Protein 4H2U (pdb70)

Sequence (708 aa):
DPLDHLADDKLFHSMGSDGVYARTALYESIVEERLAALITSHREAGTEALRFPPVMSRAQLEKSGYLKSFPNLLGCVCCGLHGTEREINAAVSRFDAGGDWTTSLSPADLVLSPAACYPVYPIAASRGPLPKGGLRFDVAADCFRREPSKHLDRLQSFRMMREYVCIGTPDDVSDFRERWMVRAQAIARDLGLTFRVDYASDPFFGRVGQMKAVSQKQQQLKFELLIPLRSEEQQPTACMSFNYHREHFGTTWGIQDANGEPAHTGCVVAFGMDRLAVAMFHTHGTDLSAWPAKVRDILGLADPLDHLADKLFHSMGSDGVYARTALYEESIVERLAALITSHREAGTEALRFPPVMSRAQLEKSGYLKSFPNLLGCCVCCGLHGTEREINAAVSRFDAGGDWTTSLSPADLVLSPAACYPVYPIAASRGPLPKGGLRFDVAADCFRREPSKHLDRLQSFRMMREYVCIGTPDDVSDFRERWMVRAQAIARDLGLTFRVDDYASDPFFGRVGQMKAVSQKQQQLKFELLIPLRSEEQPTACMSFNYHREHFGTTTWGIQDANGEPAHTGCVAFGMDRLAVAMFHTHGTDLSAWPAKVRDILGLQTPQAKLVDVGLTSMDMVNLMLGVEAEFDFTIEITPENFTDVRNRIIKLVKGILEQNALAADVTPQAKLVDVGLTSMDMVNLMLGVEAEFDFTIPQSEITPENFQSVETLERMVMTQ

Secondary structure (DSSP, 8-state):
-TTGGGHHHHEEEEEETTEEEEEHHHHHHHHHHHHHHHHTPPTTEEEEE--SEEEHHHHHHTTHHHH-GGGPPEEEE--S-HHHHHHHHHHHHTT--GGGG-EEEEEEE-SSSSTTHHHHHHTT-SPPTT-EEEEEEEEEE-----SSTT--SEEEEEEEEEEESHHHHHHHHHHHHHHHHHHHHHTT---EEEE------HHHHHHHHHHHHHHT-EEEEEE-SS-SSS-EEEEEEEEEETHHHHHHT-B-TTSSBPEEEEEEEEHHHHHHHHHHHH-S-GGGS-HHHHHHTT-/--TTGGGHHHHEEEEEETTEEEE-HHHHHHHHHHHHHHHHTPPTTPEEEE--SEEEHHHHHHTT-TTT-TTT--EEEEE-S-HHHHHHHHHHHHTTS-GGGGEEEEEEEE-SSTTTTHHHHHHTT-SPPTT-EEEEEEEEEE-----SSTT--SEEEEEEEEEEE-HHHHHHHHHHHHHHHHHHHHHTT---EEEE------HHHHHHHHHHHHHTT-EEEEEE-SS-SSS-EEEEEEEEEETHHHHHTT-B-TTSSBPEEEEEEEEHHHHHHHHHHHH-S-GGGS-HHHHHHTT--/--SS-TTTTT--HHHHHHHHHHHHTTSS------STT-/-HHHHHHHHHHHHHHHTTT------SSSBHHHHT--HHHHHHHHHHHHTTTT----GGG-STTTTSBHHHHHHHHTT-

GO terms:
  GO:0005515 protein binding (F, IPI)

Organism: Bradyrhizobium diazoefficiens (strain JCM 10833 / BCRC 13528 / IAM 13628 / NBRC 14792 / USDA 110) (NCBI:txid224911)

B-factor: mean 36.54, std 21.45, range [9.88, 123.64]

Solvent-accessible surface area: 28680 Å² total; per-residue (Å²): 70,62,0,72,129,5,31,133,120,0,13,45,83,1,50,13,56,1,1,30,0,6,19,56,44,0,19,40,0,10,104,88,2,33,40,18,4,51,84,60,88,29,93,66,23,60,16,1,55,10,1,8,1,0,5,42,67,29,2,28,114,4,26,9,4,58,20,23,3,49,15,5,0,0,0,3,2,10,79,39,84,86,73,97,10,63,48,0,18,63,79,47,98,92,74,37,77,4,7,103,39,29,42,46,3,66,0,0,4,1,0,11,0,7,28,1,0,0,18,12,0,25,96,101,33,92,6,71,94,43,11,37,58,0,0,0,20,6,30,1,4,61,40,41,77,25,148,76,9,7,102,14,1,2,30,38,17,10,3,4,0,3,0,0,27,59,104,33,0,47,80,4,29,80,97,1,22,105,61,0,60,28,4,0,153,43,3,35,12,92,53,113,43,50,99,10,39,33,90,34,39,18,118,60,0,86,1,30,16,4,0,21,88,54,30,77,23,16,30,32,0,22,2,35,4,51,29,128,143,120,30,8,22,2,6,16,0,18,28,36,81,74,85,14,0,86,37,35,62,3,80,4,55,112,48,102,64,0,25,0,0,8,2,12,1,18,8,3,57,3,0,0,0,0,1,60,61,32,29,40,84,36,91,73,6,64,83,71,4,69,113,63,2,55,71,150,23,61,0,67,123,0,32,121,118,0,11,48,84,2,49,14,55,1,1,32,0,8,18,58,44,0,21,46,0,10,72,91,3,33,37,15,4,49,83,51,87,43,109,78,21,57,13,0,49,10,1,11,1,0,6,45,68,28,2,27,113,5,20,6,1,50,19,24,0,57,19,5,0,0,0,3,1,8,79,38,83,84,125,97,8,66,44,0,18,63,89,63,107,89,76,41,78,3,7,103,36,30,42,46,3,66,0,0,4,0,0,11,0,7,26,2,0,0,18,11,0,24,96,102,31,110,6,74,185,38,13,36,51,1,0,0,19,6,31,1,5,65,39,38,77,21,150,79,9,8,103,14,1,4,32,40,18,11,2,4,0,0,0,0,27,53,112,28,0,57,72,3,34,97,80,2,26,89,67,0,49,36,2,0,133,46,1,31,10,97,43,121,42,72,23,15,43,30,101,46,39,18,84,58,0,66,0,39,13,6,1,20,57,30,38,96,26,21,39,28,0,20,2,48,6,62,47,78,99,56,30,6,25,1,4,16,0,18,37,36,62,59,88,14,0,84,35,37,52,2,73,4,43,104,47,97,64,0,28,0,0,8,1,13,0,19,7,3,57,2,0,0,0,0,1,58,58,30,30,37,84,35,92,73,8,64,86,115,1,48,111,61,1,53,43,110,109,154,98,56,87,34,31,75,86,48,67,56,30,102,60,6,15,92,35,24,101,43,96,48,96,90,75,108,42,74,76,108,10,65,67,96,123,86,108,88,73,11,55,69,27,0,33,60,30,4,29,66,31,25,75,92,102,72,95,64,87,51,66,66,146,29,84,1,37,99,24,48,5,39,29,98,36,1,13,80,0,0,88,24,0,26,78,95,59,133,41,99,0,72,88,88,68,2,40,43,116,34,0,77,5,0,77,32,0,18,90,10,12,74,113,102

CATH classification: 3.30.930.10

Nearest PDB structures (foldseek):
  3mf2-assembly1_B  TM=9.968E-01  e=4.044E-65  Bradyrhizobium diazoefficiens USDA 110
  4h2x-assembly1_A  TM=1.001E+00  e=1.469E-63  Bradyrhizobium diazoefficiens USDA 110
  3mf1-assembly1_B  TM=9.997E-01  e=1.279E-59  Bradyrhizobium diazoefficiens USDA 110
  3mey-assembly1_B  TM=9.983E-01  e=2.237E-58  Bradyrhizobium diazoefficiens USDA 110
  2cjb-assembly1_B  TM=8.341E-01  e=2.169E-17  Methanosarcina barkeri str. Fusaro

Foldseek 3Di:
DLLVVVPVQFFDDPPFFQDTDGDPLLVLLLVLVVVLVVVPDDPQAAEDEDEQKDFQVLCVLLVVCQFCVVFWAFDKDQPDDPVLQVVLVVLVVVVHHSCVNIDTDRMTGAAAFCSVVLLVLLVVAAADPLFHKYKYKYFGATPDGDNDQLDHRTFIKIKIKTKAAPVSLVVVLVVVVVVVVVVCVLLVFDWDKAQFFDQTDDDVNVVVRVVCSVVSQKIFTFGQQPHPVDTHGFKMKGWAQLSSLVSNVHHHPVRHRMTMIMIMGGSSNVSSRSCSRQNSPVVRRDPSNCVSSVD/DFLLVVVCVLFFDDPPFFQDTDGDPLLVLQLVLVVVLVVVPDDPQAAEDEDEQKDFPVLCVLLPCCQFCVQFWAFDKDQPDDPVLQVVLVVCVVVVHHSCVNIDTDRMTGAQAFCSVVLLVLLVVAAADPLFHKYWYKYFGATPDGDNDLLRHRTFIKIKIKGKAAPVSQVVVLVVVVVVVVVVCVLLVFDWDKAQFFDRTDDDVNVVVRVVSSVVSQKMFIFGQQRHPVDTHGFKMKGWAQLSSQVSNVHAHPVRHRMTMIMIMGGSSNVSSSSCSRQNSDLVRRDPSNCVSSVVD/DVVDDPCVVPQDDVNVVVVLVVVVVPDPDPDVDDPPVD/DVVLLVQLVVLLQVLCVVDHGDDADFVAFSVNRPQDDVSLVSSQVSLCVVLVHDDDPVPPDCQCRGGSNSVSVRSVVD

Radius of gyration: 28.32 Å; Cα contacts (8 Å, |Δi|>4): 1425; chains: 4; bounding box: 71×67×96 Å

InterPro domains:
  IPR002314 Aminoacyl-tRNA synthetase, class II (G/ P/ S/T) [PF00587] (123-291)
  IPR045864 Class II Aminoacyl-tRNA synthetase/Biotinyl protein ligase (BPL) and lipoyl protein ligase (LPL) [G3DSA:3.30.930.10] (18-326)
  IPR045864 Class II Aminoacyl-tRNA synthetase/Biotinyl protein ligase (BPL) and lipoyl protein ligase (LPL) [SSF55681] (22-311)

Structure (mmCIF, N/CA/C/O backbone):
data_4H2U
#
_entry.id   4H2U
#
_cell.length_a   90.709
_cell.length_b   100.904
_cell.length_c   104.266
_cell.angle_alpha   90.000
_cell.angle_beta   90.000
_cell.angle_gamma   90.000
#
_symmetry.space_group_name_H-M   'P 21 21 21'
#
loop_
_entity.id
_entity.type
_entity.pdbx_description
1 polymer 'Amino acid--[acyl-carrier-protein] ligase 1'
2 polymer 'Aminoacyl carrier protein 1'
3 non-polymer 'ZINC ION'
4 non-polymer "ADENOSINE-5'-TRIPHOSPHATE"
5 non-polymer 'MAGNESIUM ION'
6 non-polymer 'SULFATE ION'
7 non-polymer 'ACETATE ION'
8 non-polymer "4'-PHOSPHOPANTETHEINE"
9 water water
#
loop_
_atom_site.group_PDB
_atom_site.id
_atom_site.type_symbol
_atom_site.label_atom_id
_atom_site.label_alt_id
_atom_site.label_comp_id
_atom_site.label_asym_id
_atom_site.label_entity_id
_atom_site.label_seq_id
_atom_site.pdbx_PDB_ins_code
_atom_site.Cartn_x
_atom_site.Cartn_y
_atom_site.Cartn_z
_atom_site.occupancy
_atom_site.B_iso_or_equiv
_atom_site.auth_seq_id
_atom_site.auth_comp_id
_atom_site.auth_asym_id
_atom_site.auth_atom_id
_atom_site.pdbx_PDB_model_num
ATOM 1 N N . ASP A 1 38 ? 98.874 57.878 33.077 1.00 48.16 18 ASP A N 1
ATOM 2 C CA . ASP A 1 38 ? 97.962 57.689 31.954 1.00 37.15 18 ASP A CA 1
ATOM 3 C C . ASP A 1 38 ? 96.808 58.675 32.034 1.00 35.69 18 ASP A C 1
ATOM 4 O O . ASP A 1 38 ? 96.283 58.940 33.118 1.00 38.50 18 ASP A O 1
ATOM 9 N N . PRO A 1 39 ? 96.414 59.235 30.885 1.00 36.10 19 PRO A N 1
ATOM 10 C CA . PRO A 1 39 ? 95.335 60.231 30.827 1.00 30.61 19 PRO A CA 1
ATOM 11 C C . PRO A 1 39 ? 93.984 59.763 31.399 1.00 33.59 19 PRO A C 1
ATOM 12 O O . PRO A 1 39 ? 93.219 60.585 31.893 1.00 34.44 19 PRO A O 1
ATOM 16 N N . LEU A 1 40 ? 93.689 58.469 31.357 1.00 31.54 20 LEU A N 1
ATOM 17 C CA . LEU A 1 40 ? 92.404 58.004 31.866 1.00 29.84 20 LEU A CA 1
ATOM 18 C C . LEU A 1 40 ? 92.384 57.811 33.387 1.00 27.59 20 LEU A C 1
ATOM 19 O O . LEU A 1 40 ? 91.310 57.733 33.985 1.00 25.40 20 LEU A O 1
ATOM 24 N N . ASP A 1 41 ? 93.562 57.743 34.007 1.00 27.09 21 ASP A N 1
ATOM 25 C CA . ASP A 1 41 ? 93.678 57.327 35.410 1.00 32.05 21 ASP A CA 1
ATOM 26 C C . ASP A 1 41 ? 92.815 58.118 36.377 1.00 32.00 21 ASP A C 1
ATOM 27 O O . ASP A 1 41 ? 92.270 57.553 37.320 1.00 28.20 21 ASP A O 1
ATOM 32 N N . HIS A 1 42 ? 92.678 59.417 36.125 1.00 27.79 22 HIS A N 1
ATOM 33 C CA . HIS A 1 42 ? 91.912 60.298 37.000 1.00 32.49 22 HIS A CA 1
ATOM 34 C C . HIS A 1 42 ? 90.423 59.931 37.074 1.00 32.13 22 HIS A C 1
ATOM 35 O O . HIS A 1 42 ? 89.729 60.338 38.000 1.00 31.19 22 HIS A O 1
ATOM 42 N N . LEU A 1 43 ? 89.936 59.166 36.104 1.00 28.60 23 LEU A N 1
ATOM 43 C CA . LEU A 1 43 ? 88.526 58.755 36.090 1.00 30.32 23 LEU A CA 1
ATOM 44 C C . LEU A 1 43 ? 88.232 57.619 37.069 1.00 25.53 23 LEU A C 1
ATOM 45 O O . LEU A 1 43 ? 87.077 57.369 37.408 1.00 25.14 23 LEU A O 1
ATOM 50 N N . ALA A 1 44 ? 89.279 56.928 37.504 1.00 22.65 24 ALA A N 1
ATOM 51 C CA . ALA A 1 44 ? 89.121 55.716 38.302 1.00 29.61 24 ALA A CA 1
ATOM 52 C C . ALA A 1 44 ? 88.280 55.941 39.549 1.00 30.26 24 ALA A C 1
ATOM 53 O O . ALA A 1 44 ? 87.365 55.174 39.827 1.00 27.65 24 ALA A O 1
ATOM 55 N N . ASP A 1 45 ? 88.567 57.024 40.259 1.00 25.70 25 ASP A N 1
ATOM 56 C CA A ASP A 1 45 ? 87.938 57.238 41.555 0.56 31.58 25 ASP A CA 1
ATOM 57 C CA B ASP A 1 45 ? 87.948 57.356 41.545 0.44 31.60 25 ASP A CA 1
ATOM 58 C C . ASP A 1 45 ? 86.417 57.386 41.491 1.00 28.71 25 ASP A C 1
ATOM 59 O O . ASP A 1 45 ? 85.732 56.994 42.420 1.00 25.95 25 ASP A O 1
ATOM 68 N N . LYS A 1 46 ? 85.883 57.895 40.392 1.00 23.91 26 LYS A N 1
ATOM 69 C CA . LYS A 1 46 ? 84.436 58.030 40.282 1.00 23.10 26 LYS A CA 1
ATOM 70 C C . LYS A 1 46 ? 83.767 56.822 39.625 1.00 18.84 26 LYS A C 1
ATOM 71 O O . LYS A 1 46 ? 82.571 56.605 39.797 1.00 15.54 26 LYS A O 1
ATOM 77 N N . LEU A 1 47 ? 84.533 56.052 38.862 1.00 14.82 27 LEU A N 1
ATOM 78 C CA . LEU A 1 47 ? 83.935 55.012 38.024 1.00 17.77 27 LEU A CA 1
ATOM 79 C C . LEU A 1 47 ? 84.098 53.582 38.552 1.00 16.50 27 LEU A C 1
ATOM 80 O O . LEU A 1 47 ? 83.265 52.729 38.275 1.00 14.01 27 LEU A O 1
ATOM 85 N N . PHE A 1 48 ? 85.179 53.325 39.278 1.00 14.71 28 PHE A N 1
ATOM 86 C CA . PHE A 1 48 ? 85.605 51.951 39.529 1.00 16.15 28 PHE A CA 1
ATOM 87 C C . PHE A 1 48 ? 86.109 51.766 40.930 1.00 20.25 28 PHE A C 1
ATOM 88 O O . PHE A 1 48 ? 86.563 52.719 41.558 1.00 16.97 28 PHE A O 1
ATOM 96 N N . HIS A 1 49 ? 86.059 50.524 41.407 1.00 18.47 29 HIS A N 1
ATOM 97 C CA . HIS A 1 49 ? 86.774 50.152 42.627 1.00 20.93 29 HIS A CA 1
ATOM 98 C C . HIS A 1 49 ? 87.677 48.967 42.306 1.00 20.61 29 HIS A C 1
ATOM 99 O O . HIS A 1 49 ? 87.305 48.079 41.533 1.00 16.53 29 HIS A O 1
ATOM 106 N N . SER A 1 50 ? 88.859 48.959 42.906 1.00 20.31 30 SER A N 1
ATOM 107 C CA . SER A 1 50 ? 89.810 47.875 42.742 1.00 22.89 30 SER A CA 1
ATOM 108 C C . SER A 1 50 ? 89.222 46.578 43.263 1.00 20.85 30 SER A C 1
ATOM 109 O O . SER A 1 50 ? 88.590 46.554 44.323 1.00 23.50 30 SER A O 1
ATOM 112 N N . MET A 1 51 ? 89.429 45.512 42.499 1.00 19.95 31 MET A N 1
ATOM 113 C CA . MET A 1 51 ? 89.047 44.165 42.910 1.00 19.29 31 MET A CA 1
ATOM 114 C C . MET A 1 51 ? 90.279 43.286 43.069 1.00 22.81 31 MET A C 1
ATOM 115 O O . MET A 1 51 ? 90.180 42.062 43.088 1.00 23.73 31 MET A O 1
ATOM 120 N N . GLY A 1 52 ? 91.435 43.927 43.175 1.00 21.95 32 GLY A N 1
ATOM 121 C CA . GLY A 1 52 ? 92.686 43.234 43.406 1.00 25.71 32 GLY A CA 1
ATOM 122 C C . GLY A 1 52 ? 93.254 42.512 42.204 1.00 27.19 32 GLY A C 1
ATOM 123 O O . GLY A 1 52 ? 94.010 41.557 42.357 1.00 21.13 32 GLY A O 1
ATOM 124 N N . SER A 1 53 ? 92.908 42.963 41.005 1.00 20.44 33 SER A N 1
ATOM 125 C CA . SER A 1 53 ? 93.450 42.350 39.798 1.00 22.49 33 SER A CA 1
ATOM 126 C C . SER A 1 53 ? 93.363 43.325 38.639 1.00 21.17 33 SER A C 1
ATOM 127 O O . SER A 1 53 ? 92.299 43.876 38.365 1.00 23.26 33 SER A O 1
ATOM 130 N N . ASP A 1 54 ? 94.483 43.546 37.965 1.00 21.73 34 ASP A N 1
ATOM 131 C CA . ASP A 1 54 ? 94.541 44.493 36.860 1.00 22.00 34 ASP A CA 1
ATOM 132 C C . ASP A 1 54 ? 93.498 44.146 35.797 1.00 19.63 34 ASP A C 1
ATOM 133 O O . ASP A 1 54 ? 93.372 42.994 35.395 1.00 23.87 34 ASP A O 1
ATOM 138 N N . GLY A 1 55 ? 92.706 45.137 35.400 1.00 15.70 35 GLY A N 1
ATOM 139 C CA . GLY A 1 55 ? 91.724 44.952 34.345 1.00 12.34 35 GLY A CA 1
ATOM 140 C C . GLY A 1 55 ? 90.412 44.344 34.790 1.00 16.09 35 GLY A C 1
ATOM 141 O O . GLY A 1 55 ? 89.566 44.001 33.952 1.00 16.21 35 GLY A O 1
ATOM 142 N N . VAL A 1 56 ? 90.240 44.203 36.105 1.00 12.53 36 VAL A N 1
ATOM 143 C CA . VAL A 1 56 ? 89.009 43.650 36.654 1.00 13.35 36 VAL A CA 1
ATOM 144 C C . VAL A 1 56 ? 88.524 44.621 37.732 1.00 14.82 36 VAL A C 1
ATOM 145 O O . VAL A 1 56 ? 89.130 44.721 38.794 1.00 16.39 36 VAL A O 1
ATOM 149 N N . TYR A 1 57 ? 87.462 45.365 37.444 1.00 13.14 37 TYR A N 1
ATOM 150 C CA . TYR A 1 57 ? 87.017 46.432 38.361 1.00 14.57 37 TYR A CA 1
ATOM 151 C C . TYR A 1 57 ? 85.546 46.331 38.710 1.00 14.88 37 TYR A C 1
ATOM 152 O O . TYR A 1 57 ? 84.724 45.900 37.895 1.00 14.86 37 TYR A O 1
ATOM 161 N N . ALA A 1 58 ? 85.225 46.724 39.936 1.00 13.02 38 ALA A N 1
ATOM 162 C CA . ALA A 1 58 ? 83.851 46.883 40.355 1.00 14.74 38 ALA A CA 1
ATOM 163 C C . ALA A 1 58 ? 83.357 48.208 39.756 1.00 15.87 38 ALA A C 1
ATOM 164 O O . ALA A 1 58 ? 84.106 49.179 39.690 1.00 17.17 38 ALA A O 1
ATOM 166 N N . ARG A 1 59 ? 82.110 48.239 39.307 1.00 13.71 39 ARG A N 1
ATOM 167 C CA . ARG A 1 59 ? 81.551 49.421 38.678 1.00 16.41 39 ARG A CA 1
ATOM 168 C C . ARG A 1 59 ? 80.611 50.204 39.607 1.00 18.40 39 ARG A C 1
ATOM 169 O O . ARG A 1 59 ? 79.694 49.633 40.205 1.00 13.96 39 ARG A O 1
ATOM 177 N N . THR A 1 60 ? 80.846 51.512 39.722 1.00 13.82 40 THR A N 1
ATOM 178 C CA . THR A 1 60 ? 79.984 52.377 40.537 1.00 13.65 40 THR A CA 1
ATOM 179 C C . THR A 1 60 ? 78.635 52.561 39.858 1.00 15.49 40 THR A C 1
ATOM 180 O O . THR A 1 60 ? 78.460 52.251 38.669 1.00 12.53 40 THR A O 1
ATOM 184 N N . ALA A 1 61 ? 77.674 53.054 40.625 1.00 12.00 41 ALA A N 1
ATOM 185 C CA . ALA A 1 61 ? 76.345 53.333 40.096 1.00 13.43 41 ALA A CA 1
ATOM 186 C C . ALA A 1 61 ? 76.428 54.377 38.971 1.00 15.95 41 ALA A C 1
ATOM 187 O O . ALA A 1 61 ? 75.741 54.255 37.965 1.00 13.96 41 ALA A O 1
ATOM 189 N N . LEU A 1 62 ? 77.264 55.401 39.154 1.00 17.12 42 LEU A N 1
ATOM 190 C CA . LEU A 1 62 ? 77.469 56.414 38.108 1.00 16.44 42 LEU A CA 1
ATOM 191 C C . LEU A 1 62 ? 77.899 55.766 36.789 1.00 13.70 42 LEU A C 1
ATOM 192 O O . LEU A 1 62 ? 77.302 55.999 35.724 1.00 12.21 42 LEU A O 1
ATOM 197 N N . TYR A 1 63 ? 78.942 54.947 36.854 1.00 12.74 43 TYR A N 1
ATOM 198 C CA . TYR A 1 63 ? 79.446 54.297 35.641 1.00 12.62 43 TYR A CA 1
ATOM 199 C C . TYR A 1 63 ? 78.393 53.386 34.999 1.00 15.58 43 TYR A C 1
ATOM 200 O O . TYR A 1 63 ? 78.157 53.434 33.792 1.00 12.57 43 TYR A O 1
ATOM 209 N N . GLU A 1 64 ? 77.752 52.557 35.810 1.00 14.57 44 GLU A N 1
ATOM 210 C CA . GLU A 1 64 ? 76.795 51.594 35.269 1.00 15.18 44 GLU A CA 1
ATOM 211 C C . GLU A 1 64 ? 75.563 52.318 34.702 1.00 16.54 44 GLU A C 1
ATOM 212 O O . GLU A 1 64 ? 74.961 51.847 33.747 1.00 16.30 44 GLU A O 1
ATOM 218 N N . SER A 1 65 ? 75.197 53.478 35.253 1.00 16.10 45 SER A N 1
ATOM 219 C CA . SER A 1 65 ? 74.045 54.205 34.697 1.00 16.98 45 SER A CA 1
ATOM 220 C C . SER A 1 65 ? 74.299 54.632 33.241 1.00 19.64 45 SER A C 1
ATOM 221 O O . SER A 1 65 ? 73.395 54.622 32.417 1.00 20.26 45 SER A O 1
ATOM 224 N N . ILE A 1 66 ? 75.543 54.978 32.926 1.00 16.29 46 ILE A N 1
ATOM 225 C CA . ILE A 1 66 ? 75.909 55.380 31.566 1.00 14.32 46 ILE A CA 1
ATOM 226 C C . ILE A 1 66 ? 76.056 54.157 30.637 1.00 14.53 46 ILE A C 1
ATOM 227 O O . ILE A 1 66 ? 75.600 54.177 29.494 1.00 12.89 46 ILE A O 1
ATOM 232 N N . VAL A 1 67 ? 76.659 53.072 31.126 1.00 16.32 47 VAL A N 1
ATOM 233 C CA . VAL A 1 67 ? 76.666 51.834 30.338 1.00 13.09 47 VAL A CA 1
ATOM 234 C C . VAL A 1 67 ? 75.235 51.464 29.925 1.00 15.22 47 VAL A C 1
ATOM 235 O O . VAL A 1 67 ? 74.980 51.123 28.771 1.00 15.48 47 VAL A O 1
ATOM 239 N N . GLU A 1 68 ? 74.305 51.583 30.867 1.00 14.27 48 GLU A N 1
ATOM 240 C CA A GLU A 1 68 ? 72.915 51.204 30.626 0.50 18.46 48 GLU A CA 1
ATOM 241 C CA B GLU A 1 68 ? 72.903 51.222 30.638 0.50 18.47 48 GLU A CA 1
ATOM 242 C C . GLU A 1 68 ? 72.256 52.113 29.590 1.00 16.82 48 GLU A C 1
ATOM 243 O O . GLU A 1 68 ? 71.528 51.641 28.722 1.00 18.02 48 GLU A O 1
ATOM 254 N N . ARG A 1 69 ? 72.521 53.416 29.681 1.00 15.62 49 ARG A N 1
ATOM 255 C CA . ARG A 1 69 ? 71.954 54.358 28.720 1.00 17.44 49 ARG A CA 1
ATOM 256 C C . ARG A 1 69 ? 72.548 54.137 27.338 1.00 13.97 49 ARG A C 1
ATOM 257 O O . ARG A 1 69 ? 71.852 54.235 26.350 1.00 16.55 49 ARG A O 1
ATOM 265 N N . LEU A 1 70 ? 73.846 53.864 27.272 1.00 12.48 50 LEU A N 1
ATOM 266 C CA . LEU A 1 70 ? 74.474 53.510 25.998 1.00 14.81 50 LEU A CA 1
ATOM 267 C C . LEU A 1 70 ? 73.862 52.241 25.399 1.00 13.71 50 LEU A C 1
ATOM 268 O O . LEU A 1 70 ? 73.608 52.181 24.190 1.00 18.42 50 LEU A O 1
ATOM 273 N N . ALA A 1 71 ? 73.614 51.236 26.238 1.00 15.61 51 ALA A N 1
ATOM 274 C CA . ALA A 1 71 ? 73.015 49.970 25.758 1.00 14.23 51 ALA A CA 1
ATOM 275 C C . ALA A 1 71 ? 71.623 50.244 25.186 1.00 18.88 51 ALA A C 1
ATOM 276 O O . ALA A 1 71 ? 71.262 49.724 24.132 1.00 15.71 51 ALA A O 1
ATOM 278 N N . ALA A 1 72 ? 70.852 51.082 25.881 1.00 16.92 52 ALA A N 1
ATOM 279 C CA . ALA A 1 72 ? 69.507 51.419 25.428 1.00 18.56 52 ALA A CA 1
ATOM 280 C C . ALA A 1 72 ? 69.563 52.210 24.124 1.00 19.66 52 ALA A C 1
ATOM 281 O O . ALA A 1 72 ? 68.741 52.003 23.243 1.00 18.87 52 ALA A O 1
ATOM 283 N N . LEU A 1 73 ? 70.538 53.111 24.004 1.00 18.27 53 LEU A N 1
ATOM 284 C CA . LEU A 1 73 ? 70.713 53.883 22.768 1.00 19.61 53 LEU A CA 1
ATOM 285 C C . LEU A 1 73 ? 71.014 52.944 21.603 1.00 21.11 53 LEU A C 1
ATOM 286 O O . LEU A 1 73 ? 70.424 53.040 20.526 1.00 17.47 53 LEU A O 1
ATOM 291 N N . ILE A 1 74 ? 71.934 52.018 21.829 1.00 16.54 54 ILE A N 1
ATOM 292 C CA . ILE A 1 74 ? 72.265 51.036 20.802 1.00 20.20 54 ILE A CA 1
ATOM 293 C C . ILE A 1 74 ? 71.040 50.207 20.389 1.00 18.62 54 ILE A C 1
ATOM 294 O O . ILE A 1 74 ? 70.812 49.972 19.203 1.00 21.26 54 ILE A O 1
ATOM 299 N N . THR A 1 75 ? 70.238 49.803 21.367 1.00 17.85 55 THR A N 1
ATOM 300 C CA . THR A 1 75 ? 69.030 49.018 21.099 1.00 20.51 55 THR A CA 1
ATOM 301 C C . THR A 1 75 ? 68.076 49.794 20.191 1.00 20.33 55 THR A C 1
ATOM 302 O O . THR A 1 75 ? 67.505 49.251 19.240 1.00 18.40 55 THR A O 1
ATOM 306 N N . SER A 1 76 ? 67.945 51.089 20.464 1.00 22.50 56 SER A N 1
ATOM 307 C CA . SER A 1 76 ? 67.028 51.930 19.711 1.00 23.56 56 SER A CA 1
ATOM 308 C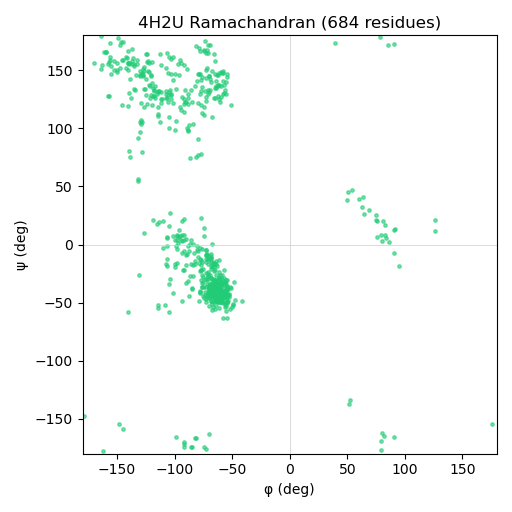 C . SER A 1 76 ? 67.434 52.060 18.238 1.00 25.24 56 SER A C 1
ATOM 309 O O . SER A 1 76 ? 66.620 52.456 17.418 1.00 23.68 56 SER A O 1
ATOM 312 N N . HIS A 1 77 ? 68.679 51.719 17.901 1.00 21.33 57 HIS A N 1
ATOM 313 C CA . HIS A 1 77 ? 69.104 51.712 16.495 1.00 21.52 57 HIS A CA 1
ATOM 314 C C . HIS A 1 77 ? 69.067 50.324 15.849 1.00 23.38 57 HIS A C 1
ATOM 315 O O . HIS A 1 77 ? 69.540 50.154 14.736 1.00 28.22 57 HIS A O 1
ATOM 322 N N . ARG A 1 78 ? 68.533 49.330 16.550 1.00 20.81 58 ARG A N 1
ATOM 323 C CA . ARG A 1 78 ? 68.481 47.962 16.016 1.00 23.57 58 ARG A CA 1
ATOM 324 C C . ARG A 1 78 ? 67.596 47.880 14.776 1.00 27.57 58 ARG A C 1
ATOM 325 O O . ARG A 1 78 ? 66.500 48.418 14.769 1.00 25.74 58 ARG A O 1
ATOM 333 N N . GLU A 1 79 ? 68.066 47.192 13.740 1.00 23.88 59 GLU A N 1
ATOM 334 C CA . GLU A 1 79 ? 67.283 47.029 12.511 1.00 29.37 59 GLU A CA 1
ATOM 335 C C . GLU A 1 79 ? 66.097 46.103 12.750 1.00 31.11 59 GLU A C 1
ATOM 336 O O . GLU A 1 79 ? 66.186 45.154 13.532 1.00 26.69 59 GLU A O 1
ATOM 342 N N . ALA A 1 80 ? 64.977 46.378 12.092 1.00 26.24 60 ALA A N 1
ATOM 343 C CA . ALA A 1 80 ? 63.821 45.490 12.198 1.00 27.28 60 ALA A CA 1
ATOM 344 C C . ALA A 1 80 ? 64.189 44.067 11.752 1.00 26.67 60 ALA A C 1
ATOM 345 O O . ALA A 1 80 ? 65.064 43.884 10.912 1.00 31.60 60 ALA A O 1
ATOM 347 N N . GLY A 1 81 ? 63.541 43.065 12.338 1.00 26.19 61 GLY A N 1
ATOM 348 C CA . GLY A 1 81 ? 63.784 41.682 11.967 1.00 24.33 61 GLY A CA 1
ATOM 349 C C . GLY A 1 81 ? 65.022 41.085 12.619 1.00 31.79 61 GLY A C 1
ATOM 350 O O . GLY A 1 81 ? 65.563 40.085 12.147 1.00 33.20 61 GLY A O 1
ATOM 351 N N . THR A 1 82 ? 65.473 41.692 13.710 1.00 27.92 62 THR A N 1
ATOM 352 C CA . THR A 1 82 ? 66.715 41.265 14.345 1.00 27.95 62 THR A CA 1
ATOM 353 C C . THR A 1 82 ? 66.379 40.511 15.616 1.00 24.10 62 THR A C 1
ATOM 354 O O . THR A 1 82 ? 65.699 41.042 16.479 1.00 28.99 62 THR A O 1
ATOM 358 N N . GLU A 1 83 ? 66.835 39.267 15.718 1.00 22.44 63 GLU A N 1
ATOM 359 C CA . GLU A 1 83 ? 66.545 38.447 16.889 1.00 23.40 63 GLU A CA 1
ATOM 360 C C . GLU A 1 83 ? 67.546 38.711 18.034 1.00 19.97 63 GLU A C 1
ATOM 361 O O . GLU A 1 83 ? 68.753 38.553 17.859 1.00 20.52 63 GLU A O 1
ATOM 367 N N . ALA A 1 84 ? 67.047 39.095 19.206 1.00 17.74 64 ALA A N 1
ATOM 368 C CA . ALA A 1 84 ? 67.931 39.416 20.330 1.00 22.00 64 ALA A CA 1
ATOM 369 C C . ALA A 1 84 ? 68.200 38.211 21.232 1.00 21.66 64 ALA A C 1
ATOM 370 O O . ALA A 1 84 ? 67.272 37.642 21.800 1.00 21.11 64 ALA A O 1
ATOM 372 N N . LEU A 1 85 ? 69.468 37.845 21.382 1.00 20.65 65 LEU A N 1
ATOM 373 C CA . LEU A 1 85 ? 69.859 36.792 22.335 1.00 20.14 65 LEU A CA 1
ATOM 374 C C . LEU A 1 85 ? 70.840 37.344 23.366 1.00 21.99 65 LEU A C 1
ATOM 375 O O . LEU A 1 85 ? 71.674 38.203 23.043 1.00 19.23 65 LEU A O 1
ATOM 380 N N . ARG A 1 86 ? 70.756 36.859 24.601 1.00 15.09 66 ARG A N 1
ATOM 381 C CA . ARG A 1 86 ? 71.747 37.251 25.594 1.00 18.49 66 ARG A CA 1
ATOM 382 C C . ARG A 1 86 ? 72.499 36.029 26.042 1.00 17.37 66 ARG A C 1
ATOM 383 O O . ARG A 1 86 ? 71.890 35.020 26.427 1.00 17.30 66 ARG A O 1
ATOM 391 N N . PHE A 1 87 ? 73.821 36.115 25.981 1.00 15.58 67 PHE A N 1
ATOM 392 C CA . PHE A 1 87 ? 74.667 34.987 26.351 1.00 16.87 67 PHE A CA 1
ATOM 393 C C . PHE A 1 87 ? 75.277 35.190 27.740 1.00 16.13 67 PHE A C 1
ATOM 394 O O . PHE A 1 87 ? 75.577 36.316 28.138 1.00 20.48 67 PHE A O 1
ATOM 402 N N . PRO A 1 88 ? 75.472 34.095 28.478 1.00 15.07 68 PRO A N 1
ATOM 403 C CA . PRO A 1 88 ? 76.200 34.122 29.752 1.00 19.30 68 PRO A CA 1
ATOM 404 C C . PRO A 1 88 ? 77.695 34.356 29.496 1.00 15.92 68 PRO A C 1
ATOM 405 O O . PRO A 1 88 ? 78.112 34.333 28.333 1.00 17.40 68 PRO A O 1
ATOM 409 N N . PRO A 1 89 ? 78.488 34.579 30.557 1.00 14.50 69 PRO A N 1
ATOM 410 C CA . PRO A 1 89 ? 79.926 34.828 30.376 1.00 12.78 69 PRO A CA 1
ATOM 411 C C . PRO A 1 89 ? 80.726 33.593 29.986 1.00 17.19 69 PRO A C 1
ATOM 412 O O . PRO A 1 89 ? 81.929 33.734 29.799 1.00 15.57 69 PRO A O 1
ATOM 416 N N . VAL A 1 90 ? 80.106 32.416 29.930 1.00 13.25 70 VAL A N 1
ATOM 417 C CA . VAL A 1 90 ? 80.828 31.212 29.532 1.00 14.75 70 VAL A CA 1
ATOM 418 C C . VAL A 1 90 ? 80.162 30.571 28.332 1.00 17.20 70 VAL A C 1
ATOM 419 O O . VAL A 1 90 ? 78.977 30.801 28.076 1.00 16.61 70 VAL A O 1
ATOM 423 N N . MET A 1 91 ? 80.937 29.793 27.576 1.00 14.68 71 MET A N 1
ATOM 424 C CA . MET A 1 91 ? 80.377 29.043 26.459 1.00 17.77 71 MET A CA 1
ATOM 425 C C . MET A 1 91 ? 81.067 27.689 26.290 1.00 17.04 71 MET A C 1
ATOM 426 O O . MET A 1 91 ? 82.065 27.418 26.953 1.00 15.60 71 MET A O 1
ATOM 431 N N . SER A 1 92 ? 80.548 26.877 25.376 1.00 14.63 72 SER A N 1
ATOM 432 C CA . SER A 1 92 ? 81.085 25.537 25.166 1.00 17.05 72 SER A CA 1
ATOM 433 C C . SER A 1 92 ? 82.511 25.606 24.638 1.00 15.85 72 SER A C 1
ATOM 434 O O . SER A 1 92 ? 82.784 26.287 23.648 1.00 15.71 72 SER A O 1
ATOM 437 N N . ARG A 1 93 ? 83.430 24.936 25.313 1.00 15.34 73 ARG A N 1
ATOM 438 C CA . ARG A 1 93 ? 84.802 24.866 24.815 1.00 14.75 73 ARG A CA 1
ATOM 439 C C . ARG A 1 93 ? 84.899 24.204 23.432 1.00 18.38 73 ARG A C 1
ATOM 440 O O . ARG A 1 93 ? 85.662 24.643 22.572 1.00 18.26 73 ARG A O 1
ATOM 448 N N . ALA A 1 94 ? 84.114 23.153 23.221 1.00 16.75 74 ALA A N 1
ATOM 449 C CA . ALA A 1 94 ? 84.120 22.460 21.928 1.00 21.60 74 ALA A CA 1
ATOM 450 C C . ALA A 1 94 ? 83.627 23.372 20.810 1.00 18.64 74 ALA A C 1
ATOM 451 O O . ALA A 1 94 ? 84.177 23.374 19.712 1.00 20.20 74 ALA A O 1
ATOM 453 N N . GLN A 1 95 ? 82.604 24.168 21.092 1.00 18.93 75 GLN A N 1
ATOM 454 C CA . GLN A 1 95 ? 82.131 25.130 20.092 1.00 20.86 75 GLN A CA 1
ATOM 455 C C . GLN A 1 95 ? 83.183 26.176 19.760 1.00 21.35 75 GLN A C 1
ATOM 456 O O . GLN A 1 95 ? 83.348 26.558 18.606 1.00 21.54 75 GLN A O 1
ATOM 462 N N . LEU A 1 96 ? 83.914 26.634 20.764 1.00 18.37 76 LEU A N 1
ATOM 463 C CA . LEU A 1 96 ? 84.913 27.659 20.497 1.00 18.77 76 LEU A CA 1
ATOM 464 C C . LEU A 1 96 ? 86.113 27.080 19.768 1.00 21.98 76 LEU A C 1
ATOM 465 O O . LEU A 1 96 ? 86.669 27.719 18.873 1.00 23.91 76 LEU A O 1
ATOM 470 N N . GLU A 1 97 ? 86.532 25.886 20.184 1.00 19.17 77 GLU A N 1
ATOM 471 C CA . GLU A 1 97 ? 87.560 25.134 19.473 1.00 22.02 77 GLU A CA 1
ATOM 472 C C . GLU A 1 97 ? 87.176 24.962 17.996 1.00 20.69 77 GLU A C 1
ATOM 473 O O . GLU A 1 97 ? 87.959 25.255 17.103 1.00 20.84 77 GLU A O 1
ATOM 479 N N . LYS A 1 98 ? 85.959 24.497 17.754 1.00 19.68 78 LYS A N 1
ATOM 480 C CA . LYS A 1 98 ? 85.475 24.312 16.387 1.00 23.62 78 LYS A CA 1
ATOM 481 C C . LYS A 1 98 ? 85.485 25.618 15.582 1.00 28.59 78 LYS A C 1
ATOM 482 O O . LYS A 1 98 ? 85.730 25.600 14.377 1.00 25.17 78 LYS A O 1
ATOM 488 N N . SER A 1 99 ? 85.237 26.753 16.242 1.00 22.19 79 SER A N 1
ATOM 489 C CA . SER A 1 99 ? 85.219 28.039 15.538 1.00 24.61 79 SER A CA 1
ATOM 490 C C . SER A 1 99 ? 86.604 28.524 15.138 1.00 25.81 79 SER A C 1
ATOM 491 O O . SER A 1 99 ? 86.731 29.511 14.431 1.00 30.00 79 SER A O 1
ATOM 494 N N . GLY A 1 100 ? 87.642 27.848 15.617 1.00 26.07 80 GLY A N 1
ATOM 495 C CA . GLY A 1 100 ? 88.993 28.146 15.181 1.00 27.51 80 GLY A CA 1
ATOM 496 C C . GLY A 1 100 ? 89.711 29.173 16.030 1.00 24.95 80 GLY A C 1
ATOM 497 O O . GLY A 1 100 ? 90.760 29.677 15.646 1.00 27.09 80 GLY A O 1
ATOM 498 N N . TYR A 1 101 ? 89.167 29.469 17.202 1.00 24.96 81 TYR A N 1
ATOM 499 C CA . TYR A 1 101 ? 89.770 30.480 18.071 1.00 25.94 81 TYR A CA 1
ATOM 500 C C . TYR A 1 101 ? 91.227 30.185 18.438 1.00 29.96 81 TYR A C 1
ATOM 501 O O . TYR A 1 101 ? 92.005 31.117 18.634 1.00 20.84 81 TYR A O 1
ATOM 510 N N . LEU A 1 102 ? 91.594 28.899 18.528 1.00 27.76 82 LEU A N 1
ATOM 511 C CA . LEU A 1 102 ? 92.953 28.515 18.929 1.00 26.68 82 LEU A CA 1
ATOM 512 C C . LEU A 1 102 ? 94.011 28.802 17.873 1.00 27.36 82 LEU A C 1
ATOM 513 O O . LEU A 1 102 ? 95.189 28.917 18.187 1.00 28.62 82 LEU A O 1
ATOM 518 N N . LYS A 1 103 ? 93.605 28.887 16.616 1.00 26.98 83 LYS A N 1
ATOM 519 C CA . LYS A 1 103 ? 94.559 29.205 15.564 1.00 35.09 83 LYS A CA 1
ATOM 520 C C . LYS A 1 103 ? 94.835 30.709 15.516 1.00 41.25 83 LYS A C 1
ATOM 521 O O . LYS A 1 103 ? 95.760 31.161 14.834 1.00 47.99 83 LYS A O 1
ATOM 523 N N . SER A 1 104 ? 94.041 31.487 16.246 1.00 30.16 84 SER A N 1
ATOM 524 C CA . SER A 1 104 ? 94.161 32.940 16.167 1.00 31.02 84 SER A CA 1
ATOM 525 C C . SER A 1 104 ? 94.637 33.590 17.464 1.00 27.80 84 SER A C 1
ATOM 526 O O . SER A 1 104 ? 95.625 34.311 17.461 1.00 29.21 84 SER A O 1
ATOM 529 N N . PHE A 1 105 ? 93.944 33.328 18.572 1.00 24.52 85 PHE A N 1
ATOM 530 C CA . PHE A 1 105 ? 94.282 33.980 19.828 1.00 20.58 85 PHE A CA 1
ATOM 531 C C . PHE A 1 105 ? 94.388 33.027 21.034 1.00 24.62 85 PHE A C 1
ATOM 532 O O . PHE A 1 105 ? 93.751 33.258 22.054 1.00 22.99 85 PHE A O 1
ATOM 540 N N . PRO A 1 106 ? 95.213 31.972 20.933 1.00 21.79 86 PRO A N 1
ATOM 541 C CA . PRO A 1 106 ? 95.292 31.014 22.045 1.00 19.05 86 PRO A CA 1
ATOM 542 C C . PRO A 1 106 ? 95.769 31.657 23.342 1.00 17.27 86 PRO A C 1
ATOM 543 O O . PRO A 1 106 ? 95.392 31.212 24.418 1.00 21.38 86 PRO A O 1
ATOM 547 N N . ASN A 1 107 ? 96.587 32.698 23.225 1.00 16.92 87 ASN A N 1
ATOM 548 C CA . ASN A 1 107 ? 97.151 33.396 24.372 1.00 21.42 87 ASN A CA 1
ATOM 549 C C . ASN A 1 107 ? 96.147 34.260 25.137 1.00 18.31 87 ASN A C 1
ATOM 550 O O . ASN A 1 107 ? 96.436 34.713 26.247 1.00 21.98 87 ASN A O 1
ATOM 555 N N . LEU A 1 108 ? 94.979 34.491 24.543 1.00 17.85 88 LEU A N 1
ATOM 556 C CA . LEU A 1 108 ? 93.966 35.368 25.146 1.00 18.71 88 LEU A CA 1
ATOM 557 C C . LEU A 1 108 ? 92.868 34.576 25.861 1.00 22.24 88 LEU A C 1
ATOM 558 O O . LEU A 1 108 ? 92.111 35.123 26.674 1.00 20.96 88 LEU A O 1
ATOM 563 N N . LEU A 1 109 ? 92.780 33.286 25.549 1.00 16.73 89 LEU A N 1
ATOM 564 C CA . LEU A 1 109 ? 91.655 32.473 25.994 1.00 15.97 89 LEU A CA 1
ATOM 565 C C . LEU A 1 109 ? 91.690 32.210 27.489 1.00 18.66 89 LEU A C 1
ATOM 566 O O . LEU A 1 109 ? 92.729 31.846 28.046 1.00 22.03 89 LEU A O 1
ATOM 571 N N . GLY A 1 110 ? 90.552 32.402 28.146 1.00 17.31 90 GLY A N 1
ATOM 572 C CA . GLY A 1 110 ? 90.393 31.931 29.515 1.00 14.48 90 GLY A CA 1
ATOM 573 C C . GLY A 1 110 ? 89.580 30.637 29.525 1.00 21.24 90 GLY A C 1
ATOM 574 O O . GLY A 1 110 ? 88.445 30.608 29.049 1.00 20.43 90 GLY A O 1
ATOM 575 N N . CYS A 1 111 ? 90.149 29.563 30.068 1.00 16.63 91 CYS A N 1
ATOM 576 C CA . CYS A 1 111 ? 89.425 28.298 30.182 1.00 17.93 91 CYS A CA 1
ATOM 577 C C . CYS A 1 111 ? 88.878 28.132 31.596 1.00 19.76 91 CYS A C 1
ATOM 578 O O . CYS A 1 111 ? 89.470 28.611 32.557 1.00 22.09 91 CYS A O 1
ATOM 581 N N . VAL A 1 112 ? 87.729 27.488 31.728 1.00 15.91 92 VAL A N 1
ATOM 582 C CA . VAL A 1 112 ? 87.174 27.242 33.045 1.00 14.79 92 VAL A CA 1
ATOM 583 C C . VAL A 1 112 ? 87.744 25.923 33.519 1.00 19.59 92 VAL A C 1
ATOM 584 O O . VAL A 1 112 ? 87.657 24.932 32.799 1.00 17.69 92 VAL A O 1
ATOM 588 N N . CYS A 1 113 ? 88.353 25.915 34.701 1.00 15.89 93 CYS A N 1
ATOM 589 C CA A CYS A 1 113 ? 88.848 24.672 35.292 0.70 20.01 93 CYS A CA 1
ATOM 590 C CA B CYS A 1 113 ? 88.856 24.678 35.290 0.30 20.05 93 CYS A CA 1
ATOM 591 C C . CYS A 1 113 ? 88.280 24.477 36.691 1.00 25.28 93 CYS A C 1
ATOM 592 O O . CYS A 1 113 ? 87.801 25.431 37.323 1.00 20.21 93 CYS A O 1
ATOM 597 N N . GLY A 1 114 ? 88.323 23.239 37.174 1.00 23.47 94 GLY A N 1
ATOM 598 C CA . GLY A 1 114 ? 87.761 22.935 38.471 1.00 26.25 94 GLY A CA 1
ATOM 599 C C . GLY A 1 114 ? 88.375 21.703 39.108 1.00 28.01 94 GLY A C 1
ATOM 600 O O . GLY A 1 114 ? 89.187 20.999 38.491 1.00 23.77 94 GLY A O 1
ATOM 601 N N . LEU A 1 115 ? 87.995 21.463 40.355 1.00 25.10 95 LEU A N 1
ATOM 602 C CA . LEU A 1 115 ? 88.394 20.254 41.078 1.00 27.05 95 LEU A CA 1
ATOM 603 C C . LEU A 1 115 ? 87.349 19.224 40.759 1.00 25.55 95 LEU A C 1
ATOM 604 O O . LEU A 1 115 ? 86.259 19.238 41.337 1.00 37.76 95 LEU A O 1
ATOM 609 N N . HIS A 1 116 ? 87.652 18.366 39.794 1.00 29.89 96 HIS A N 1
ATOM 610 C CA . HIS A 1 116 ? 86.681 17.399 39.286 1.00 32.46 96 HIS A CA 1
ATOM 611 C C . HIS A 1 116 ? 86.866 16.004 39.894 1.00 46.34 96 HIS A C 1
ATOM 612 O O . HIS A 1 116 ? 86.111 15.086 39.584 1.00 45.09 96 HIS A O 1
ATOM 619 N N . GLY A 1 117 ? 87.862 15.845 40.757 1.00 38.48 97 GLY A N 1
ATOM 620 C CA . GLY A 1 117 ? 88.189 14.532 41.289 1.00 46.50 97 GLY A CA 1
ATOM 621 C C . GLY A 1 117 ? 87.197 13.920 42.269 1.00 54.15 97 GLY A C 1
ATOM 622 O O . GLY A 1 117 ? 86.039 14.331 42.364 1.00 53.30 97 GLY A O 1
ATOM 623 N N . THR A 1 118 ? 87.666 12.913 42.999 1.00 52.69 98 THR A N 1
ATOM 624 C CA . THR A 1 118 ? 86.881 12.256 44.036 1.00 47.77 98 THR A CA 1
ATOM 625 C C . THR A 1 118 ? 86.952 13.089 45.303 1.00 47.49 98 THR A C 1
ATOM 626 O O . THR A 1 118 ? 87.746 14.031 45.377 1.00 45.70 98 THR A O 1
ATOM 630 N N . GLU A 1 119 ? 86.145 12.740 46.305 1.00 41.58 99 GLU A N 1
ATOM 631 C CA . GLU A 1 119 ? 86.180 13.448 47.586 1.00 47.63 99 GLU A CA 1
ATOM 632 C C . GLU A 1 119 ? 87.565 13.382 48.235 1.00 49.05 99 GLU A C 1
ATOM 633 O O . GLU A 1 119 ? 87.999 14.330 48.899 1.00 45.33 99 GLU A O 1
ATOM 639 N N . ARG A 1 120 ? 88.260 12.265 48.033 1.00 48.37 100 ARG A N 1
ATOM 640 C CA . ARG A 1 120 ? 89.597 12.091 48.585 1.00 44.54 100 ARG A CA 1
ATOM 641 C C . ARG A 1 120 ? 90.573 13.051 47.927 1.00 39.74 100 ARG A C 1
ATOM 642 O O . ARG A 1 120 ? 91.321 13.739 48.612 1.00 40.27 100 ARG A O 1
ATOM 644 N N . GLU A 1 121 ? 90.567 13.082 46.595 1.00 42.19 101 GLU A N 1
ATOM 645 C CA . GLU A 1 121 ? 91.423 13.994 45.836 1.00 41.74 101 GLU A CA 1
ATOM 646 C C . GLU A 1 121 ? 91.168 15.451 46.244 1.00 39.13 101 GLU A C 1
ATOM 647 O O . GLU A 1 121 ? 92.103 16.203 46.546 1.00 36.98 101 GLU A O 1
ATOM 653 N N . ILE A 1 122 ? 89.895 15.831 46.271 1.00 40.04 102 ILE A N 1
ATOM 654 C CA . ILE A 1 122 ? 89.510 17.201 46.611 1.00 38.33 102 ILE A CA 1
ATOM 655 C C . ILE A 1 122 ? 89.967 17.560 48.021 1.00 34.08 102 ILE A C 1
ATOM 656 O O . ILE A 1 122 ? 90.508 18.641 48.250 1.00 38.39 102 ILE A O 1
ATOM 661 N N . ASN A 1 123 ? 89.782 16.631 48.958 1.00 44.84 103 ASN A N 1
ATOM 662 C CA . ASN A 1 123 ? 90.235 16.821 50.338 1.00 38.78 103 ASN A CA 1
ATOM 663 C C . ASN A 1 123 ? 91.728 17.091 50.453 1.00 34.26 103 ASN A C 1
ATOM 664 O O . ASN A 1 123 ? 92.148 17.960 51.225 1.00 39.23 103 ASN A O 1
ATOM 669 N N . ALA A 1 124 ? 92.533 16.355 49.689 1.00 34.20 104 ALA A N 1
ATOM 670 C CA . ALA A 1 124 ? 93.975 16.596 49.691 1.00 40.03 104 ALA A CA 1
ATOM 671 C C . ALA A 1 124 ? 94.297 17.994 49.156 1.00 34.64 104 ALA A C 1
ATOM 672 O O . ALA A 1 124 ? 95.148 18.707 49.708 1.00 32.07 104 ALA A O 1
ATOM 674 N N . ALA A 1 125 ? 93.619 18.380 48.077 1.00 37.67 105 ALA A N 1
ATOM 675 C CA . ALA A 1 125 ? 93.815 19.712 47.503 1.00 31.22 105 ALA A CA 1
ATOM 676 C C . ALA A 1 125 ? 93.504 20.766 48.557 1.00 28.09 105 ALA A C 1
ATOM 677 O O . ALA A 1 125 ? 94.309 21.665 48.808 1.00 29.51 105 ALA A O 1
ATOM 679 N N . VAL A 1 126 ? 92.347 20.630 49.201 1.00 32.31 106 VAL A N 1
ATOM 680 C CA . VAL A 1 126 ? 91.958 21.545 50.278 1.00 35.16 106 VAL A CA 1
ATOM 681 C C . VAL A 1 126 ? 92.969 21.515 51.423 1.00 36.70 106 VAL A C 1
ATOM 682 O O . VAL A 1 126 ? 93.296 22.560 52.003 1.00 34.36 106 VAL A O 1
ATOM 686 N N . SER A 1 127 ? 93.479 20.320 51.730 1.00 33.28 107 SER A N 1
ATOM 687 C CA . SER A 1 127 ? 94.505 20.167 52.768 1.00 37.32 107 SER A CA 1
ATOM 688 C C . SER A 1 127 ? 95.781 20.910 52.401 1.00 30.59 107 SER A C 1
ATOM 689 O O . SER A 1 127 ? 96.362 21.598 53.243 1.00 28.47 107 SER A O 1
ATOM 692 N N . ARG A 1 128 ? 96.220 20.771 51.147 1.00 28.17 108 ARG A N 1
ATOM 693 C CA . ARG A 1 128 ? 97.368 21.551 50.676 1.00 31.65 108 ARG A CA 1
ATOM 694 C C . ARG A 1 128 ? 97.128 23.045 50.864 1.00 29.74 108 ARG A C 1
ATOM 695 O O . ARG A 1 128 ? 98.015 23.778 51.313 1.00 27.87 108 ARG A O 1
ATOM 703 N N . PHE A 1 129 ? 95.933 23.502 50.503 1.00 32.27 109 PHE A N 1
ATOM 704 C CA . PHE A 1 129 ? 95.631 24.931 50.639 1.00 33.89 109 PHE A CA 1
ATOM 705 C C . PHE A 1 129 ? 95.718 25.339 52.100 1.00 29.22 109 PHE A C 1
ATOM 706 O O . PHE A 1 129 ? 96.391 26.311 52.425 1.00 29.92 109 PHE A O 1
ATOM 714 N N . ASP A 1 130 ? 95.077 24.561 52.975 1.00 35.38 110 ASP A N 1
ATOM 715 C CA . ASP A 1 130 ? 95.120 24.796 54.431 1.00 37.60 110 ASP A CA 1
ATOM 716 C C . ASP A 1 130 ? 96.527 25.023 54.968 1.00 38.57 110 ASP A C 1
ATOM 717 O O . ASP A 1 130 ? 96.713 25.756 55.927 1.00 35.10 110 ASP A O 1
ATOM 722 N N . ALA A 1 131 ? 97.511 24.378 54.348 1.00 36.45 111 ALA A N 1
ATOM 723 C CA . ALA A 1 131 ? 98.898 24.475 54.785 1.00 30.05 111 ALA A CA 1
ATOM 724 C C . ALA A 1 131 ? 99.651 25.559 54.051 1.00 37.64 111 ALA A C 1
ATOM 725 O O . ALA A 1 131 ? 100.870 25.663 54.179 1.00 35.14 111 ALA A O 1
ATOM 727 N N . GLY A 1 132 ? 98.939 26.362 53.261 1.00 40.30 112 GLY A N 1
ATOM 728 C CA . GLY A 1 132 ? 99.580 27.427 52.512 1.00 32.85 112 GLY A CA 1
ATOM 729 C C . GLY A 1 132 ? 100.195 26.930 51.219 1.00 35.53 112 GLY A C 1
ATOM 730 O O . GLY A 1 132 ? 101.028 27.609 50.615 1.00 40.87 112 GLY A O 1
ATOM 731 N N . GLY A 1 133 ? 99.785 25.736 50.798 1.00 34.10 113 GLY A N 1
ATOM 732 C CA . GLY A 1 133 ? 100.276 25.146 49.567 1.00 37.04 113 GLY A CA 1
ATOM 733 C C . GLY A 1 133 ? 99.430 25.457 48.350 1.00 42.55 113 GLY A C 1
ATOM 734 O O . GLY A 1 133 ? 98.474 26.224 48.416 1.00 37.08 113 GLY A O 1
ATOM 735 N N . ASP A 1 134 ? 99.782 24.835 47.233 1.00 45.31 114 ASP A N 1
ATOM 736 C CA . ASP A 1 134 ? 99.130 25.131 45.970 1.00 42.05 114 ASP A CA 1
ATOM 737 C C . ASP A 1 134 ? 98.083 24.099 45.621 1.00 37.68 114 ASP A C 1
ATOM 738 O O . ASP A 1 134 ? 98.389 23.037 45.084 1.00 48.85 114 ASP A O 1
ATOM 743 N N . TRP A 1 135 ? 96.834 24.421 45.910 1.00 32.84 115 TRP A N 1
ATOM 744 C CA . TRP A 1 135 ? 95.755 23.506 45.614 1.00 34.78 115 TRP A CA 1
ATOM 745 C C . TRP A 1 135 ? 95.445 23.421 44.108 1.00 28.22 115 TRP A C 1
ATOM 746 O O . TRP A 1 135 ? 94.761 22.493 43.670 1.00 29.16 115 TRP A O 1
ATOM 757 N N . THR A 1 136 ? 95.940 24.377 43.324 1.00 30.89 116 THR A N 1
ATOM 758 C CA . THR A 1 136 ? 95.539 24.470 41.911 1.00 31.50 116 THR A CA 1
ATOM 759 C C . THR A 1 136 ? 96.102 23.364 41.013 1.00 38.74 116 THR A C 1
ATOM 760 O O . THR A 1 136 ? 95.637 23.193 39.884 1.00 32.25 116 THR A O 1
ATOM 764 N N . THR A 1 137 ? 97.078 22.603 41.510 1.00 40.16 117 THR A N 1
ATOM 765 C CA . THR A 1 137 ? 97.606 21.453 40.756 1.00 31.68 117 THR A CA 1
ATOM 766 C C . THR A 1 137 ? 96.550 20.377 40.581 1.00 33.10 117 THR A C 1
ATOM 767 O O . THR A 1 137 ? 96.661 19.545 39.688 1.00 39.91 117 THR A O 1
ATOM 771 N N . SER A 1 138 ? 95.531 20.376 41.438 1.00 33.63 118 SER A N 1
ATOM 772 C CA . SER A 1 138 ? 94.439 19.411 41.304 1.00 32.60 118 SER A CA 1
ATOM 773 C C . SER A 1 138 ? 93.335 19.858 40.340 1.00 33.85 118 SER A C 1
ATOM 774 O O . SER A 1 138 ? 92.319 19.160 40.195 1.00 30.15 118 SER A O 1
ATOM 777 N N . LEU A 1 139 ? 93.526 21.008 39.688 1.00 33.43 119 LEU A N 1
ATOM 778 C CA . LEU A 1 139 ? 92.556 21.503 38.700 1.00 28.67 119 LEU A CA 1
ATOM 779 C C . LEU A 1 139 ? 92.598 20.706 37.401 1.00 28.26 119 LEU A C 1
ATOM 780 O O . LEU A 1 139 ? 93.653 20.272 36.952 1.00 26.17 119 LEU A O 1
ATOM 785 N N . SER A 1 140 ? 91.434 20.512 36.799 1.00 28.01 120 SER A N 1
ATOM 786 C CA . SER A 1 140 ? 91.375 20.032 35.431 1.00 27.75 120 SER A CA 1
ATOM 787 C C . SER A 1 140 ? 90.337 20.840 34.647 1.00 25.09 120 SER A C 1
ATOM 788 O O . SER A 1 140 ? 89.387 21.369 35.236 1.00 21.48 120 SER A O 1
ATOM 791 N N . PRO A 1 141 ? 90.498 20.908 33.316 1.00 25.28 121 PRO A N 1
ATOM 792 C CA . PRO A 1 141 ? 89.625 21.731 32.469 1.00 25.64 121 PRO A CA 1
ATOM 793 C C . PRO A 1 141 ? 88.206 21.218 32.388 1.00 31.76 121 PRO A C 1
ATOM 794 O O . PRO A 1 141 ? 87.972 20.014 32.314 1.00 27.29 121 PRO A O 1
ATOM 798 N N . ALA A 1 142 ? 87.254 22.142 32.423 1.00 23.17 122 ALA A N 1
ATOM 799 C CA . ALA A 1 142 ? 85.866 21.791 32.220 1.00 22.37 122 ALA A CA 1
ATOM 800 C C . ALA A 1 142 ? 85.609 21.785 30.726 1.00 19.60 122 ALA A C 1
ATOM 801 O O . ALA A 1 142 ? 86.519 21.990 29.926 1.00 27.58 122 ALA A O 1
ATOM 803 N N . ASP A 1 143 ? 84.354 21.592 30.354 1.00 18.41 123 ASP A N 1
ATOM 804 C CA . ASP A 1 143 ? 83.944 21.676 28.969 1.00 19.66 123 ASP A CA 1
ATOM 805 C C . ASP A 1 143 ? 83.485 23.102 28.598 1.00 20.37 123 ASP A C 1
ATOM 806 O O . ASP A 1 143 ? 82.722 23.279 27.647 1.00 19.58 123 ASP A O 1
ATOM 811 N N . LEU A 1 144 ? 83.929 24.104 29.358 1.00 18.33 124 LEU A N 1
ATOM 812 C CA . LEU A 1 144 ? 83.511 25.498 29.164 1.00 18.76 124 LEU A CA 1
ATOM 813 C C . LEU A 1 144 ? 84.717 26.423 29.106 1.00 18.74 124 LEU A C 1
ATOM 814 O O . LEU A 1 144 ? 85.740 26.150 29.743 1.00 16.53 124 LEU A O 1
ATOM 819 N N . VAL A 1 145 ? 84.589 27.517 28.352 1.00 13.91 125 VAL A N 1
ATOM 820 C CA . VAL A 1 145 ? 85.553 28.611 28.395 1.00 11.13 125 VAL A CA 1
ATOM 821 C C . VAL A 1 145 ? 84.805 29.917 28.702 1.00 16.05 125 VAL A C 1
ATOM 822 O O . VAL A 1 145 ? 83.581 29.982 28.572 1.00 14.60 125 VAL A O 1
ATOM 826 N N . LEU A 1 146 ? 85.544 30.948 29.102 1.00 12.35 126 LEU A N 1
ATOM 827 C CA . LEU A 1 146 ? 84.976 32.285 29.226 1.00 13.28 126 LEU A CA 1
ATOM 828 C C . LEU A 1 146 ? 84.900 32.827 27.814 1.00 14.31 126 LEU A C 1
ATOM 829 O O . LEU A 1 146 ? 85.870 32.765 27.075 1.00 17.09 126 LEU A O 1
ATOM 834 N N . SER A 1 147 ? 83.744 33.336 27.420 1.00 13.53 127 SER A N 1
ATOM 835 C CA . SER A 1 147 ? 83.576 33.831 26.057 1.00 16.26 127 SER A CA 1
ATOM 836 C C . SER A 1 147 ? 84.507 34.991 25.731 1.00 14.41 127 SER A C 1
ATOM 837 O O . SER A 1 147 ? 84.531 35.977 26.449 1.00 16.12 127 SER A O 1
ATOM 840 N N . PRO A 1 148 ? 85.289 34.862 24.649 1.00 14.95 128 PRO A N 1
ATOM 841 C CA . PRO A 1 148 ? 86.198 35.914 24.173 1.00 15.22 128 PRO A CA 1
ATOM 842 C C . PRO A 1 148 ? 85.520 36.953 23.278 1.00 19.83 128 PRO A C 1
ATOM 843 O O . PRO A 1 148 ? 86.087 38.023 23.081 1.00 19.50 128 PRO A O 1
ATOM 847 N N . ALA A 1 149 ? 84.343 36.637 22.742 1.00 18.78 129 ALA A N 1
ATOM 848 C CA . ALA A 1 149 ? 83.552 37.606 21.976 1.00 20.40 129 ALA A CA 1
ATOM 849 C C . ALA A 1 149 ? 82.103 37.181 22.043 1.00 24.46 129 ALA A C 1
ATOM 850 O O . ALA A 1 149 ? 81.813 35.997 22.209 1.00 23.54 129 ALA A O 1
ATOM 852 N N . ALA A 1 150 ? 81.195 38.142 21.912 1.00 18.78 130 ALA A N 1
ATOM 853 C CA . ALA A 1 150 ? 79.777 37.862 22.071 1.00 18.55 130 ALA A CA 1
ATOM 854 C C . ALA A 1 150 ? 79.160 37.011 20.948 1.00 16.36 130 ALA A C 1
ATOM 855 O O . ALA A 1 150 ? 78.161 36.346 21.168 1.00 20.55 130 ALA A O 1
ATOM 857 N N . CYS A 1 151 ? 79.726 37.043 19.748 1.00 17.40 131 CYS A N 1
ATOM 858 C CA . CYS A 1 151 ? 79.041 36.410 18.628 1.00 22.46 131 CYS A CA 1
ATOM 859 C C . CYS A 1 151 ? 79.263 34.886 18.467 1.00 23.32 131 CYS A C 1
ATOM 860 O O . CYS A 1 151 ? 78.395 34.211 17.912 1.00 21.58 131 CYS A O 1
ATOM 863 N N . TYR A 1 152 ? 80.397 34.361 18.940 1.00 18.12 132 TYR A N 1
ATOM 864 C CA . TYR A 1 152 ? 80.710 32.926 18.751 1.00 22.34 132 TYR A CA 1
ATOM 865 C C . TYR A 1 152 ? 79.537 31.946 18.942 1.00 17.47 132 TYR A C 1
ATOM 866 O O . TYR A 1 152 ? 79.293 31.135 18.081 1.00 25.05 132 TYR A O 1
ATOM 875 N N . PRO A 1 153 ? 78.772 32.062 20.041 1.00 18.32 133 PRO A N 1
ATOM 876 C CA . PRO A 1 153 ? 77.722 31.056 20.221 1.00 19.81 133 PRO A CA 1
ATOM 877 C C . PRO A 1 153 ? 76.545 31.178 19.246 1.00 21.10 133 PRO A C 1
ATOM 878 O O . PRO A 1 153 ? 75.744 30.257 19.161 1.00 22.25 133 PRO A O 1
ATOM 882 N N . VAL A 1 154 ? 76.431 32.278 18.518 1.00 18.74 134 VAL A N 1
ATOM 883 C CA . VAL A 1 154 ? 75.258 32.452 17.671 1.00 19.91 134 VAL A CA 1
ATOM 884 C C . VAL A 1 154 ? 75.334 31.608 16.391 1.00 20.09 134 VAL A C 1
ATOM 885 O O . VAL A 1 154 ? 74.309 31.255 15.822 1.00 25.82 134 VAL A O 1
ATOM 889 N N . TYR A 1 155 ? 76.542 31.293 15.939 1.00 21.36 135 TYR A N 1
ATOM 890 C CA . TYR A 1 155 ? 76.703 30.575 14.682 1.00 26.61 135 TYR A CA 1
ATOM 891 C C . TYR A 1 155 ? 76.125 29.157 14.720 1.00 28.96 135 TYR A C 1
ATOM 892 O O . TYR A 1 155 ? 75.365 28.797 13.826 1.00 30.42 135 TYR A O 1
ATOM 901 N N . PRO A 1 156 ? 76.444 28.364 15.763 1.00 27.11 136 PRO A N 1
ATOM 902 C CA . PRO A 1 156 ? 75.762 27.066 15.815 1.00 28.22 136 PRO A CA 1
ATOM 903 C C . PRO A 1 156 ? 74.261 27.185 16.046 1.00 31.82 136 PRO A C 1
ATOM 904 O O . PRO A 1 156 ? 73.502 26.341 15.556 1.00 27.41 136 PRO A O 1
ATOM 908 N N . ILE A 1 157 ? 73.826 28.209 16.776 1.00 27.63 137 ILE A N 1
ATOM 909 C CA . ILE A 1 157 ? 72.392 28.381 16.997 1.00 30.14 137 ILE A CA 1
ATOM 910 C C . ILE A 1 157 ? 71.705 28.593 15.650 1.00 31.37 137 ILE A C 1
ATOM 911 O O . ILE A 1 157 ? 70.716 27.932 15.338 1.00 32.54 137 ILE A O 1
ATOM 916 N N . ALA A 1 158 ? 72.266 29.478 14.834 1.00 29.90 138 ALA A N 1
ATOM 917 C CA . ALA A 1 158 ? 71.688 29.775 13.525 1.00 33.98 138 ALA A CA 1
ATOM 918 C C . ALA A 1 158 ? 71.670 28.525 12.635 1.00 35.91 138 ALA A C 1
ATOM 919 O O . ALA A 1 158 ? 70.671 28.242 11.968 1.00 34.50 138 ALA A O 1
ATOM 921 N N . ALA A 1 159 ? 72.774 27.782 12.648 1.00 29.47 139 ALA A N 1
ATOM 922 C CA . ALA A 1 159 ? 72.934 26.609 11.786 1.00 34.62 139 ALA A CA 1
ATOM 923 C C . ALA A 1 159 ? 71.881 25.531 12.038 1.00 34.58 139 ALA A C 1
ATOM 924 O O . ALA A 1 159 ? 71.468 24.834 11.122 1.00 40.07 139 ALA A O 1
ATOM 926 N N . SER A 1 160 ? 71.441 25.408 13.282 1.00 32.69 140 SER A N 1
ATOM 927 C CA . SER A 1 160 ? 70.496 24.369 13.653 1.00 37.94 140 SER A CA 1
ATOM 928 C C . SER A 1 160 ? 69.122 24.602 13.041 1.00 41.69 140 SER A C 1
ATOM 929 O O . SER A 1 160 ? 68.272 23.724 13.098 1.00 41.78 140 SER A O 1
ATOM 932 N N . ARG A 1 161 ? 68.901 25.776 12.458 1.00 38.32 141 ARG A N 1
ATOM 933 C CA . ARG A 1 161 ? 67.583 26.108 11.919 1.00 41.33 141 ARG A CA 1
ATOM 934 C C . ARG A 1 161 ? 67.446 25.812 10.432 1.00 44.55 141 ARG A C 1
ATOM 935 O O . ARG A 1 161 ? 66.437 26.163 9.815 1.00 49.41 141 A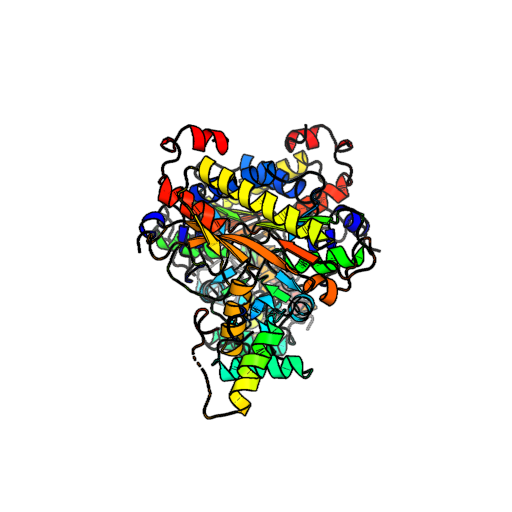RG A O 1
ATOM 943 N N . GLY A 1 162 ? 68.459 25.172 9.859 1.00 45.87 142 GLY A N 1
ATOM 944 C CA . GLY A 1 162 ? 68.443 24.855 8.442 1.00 44.58 142 GLY A CA 1
ATOM 945 C C . GLY A 1 162 ? 68.837 26.050 7.601 1.00 47.30 142 GLY A C 1
ATOM 946 O O . GLY A 1 162 ? 69.439 27.004 8.109 1.00 41.68 142 GLY A O 1
ATOM 947 N N . PRO A 1 163 ? 68.505 26.005 6.304 1.00 50.04 143 PRO A N 1
ATOM 948 C CA . PRO A 1 163 ? 68.909 27.036 5.339 1.00 42.85 143 PRO A CA 1
ATOM 949 C C . PRO A 1 163 ? 68.326 28.413 5.643 1.00 41.28 143 PRO A C 1
ATOM 950 O O . PRO A 1 163 ? 67.207 28.523 6.139 1.00 40.11 143 PRO A O 1
ATOM 954 N N . LEU A 1 164 ? 69.100 29.452 5.338 1.00 40.64 144 LEU A N 1
ATOM 955 C CA . LEU A 1 164 ? 68.707 30.829 5.618 1.00 38.60 144 LEU A CA 1
ATOM 956 C C . LEU A 1 164 ? 67.578 31.266 4.714 1.00 39.85 144 LEU A C 1
ATOM 957 O O . LEU A 1 164 ? 67.539 30.885 3.552 1.00 36.61 144 LEU A O 1
ATOM 962 N N . PRO A 1 165 ? 66.674 32.102 5.236 1.00 42.38 145 PRO A N 1
ATOM 963 C CA . PRO A 1 165 ? 65.667 32.712 4.368 1.00 38.64 145 PRO A CA 1
ATOM 964 C C . PRO A 1 165 ? 66.337 33.708 3.433 1.00 45.52 145 PRO A C 1
ATOM 965 O O . PRO A 1 165 ? 67.531 33.990 3.592 1.00 42.61 145 PRO A O 1
ATOM 969 N N . LYS A 1 166 ? 65.585 34.221 2.463 1.00 39.18 146 LYS A N 1
ATOM 970 C CA . LYS A 1 166 ? 66.097 35.241 1.566 1.00 39.23 146 LYS A CA 1
ATOM 971 C C . LYS A 1 166 ? 66.376 36.474 2.401 1.00 33.08 146 LYS A C 1
ATOM 972 O O . LYS A 1 166 ? 65.548 36.858 3.224 1.00 39.74 146 LYS A O 1
ATOM 974 N N . GLY A 1 167 ? 67.531 37.098 2.193 1.00 34.57 147 GLY A N 1
ATOM 975 C CA . GLY A 1 167 ? 67.878 38.287 2.958 1.00 36.83 147 GLY A CA 1
ATOM 976 C C . GLY A 1 167 ? 68.652 37.977 4.238 1.00 40.84 147 GLY A C 1
ATOM 977 O O . GLY A 1 167 ? 69.121 38.887 4.927 1.00 35.54 147 GLY A O 1
ATOM 978 N N . GLY A 1 168 ? 68.780 36.693 4.562 1.00 33.95 148 GLY A N 1
ATOM 979 C CA . GLY A 1 168 ? 69.610 36.264 5.678 1.00 33.64 148 GLY A CA 1
ATOM 980 C C . GLY A 1 168 ? 68.997 36.413 7.063 1.00 32.77 148 GLY A C 1
ATOM 981 O O . GLY A 1 168 ? 67.799 36.662 7.206 1.00 29.06 148 GLY A O 1
ATOM 982 N N . LEU A 1 169 ? 69.825 36.232 8.090 1.00 29.51 149 LEU A N 1
ATOM 983 C CA . LEU A 1 169 ? 69.384 36.358 9.480 1.00 26.94 149 LEU A CA 1
ATOM 984 C C . LEU A 1 169 ? 70.198 37.455 10.163 1.00 23.50 149 LEU A C 1
ATOM 985 O O . LEU A 1 169 ? 71.384 37.618 9.882 1.00 23.28 149 LEU A O 1
ATOM 990 N N . ARG A 1 170 ? 69.569 38.181 11.076 1.00 24.26 150 ARG A N 1
ATOM 991 C CA . ARG A 1 170 ? 70.270 39.192 11.863 1.00 29.12 150 ARG A CA 1
ATOM 992 C C . ARG A 1 170 ? 70.052 38.952 13.343 1.00 22.76 150 ARG A C 1
ATOM 993 O O . ARG A 1 170 ? 68.932 38.704 13.787 1.00 20.93 150 ARG A O 1
ATOM 1001 N N . PHE A 1 171 ? 71.135 39.019 14.106 1.00 19.10 151 PHE A N 1
ATOM 1002 C CA . PHE A 1 171 ? 71.037 38.797 15.544 1.00 22.65 151 PHE A CA 1
ATOM 1003 C C . PHE A 1 171 ? 71.565 39.993 16.322 1.00 18.60 151 PHE A C 1
ATOM 1004 O O . PHE A 1 171 ? 72.468 40.683 15.872 1.00 17.32 151 PHE A O 1
ATOM 1012 N N . ASP A 1 172 ? 70.998 40.207 17.498 1.00 20.84 152 ASP A N 1
ATOM 1013 C CA . ASP A 1 172 ? 71.471 41.207 18.440 1.00 19.15 152 ASP A CA 1
ATOM 1014 C C . ASP A 1 172 ? 71.966 40.381 19.626 1.00 18.30 152 ASP A C 1
ATOM 1015 O O . ASP A 1 172 ? 71.177 39.757 20.316 1.00 20.28 152 ASP A O 1
ATOM 1020 N N . VAL A 1 173 ? 73.271 40.343 19.849 1.00 17.69 153 VAL A N 1
ATOM 1021 C CA . VAL A 1 173 ? 73.792 39.540 20.953 1.00 18.24 153 VAL A CA 1
ATOM 1022 C C . VAL A 1 173 ? 74.617 40.392 21.922 1.00 18.19 153 VAL A C 1
ATOM 1023 O O . VAL A 1 173 ? 75.111 41.458 21.557 1.00 20.70 153 VAL A O 1
ATOM 1027 N N . ALA A 1 174 ? 74.758 39.920 23.154 1.00 16.79 154 ALA A N 1
ATOM 1028 C CA . ALA A 1 174 ? 75.600 40.583 24.144 1.00 19.53 154 ALA A CA 1
ATOM 1029 C C . ALA A 1 174 ? 76.148 39.532 25.095 1.00 22.33 154 ALA A C 1
ATOM 1030 O O . ALA A 1 174 ? 75.487 38.524 25.368 1.00 20.79 154 ALA A O 1
ATOM 1032 N N . ALA A 1 175 ? 77.353 39.768 25.604 1.00 16.03 155 ALA A N 1
ATOM 1033 C CA . ALA A 1 175 ? 77.914 38.904 26.631 1.00 19.98 155 ALA A CA 1
ATOM 1034 C C . ALA A 1 175 ? 78.987 39.680 27.384 1.00 16.30 155 ALA A C 1
ATOM 1035 O O . ALA A 1 175 ? 79.554 40.625 26.851 1.00 17.93 155 ALA A O 1
ATOM 1037 N N . ASP A 1 176 ? 79.243 39.287 28.624 1.00 15.70 156 ASP A N 1
ATOM 1038 C CA . ASP A 1 176 ? 80.457 39.699 29.297 1.00 17.87 156 ASP A CA 1
ATOM 1039 C C . ASP A 1 176 ? 81.541 38.794 28.761 1.00 20.15 156 ASP A C 1
ATOM 1040 O O . ASP A 1 176 ? 81.462 37.563 28.883 1.00 22.00 156 ASP A O 1
ATOM 1045 N N . CYS A 1 177 ? 82.557 39.402 28.173 1.00 13.89 157 CYS A N 1
ATOM 1046 C CA . CYS A 1 177 ? 83.624 38.660 27.546 1.00 15.51 157 CYS A CA 1
ATOM 1047 C C . CYS A 1 177 ? 84.879 38.718 28.374 1.00 18.13 157 CYS A C 1
ATOM 1048 O O . CYS A 1 177 ? 85.006 39.568 29.250 1.00 16.16 157 CYS A O 1
ATOM 1051 N N . PHE A 1 178 ? 85.814 37.826 28.065 1.00 13.51 158 PHE A N 1
ATOM 1052 C CA . PHE A 1 178 ? 87.069 37.737 28.795 1.00 15.75 158 PHE A CA 1
ATOM 1053 C C . PHE A 1 178 ? 88.229 37.595 27.834 1.00 17.41 158 PHE A C 1
ATOM 1054 O O . PHE A 1 178 ? 88.188 36.789 26.909 1.00 18.31 158 PHE A O 1
ATOM 1062 N N . ARG A 1 179 ? 89.274 38.363 28.064 1.00 15.53 159 ARG A N 1
ATOM 1063 C CA . ARG A 1 179 ? 90.501 38.182 27.308 1.00 17.23 159 ARG A CA 1
ATOM 1064 C C . ARG A 1 179 ? 91.649 38.337 28.265 1.00 19.62 159 ARG A C 1
ATOM 1065 O O . ARG A 1 179 ? 91.716 39.304 29.028 1.00 13.28 159 ARG A O 1
ATOM 1073 N N . ARG A 1 180 ? 92.557 37.380 28.215 1.00 14.44 160 ARG A N 1
ATOM 1074 C CA . ARG A 1 180 ? 93.607 37.316 29.204 1.00 21.22 160 ARG A CA 1
ATOM 1075 C C . ARG A 1 180 ? 94.730 38.287 28.851 1.00 24.54 160 ARG A C 1
ATOM 1076 O O . ARG A 1 180 ? 95.775 37.885 28.376 1.00 26.57 160 ARG A O 1
ATOM 1084 N N . GLU A 1 181 ? 94.499 39.575 29.077 1.00 23.05 161 GLU A N 1
ATOM 1085 C CA . GLU A 1 181 ? 95.502 40.602 28.785 1.00 24.40 161 GLU A CA 1
ATOM 1086 C C . GLU A 1 181 ? 95.502 41.649 29.900 1.00 21.22 161 GLU A C 1
ATOM 1087 O O . GLU A 1 181 ? 94.900 42.716 29.762 1.00 21.18 161 GLU A O 1
ATOM 1093 N N . PRO A 1 182 ? 96.173 41.337 31.019 1.00 19.76 162 PRO A N 1
ATOM 1094 C CA . PRO A 1 182 ? 96.185 42.227 32.183 1.00 18.35 162 PRO A CA 1
ATOM 1095 C C . PRO A 1 182 ? 96.859 43.541 31.836 1.00 21.88 162 PRO A C 1
ATOM 1096 O O . PRO A 1 182 ? 97.879 43.538 31.183 1.00 22.30 162 PRO A O 1
ATOM 1100 N N . SER A 1 183 ? 96.276 44.646 32.274 1.00 21.08 163 SER A N 1
ATOM 1101 C CA . SER A 1 183 ? 96.827 45.963 32.027 1.00 21.29 163 SER A CA 1
ATOM 1102 C C . SER A 1 183 ? 96.284 46.884 33.103 1.00 18.49 163 SER A C 1
ATOM 1103 O O . SER A 1 183 ? 95.227 46.606 33.678 1.00 21.84 163 SER A O 1
ATOM 1106 N N . LYS A 1 184 ? 96.978 47.981 33.377 1.00 19.89 164 LYS A N 1
ATOM 1107 C CA . LYS A 1 184 ? 96.467 48.968 34.333 1.00 24.62 164 LYS A CA 1
ATOM 1108 C C . LYS A 1 184 ? 95.605 50.052 33.679 1.00 26.07 164 LYS A C 1
ATOM 1109 O O . LYS A 1 184 ? 94.960 50.848 34.371 1.00 26.63 164 LYS A O 1
ATOM 1115 N N . HIS A 1 185 ? 95.586 50.085 32.352 1.00 20.56 165 HIS A N 1
ATOM 1116 C CA . HIS A 1 185 ? 94.871 51.142 31.643 1.00 22.20 165 HIS A CA 1
ATOM 1117 C C . HIS A 1 185 ? 93.369 50.901 31.659 1.00 20.56 165 HIS A C 1
ATOM 1118 O O . HIS A 1 185 ? 92.919 49.792 31.409 1.00 18.51 165 HIS A O 1
ATOM 1125 N N . LEU A 1 186 ? 92.593 51.944 31.920 1.00 19.68 166 LEU A N 1
ATOM 1126 C CA . LEU A 1 186 ? 91.154 51.774 32.064 1.00 25.92 166 LEU A CA 1
ATOM 1127 C C . LEU A 1 186 ? 90.430 51.351 30.778 1.00 23.96 166 LEU A C 1
ATOM 1128 O O . LEU A 1 186 ? 89.295 50.876 30.835 1.00 24.02 166 LEU A O 1
ATOM 1133 N N . ASP A 1 187 ? 91.085 51.505 29.631 1.00 17.24 167 ASP A N 1
ATOM 1134 C CA . ASP A 1 187 ? 90.493 51.076 28.370 1.00 21.80 167 ASP A CA 1
ATOM 1135 C C . ASP A 1 187 ? 91.001 49.691 27.923 1.00 19.53 167 ASP A C 1
ATOM 1136 O O . ASP A 1 187 ? 90.721 49.238 26.820 1.00 20.79 167 ASP A O 1
ATOM 1141 N N . ARG A 1 188 ? 91.742 49.006 28.780 1.00 18.75 168 ARG A N 1
ATOM 1142 C CA . ARG A 1 188 ? 92.198 47.660 28.419 1.00 18.07 168 ARG A CA 1
ATOM 1143 C C . ARG A 1 188 ? 91.897 46.721 29.582 1.00 18.62 168 ARG A C 1
ATOM 1144 O O . ARG A 1 188 ? 92.673 46.590 30.539 1.00 15.13 168 ARG A O 1
ATOM 1152 N N . LEU A 1 189 ? 90.722 46.113 29.508 1.00 13.20 169 LEU A N 1
ATOM 1153 C CA . LEU A 1 189 ? 90.202 45.294 30.594 1.00 13.82 169 LEU A CA 1
ATOM 1154 C C . LEU A 1 189 ? 90.367 43.812 30.263 1.00 14.44 169 LEU A C 1
ATOM 1155 O O . LEU A 1 189 ? 90.538 43.452 29.102 1.00 17.22 169 LEU A O 1
ATOM 1160 N N . GLN A 1 190 ? 90.335 42.959 31.281 1.00 14.55 170 GLN A N 1
ATOM 1161 C CA . GLN A 1 190 ? 90.300 41.512 31.050 1.00 13.68 170 GLN A CA 1
ATOM 1162 C C . GLN A 1 190 ? 88.865 41.021 30.956 1.00 14.71 170 GLN A C 1
ATOM 1163 O O . GLN A 1 190 ? 88.584 40.095 30.229 1.00 14.86 170 GLN A O 1
ATOM 1169 N N . SER A 1 191 ? 87.958 41.649 31.706 1.00 13.67 171 SER A N 1
ATOM 1170 C CA . SER A 1 191 ? 86.543 41.280 31.669 1.00 13.74 171 SER A CA 1
ATOM 1171 C C . SER A 1 191 ? 85.761 42.510 31.218 1.00 15.30 171 SER A C 1
ATOM 1172 O O . SER A 1 191 ? 85.830 43.557 31.866 1.00 12.84 171 SER A O 1
ATOM 1175 N N . PHE A 1 192 ? 85.045 42.421 30.099 1.00 13.38 172 PHE A N 1
ATOM 1176 C CA . PHE A 1 192 ? 84.372 43.626 29.595 1.00 14.30 172 PHE A CA 1
ATOM 1177 C C . PHE A 1 192 ? 83.116 43.226 28.847 1.00 18.08 172 PHE A C 1
ATOM 1178 O O . PHE A 1 192 ? 83.008 42.093 28.357 1.00 18.87 172 PHE A O 1
ATOM 1186 N N . ARG A 1 193 ? 82.162 44.151 28.767 1.00 17.85 173 ARG A N 1
ATOM 1187 C CA . ARG A 1 193 ? 80.900 43.907 28.075 1.00 16.79 173 ARG A CA 1
ATOM 1188 C C . ARG A 1 193 ? 81.011 44.188 26.608 1.00 17.71 173 ARG A C 1
ATOM 1189 O O . ARG A 1 193 ? 81.518 45.233 26.190 1.00 16.06 173 ARG A O 1
ATOM 1197 N N . MET A 1 194 ? 80.508 43.242 25.828 1.00 17.15 174 MET A N 1
ATOM 1198 C CA A MET A 1 194 ? 80.466 43.418 24.385 0.76 17.13 174 MET A CA 1
ATOM 1199 C CA B MET A 1 194 ? 80.452 43.341 24.378 0.24 17.21 174 MET A CA 1
ATOM 1200 C C . MET A 1 194 ? 79.020 43.283 23.906 1.00 17.97 174 MET A C 1
ATOM 1201 O O . MET A 1 194 ? 78.264 42.447 24.385 1.00 18.01 174 MET A O 1
ATOM 1210 N N . ARG A 1 195 ? 78.652 44.133 22.960 1.00 16.03 175 ARG A N 1
ATOM 1211 C CA . ARG A 1 195 ? 77.337 44.083 22.339 1.00 15.58 175 ARG A CA 1
ATOM 1212 C C . ARG A 1 195 ? 77.593 43.995 20.834 1.00 19.91 175 ARG A C 1
ATOM 1213 O O . ARG A 1 195 ? 78.414 44.748 20.298 1.00 16.89 175 ARG A O 1
ATOM 1221 N N . GLU A 1 196 ? 76.897 43.093 20.148 1.00 15.10 176 GLU A N 1
ATOM 1222 C CA . GLU A 1 196 ? 77.111 42.925 18.712 1.00 18.42 176 GLU A CA 1
ATOM 1223 C C . GLU A 1 196 ? 75.835 42.739 17.918 1.00 21.29 176 GLU A C 1
ATOM 1224 O O . GLU A 1 196 ? 74.895 42.065 18.366 1.00 20.42 176 GLU A O 1
ATOM 1230 N N . TYR A 1 197 ? 75.818 43.336 16.730 1.00 18.35 177 TYR A N 1
ATOM 1231 C CA . TYR A 1 197 ? 74.841 42.989 15.712 1.00 18.18 177 TYR A CA 1
ATOM 1232 C C . TYR A 1 197 ? 75.547 42.121 14.680 1.00 18.91 177 TYR A C 1
ATOM 1233 O O . TYR A 1 197 ? 76.585 42.493 14.136 1.00 20.29 177 TYR A O 1
ATOM 1242 N N . VAL A 1 198 ? 74.986 40.949 14.437 1.00 19.08 178 VAL A N 1
ATOM 1243 C CA . VAL A 1 198 ? 75.597 39.954 13.566 1.00 17.78 178 VAL A CA 1
ATOM 1244 C C . VAL A 1 198 ? 74.690 39.704 12.358 1.00 21.81 178 VAL A C 1
ATOM 1245 O O . VAL A 1 198 ? 73.476 39.594 12.494 1.00 22.83 178 VAL A O 1
ATOM 1249 N N . CYS A 1 199 ? 75.282 39.628 11.177 1.00 21.13 179 CYS A N 1
ATOM 1250 C CA . CYS A 1 199 ? 74.512 39.336 9.974 1.00 20.75 179 CYS A CA 1
ATOM 1251 C C . CYS A 1 199 ? 74.997 38.041 9.344 1.00 21.20 179 CYS A C 1
ATOM 1252 O O . CYS A 1 199 ? 76.199 37.816 9.217 1.00 23.49 179 CYS A O 1
ATOM 1255 N N . ILE A 1 200 ? 74.057 37.188 8.960 1.00 23.57 180 ILE A N 1
ATOM 1256 C CA . ILE A 1 200 ? 74.394 35.929 8.306 1.00 23.86 180 ILE A CA 1
ATOM 1257 C C . ILE A 1 200 ? 73.564 35.819 7.021 1.00 25.29 180 ILE A C 1
ATOM 1258 O O . ILE A 1 200 ? 72.339 35.874 7.071 1.00 25.35 180 ILE A O 1
ATOM 1263 N N . GLY A 1 201 ? 74.228 35.685 5.877 1.00 29.51 181 GLY A N 1
ATOM 1264 C CA . GLY A 1 201 ? 73.527 35.647 4.599 1.00 27.85 181 GLY A CA 1
ATOM 1265 C C . GLY A 1 201 ? 74.477 35.595 3.424 1.00 31.34 181 GLY A C 1
ATOM 1266 O O . GLY A 1 201 ? 75.603 35.121 3.559 1.00 27.51 181 GLY A O 1
ATOM 1267 N N . THR A 1 202 ? 74.029 36.080 2.267 1.00 31.53 182 THR A N 1
ATOM 1268 C CA . THR A 1 202 ? 74.876 36.099 1.073 1.00 33.27 182 THR A CA 1
ATOM 1269 C C . THR A 1 202 ? 75.947 37.154 1.268 1.00 31.87 182 THR A C 1
ATOM 1270 O O . THR A 1 202 ? 75.851 37.959 2.192 1.00 29.71 182 THR A O 1
ATOM 1274 N N . PRO A 1 203 ? 76.983 37.153 0.410 1.00 34.19 183 PRO A N 1
ATOM 1275 C CA . PRO A 1 203 ? 77.971 38.233 0.510 1.00 26.99 183 PRO A CA 1
ATOM 1276 C C . PRO A 1 203 ? 77.359 39.633 0.442 1.00 33.39 183 PRO A C 1
ATOM 1277 O O . PRO A 1 203 ? 77.808 40.512 1.186 1.00 28.27 183 PRO A O 1
ATOM 1281 N N . ASP A 1 204 ? 76.351 39.832 -0.406 1.00 32.39 184 ASP A N 1
ATOM 1282 C CA . ASP A 1 204 ? 75.729 41.150 -0.555 1.00 32.24 184 ASP A CA 1
ATOM 1283 C C . ASP A 1 204 ? 74.971 41.560 0.701 1.00 29.43 184 ASP A C 1
ATOM 1284 O O . ASP A 1 204 ? 75.062 42.705 1.126 1.00 30.61 184 ASP A O 1
ATOM 1289 N N . ASP A 1 205 ? 74.207 40.632 1.273 1.00 28.91 185 ASP A N 1
ATOM 1290 C CA . ASP A 1 205 ? 73.534 40.868 2.560 1.00 34.05 185 ASP A CA 1
ATOM 1291 C C . ASP A 1 205 ? 74.503 41.417 3.615 1.00 27.46 185 ASP A C 1
ATOM 1292 O O . ASP A 1 205 ? 74.242 42.431 4.256 1.00 27.31 185 ASP A O 1
ATOM 1297 N N . VAL A 1 206 ? 75.614 40.719 3.795 1.00 25.78 186 VAL A N 1
ATOM 1298 C CA . VAL A 1 206 ? 76.551 41.032 4.865 1.00 29.90 186 VAL A CA 1
ATOM 1299 C C . VAL A 1 206 ? 77.268 42.346 4.582 1.00 28.63 186 VAL A C 1
ATOM 1300 O O . VAL A 1 206 ? 77.450 43.188 5.473 1.00 29.75 186 VAL A O 1
ATOM 1304 N N . SER A 1 207 ? 77.660 42.521 3.330 1.00 26.08 187 SER A N 1
ATOM 1305 C CA . SER A 1 207 ? 78.340 43.733 2.907 1.00 28.62 187 SER A CA 1
ATOM 1306 C C . SER A 1 207 ? 77.427 44.951 3.026 1.00 28.17 187 SER A C 1
ATOM 1307 O O . SER A 1 207 ? 77.854 45.994 3.500 1.00 31.62 187 SER A O 1
ATOM 1310 N N . ASP A 1 208 ? 76.172 44.831 2.603 1.00 25.60 188 ASP A N 1
ATOM 1311 C CA . ASP A 1 208 ? 75.241 45.957 2.740 1.00 25.80 188 ASP A CA 1
ATOM 1312 C C . ASP A 1 208 ? 75.049 46.280 4.223 1.00 31.53 188 ASP A C 1
ATOM 1313 O O . ASP A 1 208 ? 74.997 47.435 4.625 1.00 22.33 188 ASP A O 1
ATOM 1318 N N . PHE A 1 209 ? 74.964 45.225 5.026 1.00 25.85 189 PHE A N 1
ATOM 1319 C CA . PHE A 1 209 ? 74.743 45.334 6.456 1.00 24.58 189 PHE A CA 1
ATOM 1320 C C . PHE A 1 209 ? 75.872 46.106 7.111 1.00 23.24 189 PHE A C 1
ATOM 1321 O O . PHE A 1 209 ? 75.631 47.044 7.864 1.00 23.24 189 PHE A O 1
ATOM 1329 N N . ARG A 1 210 ? 77.105 45.727 6.791 1.00 23.00 190 ARG A N 1
ATOM 1330 C CA . ARG A 1 210 ? 78.265 46.391 7.349 1.00 29.71 190 ARG A CA 1
ATOM 1331 C C . ARG A 1 210 ? 78.365 47.874 6.941 1.00 31.12 190 ARG A C 1
ATOM 1332 O O . ARG A 1 210 ? 78.748 48.709 7.758 1.00 32.40 190 ARG A O 1
ATOM 1340 N N . GLU A 1 211 ? 78.004 48.204 5.700 1.00 33.04 191 GLU A N 1
ATOM 1341 C CA . GLU A 1 211 ? 78.061 49.599 5.250 1.00 32.49 191 GLU A CA 1
ATOM 1342 C C . GLU A 1 211 ? 77.039 50.454 5.992 1.00 26.37 191 GLU A C 1
ATOM 1343 O O . GLU A 1 211 ? 77.352 51.561 6.419 1.00 27.17 191 GLU A O 1
ATOM 1349 N N . ARG A 1 212 ? 75.817 49.942 6.131 1.00 22.89 192 ARG A N 1
ATOM 1350 C CA . ARG A 1 212 ? 74.802 50.626 6.910 1.00 25.50 192 ARG A CA 1
ATOM 1351 C C . ARG A 1 212 ? 75.339 50.932 8.304 1.00 27.31 192 ARG A C 1
ATOM 1352 O O . ARG A 1 212 ? 75.239 52.061 8.792 1.00 24.22 192 ARG A O 1
ATOM 1360 N N . TRP A 1 213 ? 75.927 49.922 8.941 1.00 24.98 193 TRP A N 1
ATOM 1361 C CA . TRP A 1 213 ? 76.344 50.065 10.331 1.00 24.77 193 TRP A CA 1
ATOM 1362 C C . TRP A 1 213 ? 77.580 50.942 10.495 1.00 20.24 193 TRP A C 1
ATOM 1363 O O . TRP A 1 213 ? 77.715 51.613 11.496 1.00 22.83 193 TRP A O 1
ATOM 1374 N N . MET A 1 214 ? 78.461 50.970 9.502 1.00 22.42 194 MET A N 1
ATOM 1375 C CA . MET A 1 214 ? 79.620 51.863 9.580 1.00 24.44 194 MET A CA 1
ATOM 1376 C C . MET A 1 214 ? 79.215 53.333 9.540 1.00 27.45 194 MET A C 1
ATOM 1377 O O . MET A 1 214 ? 79.820 54.166 10.214 1.00 27.65 194 MET A O 1
ATOM 1382 N N . VAL A 1 215 ? 78.189 53.645 8.753 1.00 24.58 195 VAL A N 1
ATOM 1383 C CA . VAL A 1 215 ? 77.662 55.001 8.698 1.00 24.32 195 VAL A CA 1
ATOM 1384 C C . VAL A 1 215 ? 76.892 55.303 9.974 1.00 22.71 195 VAL A C 1
ATOM 1385 O O . VAL A 1 215 ? 77.092 56.326 10.609 1.00 23.78 195 VAL A O 1
ATOM 1389 N N . ARG A 1 216 ? 76.003 54.391 10.336 1.00 24.79 196 ARG A N 1
ATOM 1390 C CA . ARG A 1 216 ? 75.149 54.539 11.505 1.00 26.41 196 ARG A CA 1
ATOM 1391 C C . ARG A 1 216 ? 75.950 54.688 12.813 1.00 26.41 196 ARG A C 1
ATOM 1392 O O . ARG A 1 216 ? 75.630 55.520 13.657 1.00 31.54 196 ARG A O 1
ATOM 1400 N N . ALA A 1 217 ? 77.003 53.896 12.969 1.00 24.07 197 ALA A N 1
ATOM 1401 C CA . ALA A 1 217 ? 77.851 53.971 14.160 1.00 28.44 197 ALA A CA 1
ATOM 1402 C C . ALA A 1 217 ? 78.520 55.336 14.300 1.00 24.73 197 ALA A C 1
ATOM 1403 O O . ALA A 1 217 ? 78.695 55.833 15.404 1.00 22.06 197 ALA A O 1
ATOM 1405 N N . GLN A 1 218 ? 78.914 55.918 13.172 1.00 24.51 198 GLN A N 1
ATOM 1406 C CA . GLN A 1 218 ? 79.574 57.216 13.160 1.00 25.25 198 GLN A CA 1
ATOM 1407 C C . GLN A 1 218 ? 78.594 58.311 13.555 1.00 23.04 198 GLN A C 1
ATOM 1408 O O . GLN A 1 218 ? 78.963 59.247 14.257 1.00 25.91 198 GLN A O 1
ATOM 1414 N N . ALA A 1 219 ? 77.342 58.167 13.126 1.00 24.60 199 ALA A N 1
ATOM 1415 C CA . ALA A 1 219 ? 76.286 59.104 13.500 1.00 26.42 199 ALA A CA 1
ATOM 1416 C C . ALA A 1 219 ? 76.016 59.033 14.998 1.00 28.31 199 ALA A C 1
ATOM 1417 O O . ALA A 1 219 ? 75.808 60.058 15.654 1.00 28.52 199 ALA A O 1
ATOM 1419 N N . ILE A 1 220 ? 76.021 57.822 15.544 1.00 24.19 200 ILE A N 1
ATOM 1420 C CA . ILE A 1 220 ? 75.854 57.658 16.983 1.00 24.56 200 ILE A CA 1
ATOM 1421 C C . ILE A 1 220 ? 76.999 58.323 17.728 1.00 16.15 200 ILE A C 1
ATOM 1422 O O . ILE A 1 220 ? 76.776 59.058 18.675 1.00 21.83 200 ILE A O 1
ATOM 1427 N N . ALA A 1 221 ? 78.224 58.072 17.282 1.00 18.90 201 ALA A N 1
ATOM 1428 C CA . ALA A 1 221 ? 79.387 58.615 17.950 1.00 18.91 201 ALA A CA 1
ATOM 1429 C C . ALA A 1 221 ? 79.335 60.146 17.915 1.00 23.18 201 ALA A C 1
ATOM 1430 O O . ALA A 1 221 ? 79.661 60.812 18.895 1.00 18.97 201 ALA A O 1
ATOM 1432 N N . ARG A 1 222 ? 78.894 60.692 16.786 1.00 21.87 202 ARG A N 1
ATOM 1433 C CA . ARG A 1 222 ? 78.754 62.137 16.640 1.00 22.33 202 ARG A CA 1
ATOM 1434 C C . ARG A 1 222 ? 77.669 62.670 17.581 1.00 24.84 202 ARG A C 1
ATOM 1435 O O . ARG A 1 222 ? 77.875 63.676 18.252 1.00 26.18 202 ARG A O 1
ATOM 1443 N N . ASP A 1 223 ? 76.525 61.983 17.653 1.00 24.71 203 ASP A N 1
ATOM 1444 C CA . ASP A 1 223 ? 75.450 62.389 18.563 1.00 25.14 203 ASP A CA 1
ATOM 1445 C C . ASP A 1 223 ? 75.907 62.340 20.029 1.00 24.40 203 ASP A C 1
ATOM 1446 O O . ASP A 1 223 ? 75.392 63.064 20.870 1.00 25.06 203 ASP A O 1
ATOM 1451 N N . LEU A 1 224 ? 76.862 61.466 20.337 1.00 21.50 204 LEU A N 1
ATOM 1452 C CA . LEU A 1 224 ? 77.358 61.329 21.706 1.00 20.80 204 LEU A CA 1
ATOM 1453 C C . LEU A 1 224 ? 78.449 62.370 22.011 1.00 19.69 204 LEU A C 1
ATOM 1454 O O . LEU A 1 224 ? 79.017 62.395 23.105 1.00 16.36 204 LEU A O 1
ATOM 1459 N N . GLY A 1 225 ? 78.751 63.214 21.031 1.00 20.13 205 GLY A N 1
ATOM 1460 C CA . GLY A 1 225 ? 79.744 64.273 21.228 1.00 18.39 205 GLY A CA 1
ATOM 1461 C C . GLY A 1 225 ? 81.161 63.732 21.214 1.00 20.61 205 GLY A C 1
ATOM 1462 O O . GLY A 1 225 ? 82.070 64.356 21.733 1.00 23.12 205 GLY A O 1
ATOM 1463 N N . LEU A 1 226 ? 81.354 62.549 20.636 1.00 17.71 206 LEU A N 1
ATOM 1464 C CA . LEU A 1 226 ? 82.668 61.920 20.641 1.00 18.40 206 LEU A CA 1
ATOM 1465 C C . LEU A 1 226 ? 83.506 62.326 19.437 1.00 23.90 206 LEU A C 1
ATOM 1466 O O . LEU A 1 226 ? 82.975 62.612 18.377 1.00 24.34 206 LEU A O 1
ATOM 1471 N N . THR A 1 227 ? 84.820 62.325 19.618 1.00 19.41 207 THR A N 1
ATOM 1472 C CA . THR A 1 227 ? 85.770 62.550 18.537 1.00 23.65 207 THR A CA 1
ATOM 1473 C C . THR A 1 227 ? 86.286 61.195 18.066 1.00 25.92 207 THR A C 1
ATOM 1474 O O . THR A 1 227 ? 86.639 60.349 18.883 1.00 25.75 207 THR A O 1
ATOM 1478 N N . PHE A 1 228 ? 86.333 60.972 16.757 1.00 21.24 208 PHE A N 1
ATOM 1479 C CA . PHE A 1 228 ? 86.726 59.655 16.265 1.00 30.17 208 PHE A CA 1
ATOM 1480 C C . PHE A 1 228 ? 87.161 59.697 14.810 1.00 29.61 208 PHE A C 1
ATOM 1481 O O . PHE A 1 228 ? 86.893 60.662 14.099 1.00 22.80 208 PHE A O 1
ATOM 1489 N N . ARG A 1 229 ? 87.805 58.626 14.365 1.00 25.23 209 ARG A N 1
ATOM 1490 C CA . ARG A 1 229 ? 87.881 58.345 12.939 1.00 26.41 209 ARG A CA 1
ATOM 1491 C C . ARG A 1 229 ? 87.694 56.845 12.723 1.00 32.84 209 ARG A C 1
ATOM 1492 O O . ARG A 1 229 ? 87.902 56.036 13.646 1.00 29.03 209 ARG A O 1
ATOM 1500 N N . VAL A 1 230 ? 87.256 56.478 11.526 1.00 27.89 210 VAL A N 1
ATOM 1501 C CA . VAL A 1 230 ? 87.102 55.081 11.164 1.00 29.09 210 VAL A CA 1
ATOM 1502 C C . VAL A 1 230 ? 88.267 54.695 10.276 1.00 35.44 210 VAL A C 1
ATOM 1503 O O . VAL A 1 230 ? 88.571 55.396 9.324 1.00 37.05 210 VAL A O 1
ATOM 1507 N N . ASP A 1 231 ? 88.949 53.604 10.607 1.00 28.40 211 ASP A N 1
ATOM 1508 C CA . ASP A 1 231 ? 90.087 53.171 9.807 1.00 32.44 211 ASP A CA 1
ATOM 1509 C C . ASP A 1 231 ? 90.167 51.656 9.690 1.00 35.17 211 ASP A C 1
ATOM 1510 O O . ASP A 1 231 ? 89.566 50.942 10.496 1.00 25.47 211 ASP A O 1
ATOM 1515 N N . TYR A 1 232 ? 90.913 51.188 8.687 1.00 26.06 212 TYR A N 1
ATOM 1516 C CA . TYR A 1 232 ? 91.190 49.770 8.494 1.00 30.46 212 TYR A CA 1
ATOM 1517 C C . TYR A 1 232 ? 91.944 49.269 9.705 1.00 32.17 212 TYR A C 1
ATOM 1518 O O . TYR A 1 232 ? 92.726 49.998 10.307 1.00 37.90 212 TYR A O 1
ATOM 1527 N N . ALA A 1 233 ? 91.724 48.014 10.063 1.00 27.53 213 ALA A N 1
ATOM 1528 C CA . ALA A 1 233 ? 92.409 47.472 11.214 1.00 27.54 213 ALA A CA 1
ATOM 1529 C C . ALA A 1 233 ? 92.637 45.991 11.029 1.00 31.05 213 ALA A C 1
ATOM 1530 O O . ALA A 1 233 ? 92.202 45.404 10.038 1.00 29.80 213 ALA A O 1
ATOM 1532 N N . SER A 1 234 ? 93.306 45.385 12.003 1.00 32.38 214 SER A N 1
ATOM 1533 C CA . SER A 1 234 ? 93.461 43.940 12.022 1.00 37.43 214 SER A CA 1
ATOM 1534 C C . SER A 1 234 ? 93.333 43.386 13.448 1.00 34.88 214 SER A C 1
ATOM 1535 O O . SER A 1 234 ? 93.633 44.074 14.422 1.00 32.12 214 SER A O 1
ATOM 1538 N N . ASP A 1 235 ? 92.861 42.152 13.563 1.00 33.61 215 ASP A N 1
ATOM 1539 C CA . ASP A 1 235 ? 92.834 41.463 14.847 1.00 33.18 215 ASP A CA 1
ATOM 1540 C C . ASP A 1 235 ? 94.259 41.076 15.253 1.00 39.79 215 ASP A C 1
ATOM 1541 O O . ASP A 1 235 ? 95.120 40.894 14.390 1.00 39.77 215 ASP A O 1
ATOM 1546 N N . PRO A 1 236 ? 94.523 40.975 16.570 1.00 37.83 216 PRO A N 1
ATOM 1547 C CA . PRO A 1 236 ? 95.900 40.708 17.006 1.00 35.40 216 PRO A CA 1
ATOM 1548 C C . PRO A 1 236 ? 96.203 39.209 17.046 1.00 42.08 216 PRO A C 1
ATOM 1549 O O . PRO A 1 236 ? 96.272 38.618 18.124 1.00 44.35 216 PRO A O 1
ATOM 1553 N N . PHE A 1 237 ? 96.381 38.617 15.869 1.00 37.27 217 PHE A N 1
ATOM 1554 C CA . PHE A 1 237 ? 96.637 37.195 15.742 1.00 40.69 217 PHE A CA 1
ATOM 1555 C C . PHE A 1 237 ? 97.944 36.834 16.428 1.00 44.32 217 PHE A C 1
ATOM 1556 O O . PHE A 1 237 ? 98.886 37.629 16.445 1.00 44.02 217 PHE A O 1
ATOM 1564 N N . PHE A 1 238 ? 97.983 35.639 17.011 1.00 35.03 218 PHE A N 1
ATOM 1565 C CA . PHE A 1 238 ? 99.140 35.187 17.773 1.00 36.93 218 PHE A CA 1
ATOM 1566 C C . PHE A 1 238 ? 100.254 34.657 16.867 1.00 31.01 218 PHE A C 1
ATOM 1567 O O . PHE A 1 238 ? 99.989 33.979 15.877 1.00 36.23 218 PHE A O 1
ATOM 1575 N N . GLY A 1 239 ? 101.497 34.963 17.218 1.00 40.56 219 GLY A N 1
ATOM 1576 C CA . GLY A 1 239 ? 102.648 34.348 16.569 1.00 48.74 219 GLY A CA 1
ATOM 1577 C C . GLY A 1 239 ? 103.049 34.911 15.216 1.00 62.73 219 GLY A C 1
ATOM 1578 O O . GLY A 1 239 ? 102.459 35.887 14.729 1.00 56.52 219 GLY A O 1
ATOM 1579 N N . ARG A 1 240 ? 104.060 34.281 14.614 1.00 60.08 220 ARG A N 1
ATOM 1580 C CA . ARG A 1 240 ? 104.589 34.682 13.311 1.00 59.79 220 ARG A CA 1
ATOM 1581 C C . ARG A 1 240 ? 103.523 34.659 12.228 1.00 64.14 220 ARG A C 1
ATOM 1582 O O . ARG A 1 240 ? 103.206 35.698 11.648 1.00 68.00 220 ARG A O 1
ATOM 1590 N N . VAL A 1 241 ? 102.982 33.472 11.953 1.00 57.11 221 VAL A N 1
ATOM 1591 C CA . VAL A 1 241 ? 101.945 33.314 10.936 1.00 60.60 221 VAL A CA 1
ATOM 1592 C C . VAL A 1 241 ? 100.819 34.321 11.157 1.00 65.59 221 VAL A C 1
ATOM 1593 O O . VAL A 1 241 ? 100.274 34.876 10.202 1.00 69.27 221 VAL A O 1
ATOM 1597 N N . GLY A 1 242 ? 100.501 34.568 12.426 1.00 64.53 222 GLY A N 1
ATOM 1598 C CA . GLY A 1 242 ? 99.495 35.544 12.801 1.00 58.80 222 GLY A CA 1
ATOM 1599 C C . GLY A 1 242 ? 99.754 36.948 12.277 1.00 60.01 222 GLY A C 1
ATOM 1600 O O . GLY A 1 242 ? 98.831 37.631 11.839 1.00 61.13 222 GLY A O 1
ATOM 1601 N N . GLN A 1 243 ? 101.011 37.377 12.316 1.00 64.81 223 GLN A N 1
ATOM 1602 C CA . GLN A 1 243 ? 101.393 38.697 11.824 1.00 61.71 223 GLN A CA 1
ATOM 1603 C C . GLN A 1 243 ? 101.090 38.867 10.337 1.00 62.30 223 GLN A C 1
ATOM 1604 O O . GLN A 1 243 ? 100.837 39.976 9.866 1.00 61.75 223 GLN A O 1
ATOM 1610 N N . MET A 1 244 ? 101.119 37.756 9.610 1.00 61.22 224 MET A N 1
ATOM 1611 C CA . MET A 1 244 ? 100.844 37.751 8.179 1.00 65.27 224 MET A CA 1
ATOM 1612 C C . MET A 1 244 ? 99.345 37.611 7.927 1.00 59.45 224 MET A C 1
ATOM 1613 O O . MET A 1 244 ? 98.833 38.063 6.905 1.00 53.37 224 MET A O 1
ATOM 1618 N N . LYS A 1 245 ? 98.644 36.979 8.863 1.00 56.62 225 LYS A N 1
ATOM 1619 C CA . LYS A 1 245 ? 97.191 36.962 8.819 1.00 52.63 225 LYS A CA 1
ATOM 1620 C C . LYS A 1 245 ? 96.669 38.393 8.931 1.00 42.76 225 LYS A C 1
ATOM 1621 O O . LYS A 1 245 ? 95.730 38.775 8.236 1.00 46.94 225 LYS A O 1
ATOM 1627 N N . ALA A 1 246 ? 97.299 39.183 9.793 1.00 42.15 226 ALA A N 1
ATOM 1628 C CA . ALA A 1 246 ? 96.859 40.556 10.042 1.00 46.40 226 ALA A CA 1
ATOM 1629 C C . ALA A 1 246 ? 97.059 41.453 8.812 1.00 50.42 226 ALA A C 1
ATOM 1630 O O . ALA A 1 246 ? 96.131 42.147 8.377 1.00 38.53 226 ALA A O 1
ATOM 1632 N N . VAL A 1 247 ? 98.269 41.428 8.257 1.00 53.30 227 VAL A N 1
ATOM 1633 C CA . VAL A 1 247 ? 98.557 42.118 7.004 1.00 51.67 227 VAL A CA 1
ATOM 1634 C C . VAL A 1 247 ? 97.503 41.781 5.950 1.00 49.25 227 VAL A C 1
ATOM 1635 O O . VAL A 1 247 ? 96.897 42.673 5.351 1.00 41.82 227 VAL A O 1
ATOM 1639 N N . SER A 1 248 ? 97.258 40.491 5.748 1.00 47.07 228 SER A N 1
ATOM 1640 C CA . SER A 1 248 ? 96.277 40.066 4.757 1.00 50.01 228 SER A CA 1
ATOM 1641 C C . SER A 1 248 ? 94.856 40.513 5.121 1.00 50.97 228 SER A C 1
ATOM 1642 O O . SER A 1 248 ? 94.018 40.742 4.241 1.00 48.28 228 SER A O 1
ATOM 1645 N N . GLN A 1 249 ? 94.585 40.622 6.420 1.00 48.74 229 GLN A N 1
ATOM 1646 C CA . GLN A 1 249 ? 93.279 41.071 6.880 1.00 41.45 229 GLN A CA 1
ATOM 1647 C C . GLN A 1 249 ? 93.117 42.548 6.548 1.00 33.76 229 GLN A C 1
ATOM 1648 O O . GLN A 1 249 ? 92.084 42.975 6.033 1.00 36.33 229 GLN A O 1
ATOM 1654 N N . LYS A 1 250 ? 94.149 43.322 6.843 1.00 30.67 230 LYS A N 1
ATOM 1655 C CA . LYS A 1 250 ? 94.116 44.750 6.574 1.00 43.82 230 LYS A CA 1
ATOM 1656 C C . LYS A 1 250 ? 94.027 44.971 5.065 1.00 47.62 230 LYS A C 1
ATOM 1657 O O . LYS A 1 250 ? 93.214 45.769 4.597 1.00 51.84 230 LYS A O 1
ATOM 1663 N N . GLN A 1 251 ? 94.831 44.223 4.313 1.00 45.92 231 GLN A N 1
ATOM 1664 C CA . GLN A 1 251 ? 94.798 44.260 2.849 1.00 48.97 231 GLN A CA 1
ATOM 1665 C C . GLN A 1 251 ? 93.415 43.982 2.253 1.00 48.49 231 GLN A C 1
ATOM 1666 O O . GLN A 1 251 ? 93.000 44.657 1.313 1.00 52.64 231 GLN A O 1
ATOM 1672 N N . GLN A 1 252 ? 92.716 42.979 2.776 1.00 42.13 232 GLN A N 1
ATOM 1673 C CA . GLN A 1 252 ? 91.372 42.664 2.302 1.00 38.79 232 GLN A CA 1
ATOM 1674 C C . GLN A 1 252 ? 90.324 43.594 2.913 1.00 40.90 232 GLN A C 1
ATOM 1675 O O . GLN A 1 252 ? 89.148 43.514 2.561 1.00 35.12 232 GLN A O 1
ATOM 1681 N N . GLN A 1 253 ? 90.747 44.458 3.834 1.00 42.33 233 GLN A N 1
ATOM 1682 C CA . GLN A 1 253 ? 89.820 45.365 4.515 1.00 44.72 233 GLN A CA 1
ATOM 1683 C C . GLN A 1 253 ? 88.645 44.619 5.156 1.00 34.65 233 GLN A C 1
ATOM 1684 O O . GLN A 1 253 ? 87.488 45.009 5.008 1.00 37.62 233 GLN A O 1
ATOM 1690 N N . LEU A 1 254 ? 88.949 43.538 5.866 1.00 32.87 234 LEU A N 1
ATOM 1691 C CA . LEU A 1 254 ? 87.914 42.731 6.501 1.00 33.25 234 LEU A CA 1
ATOM 1692 C C . LEU A 1 254 ? 87.485 43.306 7.849 1.00 28.84 234 LEU A C 1
ATOM 1693 O O . LEU A 1 254 ? 86.524 42.826 8.464 1.00 31.84 234 LEU A O 1
ATOM 1698 N N . LYS A 1 255 ? 88.199 44.332 8.305 1.00 24.72 235 LYS A N 1
ATOM 1699 C CA . LYS A 1 255 ? 87.968 44.877 9.634 1.00 27.28 235 LYS A CA 1
ATOM 1700 C C . LYS A 1 255 ? 88.189 46.381 9.697 1.00 22.63 235 LYS A C 1
ATOM 1701 O O . LYS A 1 255 ? 89.285 46.872 9.422 1.00 26.54 235 LYS A O 1
ATOM 1707 N N . PHE A 1 256 ? 87.143 47.109 10.065 1.00 22.67 236 PHE A N 1
ATOM 1708 C CA . PHE A 1 256 ? 87.285 48.521 10.374 1.00 23.60 236 PHE A CA 1
ATOM 1709 C C . PHE A 1 256 ? 87.053 48.713 11.853 1.00 24.41 236 PHE A C 1
ATOM 1710 O O . PHE A 1 256 ? 86.375 47.913 12.503 1.00 23.43 236 PHE A O 1
ATOM 1718 N N . GLU A 1 257 ? 87.633 49.777 12.377 1.00 18.44 237 GLU A N 1
ATOM 1719 C CA . GLU A 1 257 ? 87.470 50.144 13.771 1.00 19.56 237 GLU A CA 1
ATOM 1720 C C . GLU A 1 257 ? 87.083 51.606 13.861 1.00 24.67 237 GLU A C 1
ATOM 1721 O O . GLU A 1 257 ? 87.545 52.437 13.060 1.00 24.11 237 GLU A O 1
ATOM 1727 N N . LEU A 1 258 ? 86.242 51.931 14.833 1.00 20.30 238 LEU A N 1
ATOM 1728 C CA . LEU A 1 258 ? 86.021 53.339 15.160 1.00 21.33 238 LEU A CA 1
ATOM 1729 C C . LEU A 1 258 ? 86.953 53.683 16.298 1.00 19.15 238 LEU A C 1
ATOM 1730 O O . LEU A 1 258 ? 86.833 53.134 17.395 1.00 19.94 238 LEU A O 1
ATOM 1735 N N . LEU A 1 259 ? 87.884 54.586 16.032 1.00 19.57 239 LEU A N 1
ATOM 1736 C CA . LEU A 1 259 ? 88.967 54.886 16.947 1.00 20.47 239 LEU A CA 1
ATOM 1737 C C . LEU A 1 259 ? 88.735 56.220 17.636 1.00 21.42 239 LEU A C 1
ATOM 1738 O O . LEU A 1 259 ? 88.494 57.219 16.986 1.00 22.85 239 LEU A O 1
ATOM 1743 N N . ILE A 1 260 ? 88.815 56.229 18.957 1.00 20.43 240 ILE A N 1
ATOM 1744 C CA . ILE A 1 260 ? 88.601 57.446 19.734 1.00 21.05 240 ILE A CA 1
ATOM 1745 C C . ILE A 1 260 ? 89.874 57.759 20.513 1.00 22.03 240 ILE A C 1
ATOM 1746 O O . ILE A 1 260 ? 90.406 56.896 21.202 1.00 24.98 240 ILE A O 1
ATOM 1751 N N . PRO A 1 261 ? 90.387 58.988 20.388 1.00 25.56 241 PRO A N 1
ATOM 1752 C CA . PRO A 1 261 ? 91.582 59.332 21.170 1.00 31.47 241 PRO A CA 1
ATOM 1753 C C . PRO A 1 261 ? 91.272 59.385 22.667 1.00 36.52 241 PRO A C 1
ATOM 1754 O O . PRO A 1 261 ? 90.579 60.292 23.117 1.00 36.67 241 PRO A O 1
ATOM 1758 N N . LEU A 1 262 ? 91.780 58.426 23.430 1.00 34.42 242 LEU A N 1
ATOM 1759 C CA . LEU A 1 262 ? 91.562 58.422 24.873 1.00 37.20 242 LEU A CA 1
ATOM 1760 C C . LEU A 1 262 ? 92.826 58.779 25.654 1.00 46.46 242 LEU A C 1
ATOM 1761 O O . LEU A 1 262 ? 92.799 59.678 26.498 1.00 50.10 242 LEU A O 1
ATOM 1766 N N . ARG A 1 263 ? 93.930 58.088 25.380 1.00 45.33 243 ARG A N 1
ATOM 1767 C CA . ARG A 1 263 ? 95.192 58.432 26.032 1.00 48.58 243 ARG A CA 1
ATOM 1768 C C . ARG A 1 263 ? 96.105 59.276 25.166 1.00 47.91 243 ARG A C 1
ATOM 1769 O O . ARG A 1 263 ? 97.022 59.917 25.676 1.00 63.46 243 ARG A O 1
ATOM 1777 N N . SER A 1 264 ? 95.860 59.261 23.861 1.00 52.16 244 SER A N 1
ATOM 1778 C CA . SER A 1 264 ? 96.581 60.116 22.917 1.00 56.85 244 SER A CA 1
ATOM 1779 C C . SER A 1 264 ? 95.911 60.061 21.552 1.00 59.12 244 SER A C 1
ATOM 1780 O O . SER A 1 264 ? 95.218 59.085 21.233 1.00 50.19 244 SER A O 1
ATOM 1783 N N . GLU A 1 265 ? 96.115 61.111 20.758 1.00 57.97 245 GLU A N 1
ATOM 1784 C CA . GLU A 1 265 ? 95.632 61.151 19.380 1.00 54.96 245 GLU A CA 1
ATOM 1785 C C . GLU A 1 265 ? 96.462 60.216 18.491 1.00 58.41 245 GLU A C 1
ATOM 1786 O O . GLU A 1 265 ? 95.993 59.735 17.452 1.00 55.38 245 GLU A O 1
ATOM 1792 N N . GLU A 1 266 ? 97.695 59.946 18.912 1.00 56.71 246 GLU A N 1
ATOM 1793 C CA . GLU A 1 266 ? 98.589 59.090 18.138 1.00 54.23 246 GLU A CA 1
ATOM 1794 C C . GLU A 1 266 ? 98.281 57.609 18.351 1.00 53.53 246 GLU A C 1
ATOM 1795 O O . GLU A 1 266 ? 98.554 56.777 17.486 1.00 53.81 246 GLU A O 1
ATOM 1801 N N A GLN A 1 267 ? 97.709 57.290 19.508 0.45 50.32 247 GLN A N 1
ATOM 1802 N N B GLN A 1 267 ? 97.722 57.275 19.510 0.55 50.31 247 GLN A N 1
ATOM 1803 C CA A GLN A 1 267 ? 97.298 55.924 19.802 0.45 48.78 247 GLN A CA 1
ATOM 1804 C CA B GLN A 1 267 ? 97.304 55.901 19.764 0.55 48.79 247 GLN A CA 1
ATOM 1805 C C A GLN A 1 267 ? 95.864 55.906 20.323 0.45 44.21 247 GLN A C 1
ATOM 1806 C C B GLN A 1 267 ? 95.875 55.875 20.306 0.55 44.21 247 GLN A C 1
ATOM 1807 O O A GLN A 1 267 ? 95.636 55.796 21.527 0.45 39.61 247 GLN A O 1
ATOM 1808 O O B GLN A 1 267 ? 95.664 55.733 21.509 0.55 39.57 247 GLN A O 1
ATOM 1819 N N . PRO A 1 268 ? 94.888 56.027 19.411 1.00 38.60 248 PRO A N 1
ATOM 1820 C CA . PRO A 1 268 ? 93.488 56.052 19.825 1.00 32.96 248 PRO A CA 1
ATOM 1821 C C . PRO A 1 268 ? 93.004 54.650 20.200 1.00 33.83 248 PRO A C 1
ATOM 1822 O O . PRO A 1 268 ? 93.668 53.637 19.945 1.00 27.98 248 PRO A O 1
ATOM 1826 N N . THR A 1 269 ? 91.835 54.606 20.816 1.00 29.41 249 THR A N 1
ATOM 1827 C CA . THR A 1 269 ? 91.292 53.361 21.321 1.00 26.99 249 THR A CA 1
ATOM 1828 C C . THR A 1 269 ? 90.136 52.922 20.431 1.00 19.30 249 THR A C 1
ATOM 1829 O O . THR A 1 269 ? 89.235 53.705 20.157 1.00 20.62 249 THR A O 1
ATOM 1833 N N . ALA A 1 270 ? 90.160 51.672 19.985 1.00 22.21 250 ALA A N 1
ATOM 1834 C CA . ALA A 1 270 ? 89.067 51.139 19.190 1.00 16.72 250 ALA A CA 1
ATOM 1835 C C . ALA A 1 270 ? 87.869 50.872 20.086 1.00 19.86 250 ALA A C 1
ATOM 1836 O O . ALA A 1 270 ? 87.928 50.033 20.994 1.00 21.45 250 ALA A O 1
ATOM 1838 N N . CYS A 1 271 ? 86.767 51.557 19.822 1.00 18.47 251 CYS A N 1
ATOM 1839 C CA . CYS A 1 271 ? 85.583 51.422 20.671 1.00 19.04 251 CYS A CA 1
ATOM 1840 C C . CYS A 1 271 ? 84.483 50.647 19.965 1.00 18.60 251 CYS A C 1
ATOM 1841 O O . CYS A 1 271 ? 83.533 50.192 20.595 1.00 16.98 251 CYS A O 1
ATOM 1844 N N . MET A 1 272 ? 84.600 50.534 18.646 1.00 18.56 252 MET A N 1
ATOM 1845 C CA . MET A 1 272 ? 83.697 49.696 17.854 1.00 20.22 252 MET A CA 1
ATOM 1846 C C . MET A 1 272 ? 84.484 49.026 16.758 1.00 20.12 252 MET A C 1
ATOM 1847 O O . MET A 1 272 ? 85.492 49.557 16.302 1.00 21.02 252 MET A O 1
ATOM 1852 N N . SER A 1 273 ? 84.030 47.859 16.330 1.00 19.81 253 SER A N 1
ATOM 1853 C CA . SER A 1 273 ? 84.624 47.244 15.158 1.00 22.36 253 SER A CA 1
ATOM 1854 C C . SER A 1 273 ? 83.551 46.752 14.187 1.00 21.09 253 SER A C 1
ATOM 1855 O O . SER A 1 273 ? 82.417 46.465 14.568 1.00 21.80 253 SER A O 1
ATOM 1858 N N . PHE A 1 274 ? 83.942 46.657 12.927 1.00 22.28 254 PHE A N 1
ATOM 1859 C CA . PHE A 1 274 ? 83.060 46.265 11.841 1.00 23.08 254 PHE A CA 1
ATOM 1860 C C . PHE A 1 274 ? 83.784 45.163 11.086 1.00 24.52 254 PHE A C 1
ATOM 1861 O O . PHE A 1 274 ? 84.754 45.411 10.372 1.00 25.27 254 PHE A O 1
ATOM 1869 N N . ASN A 1 275 ? 83.317 43.938 11.287 1.00 23.53 255 ASN A N 1
ATOM 1870 C CA . ASN A 1 275 ? 84.051 42.749 10.890 1.00 26.54 255 ASN A CA 1
ATOM 1871 C C . ASN A 1 275 ? 83.347 41.972 9.785 1.00 23.42 255 ASN A C 1
ATOM 1872 O O . ASN A 1 275 ? 82.155 41.703 9.869 1.00 26.73 255 ASN A O 1
ATOM 1877 N N . TYR A 1 276 ? 84.096 41.604 8.758 1.00 26.47 256 TYR A N 1
ATOM 1878 C CA . TYR A 1 276 ? 83.574 40.765 7.690 1.00 27.51 256 TYR A CA 1
ATOM 1879 C C . TYR A 1 276 ? 84.323 39.441 7.759 1.00 25.84 256 TYR A C 1
ATOM 1880 O O . TYR A 1 276 ? 85.548 39.421 7.628 1.00 27.20 256 TYR A O 1
ATOM 1889 N N . HIS A 1 277 ? 83.608 38.342 7.992 1.00 26.41 257 HIS A N 1
ATOM 1890 C CA . HIS A 1 277 ? 84.267 37.041 8.172 1.00 28.24 257 HIS A CA 1
ATOM 1891 C C . HIS A 1 277 ? 84.296 36.178 6.896 1.00 37.73 257 HIS A C 1
ATOM 1892 O O . HIS A 1 277 ? 84.788 35.038 6.920 1.00 31.57 257 HIS A O 1
ATOM 1899 N N . ARG A 1 278 ? 83.755 36.708 5.801 1.00 32.25 258 ARG A N 1
ATOM 1900 C CA . ARG A 1 278 ? 83.506 35.911 4.596 1.00 32.55 258 ARG A CA 1
ATOM 1901 C C . ARG A 1 278 ? 82.723 34.663 4.969 1.00 35.28 258 ARG A C 1
ATOM 1902 O O . ARG A 1 278 ? 81.801 34.723 5.787 1.00 29.66 258 ARG A O 1
ATOM 1910 N N . GLU A 1 279 ? 83.110 33.524 4.400 1.00 34.71 259 GLU A N 1
ATOM 1911 C CA . GLU A 1 279 ? 82.362 32.284 4.613 1.00 37.29 259 GLU A CA 1
ATOM 1912 C C . GLU A 1 279 ? 82.949 31.412 5.719 1.00 31.44 259 GLU A C 1
ATOM 1913 O O . GLU A 1 279 ? 82.562 30.250 5.852 1.00 34.46 259 GLU A O 1
ATOM 1919 N N . HIS A 1 280 ? 83.865 31.972 6.511 1.00 30.63 260 HIS A N 1
ATOM 1920 C CA . HIS A 1 280 ? 84.533 31.212 7.567 1.00 30.97 260 HIS A CA 1
ATOM 1921 C C . HIS A 1 280 ? 83.571 30.482 8.493 1.00 30.77 260 HIS A C 1
ATOM 1922 O O . HIS A 1 280 ? 83.686 29.282 8.682 1.00 32.32 260 HIS A O 1
ATOM 1929 N N . PHE A 1 281 ? 82.631 31.200 9.093 1.00 30.76 261 PHE A N 1
ATOM 1930 C CA . PHE A 1 281 ? 81.705 30.553 10.009 1.00 29.39 261 PHE A CA 1
ATOM 1931 C C . PHE A 1 281 ? 80.624 29.781 9.277 1.00 27.95 261 PHE A C 1
ATOM 1932 O O . PHE A 1 281 ? 80.088 28.802 9.799 1.00 28.90 261 PHE A O 1
ATOM 1940 N N . GLY A 1 282 ? 80.260 30.244 8.087 1.00 29.36 262 GLY A N 1
ATOM 1941 C CA . GLY A 1 282 ? 79.237 29.559 7.315 1.00 30.44 262 GLY A CA 1
ATOM 1942 C C . GLY A 1 282 ? 79.718 28.160 6.978 1.00 30.26 262 GLY A C 1
ATOM 1943 O O . GLY A 1 282 ? 78.987 27.186 7.120 1.00 32.26 262 GLY A O 1
ATOM 1944 N N . THR A 1 283 ? 80.977 28.077 6.561 1.00 28.07 263 THR A N 1
ATOM 1945 C CA . THR A 1 283 ? 81.594 26.811 6.203 1.00 32.78 263 THR A CA 1
ATOM 1946 C C . THR A 1 283 ? 81.812 25.957 7.445 1.00 37.72 263 THR A C 1
ATOM 1947 O O . THR A 1 283 ? 81.519 24.763 7.446 1.00 34.02 263 THR A O 1
ATOM 1951 N N . THR A 1 284 ? 82.329 26.582 8.501 1.00 35.47 264 THR A N 1
ATOM 1952 C CA . THR A 1 284 ? 82.627 25.882 9.739 1.00 29.79 264 THR A CA 1
ATOM 1953 C C . THR A 1 284 ? 81.386 25.223 10.293 1.00 31.01 264 THR A C 1
ATOM 1954 O O . THR A 1 284 ? 81.452 24.102 10.785 1.00 30.74 264 THR A O 1
ATOM 1958 N N . TRP A 1 285 ? 80.252 25.916 10.209 1.00 26.61 265 TRP A N 1
ATOM 1959 C CA . TRP A 1 285 ? 79.026 25.420 10.818 1.00 25.14 265 TRP A CA 1
ATOM 1960 C C . TRP A 1 285 ? 78.004 24.898 9.805 1.00 29.42 265 TRP A C 1
ATOM 1961 O O . TRP A 1 285 ? 76.877 24.562 10.171 1.00 26.56 265 TRP A O 1
ATOM 1972 N N . GLY A 1 286 ? 78.395 24.832 8.538 1.00 33.57 266 GLY A N 1
ATOM 1973 C CA . GLY A 1 286 ? 77.500 24.323 7.508 1.00 32.29 266 GLY A CA 1
ATOM 1974 C C . GLY A 1 286 ? 76.223 25.130 7.372 1.00 31.54 266 GLY A C 1
ATOM 1975 O O . GLY A 1 286 ? 75.142 24.581 7.184 1.00 32.53 266 GLY A O 1
ATOM 1976 N N . ILE A 1 287 ? 76.340 26.448 7.487 1.00 29.08 267 ILE A N 1
ATOM 1977 C CA . ILE A 1 287 ? 75.190 27.315 7.294 1.00 26.91 267 ILE A CA 1
ATOM 1978 C C . ILE A 1 287 ? 75.144 27.622 5.813 1.00 26.36 267 ILE A C 1
ATOM 1979 O O . ILE A 1 287 ? 76.156 27.997 5.229 1.00 30.44 267 ILE A O 1
ATOM 1984 N N . GLN A 1 288 ? 73.993 27.440 5.187 1.00 29.53 268 GLN A N 1
ATOM 1985 C CA . GLN A 1 288 ? 73.911 27.783 3.769 1.00 36.68 268 GLN A CA 1
ATOM 1986 C C . GLN A 1 288 ? 72.861 28.851 3.504 1.00 31.27 268 GLN A C 1
ATOM 1987 O O . GLN A 1 288 ? 71.786 28.840 4.098 1.00 31.58 268 GLN A O 1
ATOM 1993 N N . ASP A 1 289 ? 73.191 29.793 2.626 1.00 36.17 269 ASP A N 1
ATOM 1994 C CA . ASP A 1 289 ? 72.280 30.891 2.337 1.00 36.08 269 ASP A CA 1
ATOM 1995 C C . ASP A 1 289 ? 71.112 30.419 1.465 1.00 43.95 269 ASP A C 1
ATOM 1996 O O . ASP A 1 289 ? 70.977 29.225 1.196 1.00 37.78 269 ASP A O 1
ATOM 2001 N N . ALA A 1 290 ? 70.276 31.361 1.034 1.00 40.62 270 ALA A N 1
ATOM 2002 C CA . ALA A 1 290 ? 69.069 31.042 0.269 1.00 45.63 270 ALA A CA 1
ATOM 2003 C C . ALA A 1 290 ? 69.374 30.448 -1.105 1.00 45.70 270 ALA A C 1
ATOM 2004 O O . ALA A 1 290 ? 68.498 29.861 -1.732 1.00 51.22 270 ALA A O 1
ATOM 2006 N N . ASN A 1 291 ? 70.614 30.601 -1.560 1.00 42.21 271 ASN A N 1
ATOM 2007 C CA . ASN A 1 291 ? 71.031 30.111 -2.870 1.00 45.52 271 ASN A CA 1
ATOM 2008 C C . ASN A 1 291 ? 71.882 28.841 -2.825 1.00 50.73 271 ASN A C 1
ATOM 2009 O O . ASN A 1 291 ? 72.541 28.508 -3.801 1.00 48.09 271 ASN A O 1
ATOM 2014 N N . GLY A 1 292 ? 71.876 28.148 -1.688 1.00 50.10 272 GLY A N 1
ATOM 2015 C CA . GLY A 1 292 ? 72.631 26.920 -1.534 1.00 44.06 272 GLY A CA 1
ATOM 2016 C C . GLY A 1 292 ? 74.131 27.084 -1.352 1.00 51.85 272 GLY A C 1
ATOM 2017 O O . GLY A 1 292 ? 74.863 26.095 -1.330 1.00 54.79 272 GLY A O 1
ATOM 2018 N N . GLU A 1 293 ? 74.591 28.324 -1.217 1.00 40.81 273 GLU A N 1
ATOM 2019 C CA . GLU A 1 293 ? 76.008 28.601 -0.999 1.00 42.41 273 GLU A CA 1
ATOM 2020 C C . GLU A 1 293 ? 76.329 28.677 0.498 1.00 40.46 273 GLU A C 1
ATOM 2021 O O . GLU A 1 293 ? 75.454 28.973 1.309 1.00 38.09 273 GLU A O 1
ATOM 2027 N N . PRO A 1 294 ? 77.588 28.401 0.868 1.00 40.30 274 PRO A N 1
ATOM 2028 C CA . PRO A 1 294 ? 78.029 28.588 2.257 1.00 41.64 274 PRO A CA 1
ATOM 2029 C C . PRO A 1 294 ? 77.878 30.056 2.657 1.00 37.95 274 PRO A C 1
ATOM 2030 O O . PRO A 1 294 ? 78.435 30.932 1.998 1.00 34.38 274 PRO A O 1
ATOM 2034 N N . ALA A 1 295 ? 77.114 30.311 3.713 1.00 36.10 275 ALA A N 1
ATOM 2035 C CA . ALA A 1 295 ? 76.790 31.670 4.115 1.00 32.70 275 ALA A CA 1
ATOM 2036 C C . ALA A 1 295 ? 78.016 32.499 4.454 1.00 27.44 275 ALA A C 1
ATOM 2037 O O . ALA A 1 295 ? 79.033 31.983 4.932 1.00 24.92 275 ALA A O 1
ATOM 2039 N N . HIS A 1 296 ? 77.914 33.795 4.191 1.00 26.25 276 HIS A N 1
ATOM 2040 C CA . HIS A 1 296 ? 78.897 34.740 4.694 1.00 27.96 276 HIS A CA 1
ATOM 2041 C C . HIS A 1 296 ? 78.367 35.299 6.004 1.00 25.76 276 HIS A C 1
ATOM 2042 O O . HIS A 1 296 ? 77.161 35.247 6.256 1.00 24.55 276 HIS A O 1
ATOM 2049 N N . THR A 1 297 ? 79.261 35.779 6.866 1.00 26.04 277 THR A N 1
ATOM 2050 C CA . THR A 1 297 ? 78.828 36.398 8.121 1.00 27.56 277 THR A CA 1
ATOM 2051 C C . THR A 1 297 ? 79.626 37.658 8.382 1.00 22.28 277 THR A C 1
ATOM 2052 O O . THR A 1 297 ? 80.723 37.842 7.858 1.00 25.60 277 THR A O 1
ATOM 2056 N N . GLY A 1 298 ? 79.056 38.538 9.190 1.00 26.01 278 GLY A N 1
ATOM 2057 C CA . GLY A 1 298 ? 79.725 39.776 9.540 1.00 21.45 278 GLY A CA 1
ATOM 2058 C C . GLY A 1 298 ? 79.175 40.262 10.854 1.00 24.34 278 GLY A C 1
ATOM 2059 O O . GLY A 1 298 ? 78.076 39.859 11.247 1.00 25.69 278 GLY A O 1
ATOM 2060 N N . CYS A 1 299 ? 79.922 41.110 11.551 1.00 21.32 279 CYS A N 1
ATOM 2061 C CA . CYS A 1 299 ? 79.376 41.678 12.774 1.00 24.04 279 CYS A CA 1
ATOM 2062 C C . CYS A 1 299 ? 79.854 43.089 13.060 1.00 21.47 279 CYS A C 1
ATOM 2063 O O . CYS A 1 299 ? 80.938 43.508 12.650 1.00 21.33 279 CYS A O 1
ATOM 2066 N N . VAL A 1 300 ? 78.999 43.818 13.759 1.00 21.93 280 VAL A N 1
ATOM 2067 C CA A VAL A 1 300 ? 79.372 45.121 14.273 0.52 21.59 280 VAL A CA 1
ATOM 2068 C CA B VAL A 1 300 ? 79.318 45.132 14.268 0.48 21.59 280 VAL A CA 1
ATOM 2069 C C . VAL A 1 300 ? 79.402 44.987 15.783 1.00 19.90 280 VAL A C 1
ATOM 2070 O O . VAL A 1 300 ? 78.436 44.570 16.414 1.00 18.07 280 VAL A O 1
ATOM 2077 N N . ALA A 1 301 ? 80.554 45.305 16.347 1.00 17.81 281 ALA A N 1
ATOM 2078 C CA . ALA A 1 301 ? 80.813 45.084 17.763 1.00 19.63 281 ALA A CA 1
ATOM 2079 C C . ALA A 1 301 ? 80.983 46.414 18.464 1.00 20.99 281 ALA A C 1
ATOM 2080 O O . ALA A 1 301 ? 81.747 47.263 17.993 1.00 18.68 281 ALA A O 1
ATOM 2082 N N . PHE A 1 302 ? 80.280 46.576 19.584 1.00 17.10 282 PHE A N 1
ATOM 2083 C CA . PHE A 1 302 ? 80.406 47.755 20.431 1.00 16.76 282 PHE A CA 1
ATOM 2084 C C . PHE A 1 302 ? 81.056 47.321 21.739 1.00 18.52 282 PHE A C 1
ATOM 2085 O O . PHE A 1 302 ? 80.531 46.446 22.427 1.00 15.13 282 PHE A O 1
ATOM 2093 N N . GLY A 1 303 ? 82.195 47.924 22.075 1.00 16.66 283 GLY A N 1
ATOM 2094 C CA . GLY A 1 303 ? 82.831 47.699 23.362 1.00 16.65 283 GLY A CA 1
ATOM 2095 C C . GLY A 1 303 ? 82.186 48.630 24.370 1.00 13.37 283 GLY A C 1
ATOM 2096 O O . GLY A 1 303 ? 82.448 49.838 24.370 1.00 14.30 283 GLY A O 1
ATOM 2097 N N . MET A 1 304 ? 81.319 48.083 25.219 1.00 16.35 284 MET A N 1
ATOM 2098 C CA . MET A 1 304 ? 80.467 48.916 26.067 1.00 14.74 284 MET A CA 1
ATOM 2099 C C . MET A 1 304 ? 81.258 49.668 27.135 1.00 18.63 284 MET A C 1
ATOM 2100 O O . MET A 1 304 ? 80.946 50.813 27.439 1.00 14.00 284 MET A O 1
ATOM 2105 N N . ASP A 1 305 ? 82.279 49.023 27.698 1.00 11.83 285 ASP A N 1
ATOM 2106 C CA . ASP A 1 305 ? 83.113 49.674 28.688 1.00 11.88 285 ASP A CA 1
ATOM 2107 C C . ASP A 1 305 ? 84.022 50.734 28.067 1.00 16.51 285 ASP A C 1
ATOM 2108 O O . ASP A 1 305 ? 84.294 51.759 28.681 1.00 18.94 285 ASP A O 1
ATOM 2113 N N . ARG A 1 306 ? 84.473 50.493 26.845 1.00 14.80 286 ARG A N 1
ATOM 2114 C CA . ARG A 1 306 ? 85.293 51.483 26.166 1.00 17.33 286 ARG A CA 1
ATOM 2115 C C . ARG A 1 306 ? 84.484 52.705 25.767 1.00 14.58 286 ARG A C 1
ATOM 2116 O O . ARG A 1 306 ? 84.962 53.816 25.895 1.00 14.10 286 ARG A O 1
ATOM 2124 N N . LEU A 1 307 ? 83.249 52.499 25.322 1.00 13.66 287 LEU A N 1
ATOM 2125 C CA . LEU A 1 307 ? 82.378 53.636 25.014 1.00 15.20 287 LEU A CA 1
ATOM 2126 C C . LEU A 1 307 ? 82.044 54.440 26.257 1.00 17.87 287 LEU A C 1
ATOM 2127 O O . LEU A 1 307 ? 82.075 55.669 26.222 1.00 14.88 287 LEU A O 1
ATOM 2132 N N . ALA A 1 308 ? 81.720 53.754 27.356 1.00 13.20 288 ALA A N 1
ATOM 2133 C CA . ALA A 1 308 ? 81.410 54.456 28.593 1.00 14.84 288 ALA A CA 1
ATOM 2134 C C . ALA A 1 308 ? 82.612 55.245 29.100 1.00 13.79 288 ALA A C 1
ATOM 2135 O O . ALA A 1 308 ? 82.475 56.411 29.496 1.00 13.42 288 ALA A O 1
ATOM 2137 N N . VAL A 1 309 ? 83.779 54.611 29.103 1.00 12.78 289 VAL A N 1
ATOM 2138 C CA . VAL A 1 309 ? 85.012 55.308 29.477 1.00 14.71 289 VAL A CA 1
ATOM 2139 C C . VAL A 1 309 ? 85.269 56.520 28.552 1.00 17.18 289 VAL A C 1
ATOM 2140 O O . VAL A 1 309 ? 85.655 57.585 29.029 1.00 15.37 289 VAL A O 1
ATOM 2144 N N . ALA A 1 310 ? 85.027 56.361 27.251 1.00 15.05 290 ALA A N 1
ATOM 2145 C CA . ALA A 1 310 ? 85.155 57.470 26.295 1.00 17.53 290 ALA A CA 1
ATOM 2146 C C . ALA A 1 310 ? 84.211 58.619 26.633 1.00 18.61 290 ALA A C 1
ATOM 2147 O O . ALA A 1 310 ? 84.591 59.784 26.523 1.00 16.49 290 ALA A O 1
ATOM 2149 N N . MET A 1 311 ? 82.981 58.292 27.033 1.00 14.96 291 MET A N 1
ATOM 2150 C CA . MET A 1 311 ? 82.001 59.315 27.411 1.00 14.00 291 MET A CA 1
ATOM 2151 C C . MET A 1 311 ? 82.440 60.111 28.637 1.00 16.91 291 MET A C 1
ATOM 2152 O O . MET A 1 311 ? 82.325 61.348 28.683 1.00 16.46 291 MET A O 1
ATOM 2157 N N . PHE A 1 312 ? 82.927 59.403 29.650 1.00 15.88 292 PHE A N 1
ATOM 2158 C CA . PHE A 1 312 ? 83.396 60.068 30.865 1.00 15.08 292 PHE A CA 1
ATOM 2159 C C . PHE A 1 312 ? 84.684 60.883 30.615 1.00 17.58 292 PHE A C 1
ATOM 2160 O O . PHE A 1 312 ? 84.866 61.972 31.169 1.00 16.32 292 PHE A O 1
ATOM 2168 N N . HIS A 1 313 ? 85.569 60.353 29.777 1.00 14.20 293 HIS A N 1
ATOM 2169 C CA . HIS A 1 313 ? 86.792 61.066 29.417 1.00 18.69 293 HIS A CA 1
ATOM 2170 C C . HIS A 1 313 ? 86.455 62.366 28.674 1.00 14.79 293 HIS A C 1
ATOM 2171 O O . HIS A 1 313 ? 87.019 63.411 28.945 1.00 16.74 293 HIS A O 1
ATOM 2178 N N . THR A 1 314 ? 85.495 62.284 27.762 1.00 17.22 294 THR A N 1
ATOM 2179 C CA . THR A 1 314 ? 85.077 63.428 26.971 1.00 17.32 294 THR A CA 1
ATOM 2180 C C . THR A 1 314 ? 84.239 64.431 27.754 1.00 18.06 294 THR A C 1
ATOM 2181 O O . THR A 1 314 ? 84.470 65.638 27.671 1.00 19.16 294 THR A O 1
ATOM 2185 N N . HIS A 1 315 ? 83.266 63.937 28.512 1.00 14.52 295 HIS A N 1
ATOM 2186 C CA . HIS A 1 315 ? 82.283 64.813 29.126 1.00 14.99 295 HIS A CA 1
ATOM 2187 C C . HIS A 1 315 ? 82.420 65.031 30.613 1.00 17.52 295 HIS A C 1
ATOM 2188 O O . HIS A 1 315 ? 81.773 65.941 31.172 1.00 13.98 295 HIS A O 1
ATOM 2195 N N . GLY A 1 316 ? 83.251 64.214 31.260 1.00 12.32 296 GLY A N 1
ATOM 2196 C CA . GLY A 1 316 ? 83.514 64.395 32.679 1.00 14.60 296 GLY A CA 1
ATOM 2197 C C . GLY A 1 316 ? 82.508 63.580 33.483 1.00 16.90 296 GLY A C 1
ATOM 2198 O O . GLY A 1 316 ? 81.555 63.035 32.926 1.00 14.05 296 GLY A O 1
ATOM 2199 N N . THR A 1 317 ? 82.720 63.521 34.788 1.00 13.77 297 THR A N 1
ATOM 2200 C CA . THR A 1 317 ? 81.944 62.667 35.686 1.00 20.18 297 THR A CA 1
ATOM 2201 C C . THR A 1 317 ? 80.712 63.337 36.310 1.00 27.73 297 THR A C 1
ATOM 2202 O O . THR A 1 317 ? 80.027 62.736 37.133 1.00 26.06 297 THR A O 1
ATOM 2206 N N . ASP A 1 318 ? 80.438 64.580 35.912 1.00 25.53 298 ASP A N 1
ATOM 2207 C CA . ASP A 1 318 ? 79.291 65.340 36.399 1.00 22.71 298 ASP A CA 1
ATOM 2208 C C . ASP A 1 318 ? 78.232 65.383 35.305 1.00 24.53 298 ASP A C 1
ATOM 2209 O O . ASP A 1 318 ? 78.317 66.198 34.372 1.00 21.68 298 ASP A O 1
ATOM 2214 N N . LEU A 1 319 ? 77.217 64.528 35.435 1.00 19.50 299 LEU A N 1
ATOM 2215 C CA . LEU A 1 319 ? 76.255 64.326 34.346 1.00 21.91 299 LEU A CA 1
ATOM 2216 C C . LEU A 1 319 ? 75.420 65.564 34.052 1.00 20.36 299 LEU A C 1
ATOM 2217 O O . LEU A 1 319 ? 74.987 65.768 32.917 1.00 19.01 299 LEU A O 1
ATOM 2222 N N . SER A 1 320 ? 75.176 66.386 35.068 1.00 19.98 300 SER A N 1
ATOM 2223 C CA . SER A 1 320 ? 74.334 67.562 34.865 1.00 22.02 300 SER A CA 1
ATOM 2224 C C . SER A 1 320 ? 74.997 68.580 33.907 1.00 23.46 300 SER A C 1
ATOM 2225 O O . SER A 1 320 ? 74.313 69.374 33.260 1.00 23.81 300 SER A O 1
ATOM 2228 N N . ALA A 1 321 ? 76.323 68.510 33.800 1.00 21.84 301 ALA A N 1
ATOM 2229 C CA . ALA A 1 321 ? 77.103 69.384 32.926 1.00 21.40 301 ALA A CA 1
ATOM 2230 C C . ALA A 1 321 ? 77.293 68.859 31.515 1.00 24.91 301 ALA A C 1
ATOM 2231 O O . ALA A 1 321 ? 77.807 69.588 30.674 1.00 21.31 301 ALA A O 1
ATOM 2233 N N . TRP A 1 322 ? 76.896 67.610 31.245 1.00 18.12 302 TRP A N 1
ATOM 2234 C CA . TRP A 1 322 ? 77.041 67.068 29.893 1.00 18.17 302 TRP A CA 1
ATOM 2235 C C . TRP A 1 322 ? 76.263 67.934 28.910 1.00 17.67 302 TRP A C 1
ATOM 2236 O O . TRP A 1 322 ? 75.225 68.477 29.270 1.00 19.73 302 TRP A O 1
ATOM 2247 N N . PRO A 1 323 ? 76.749 68.052 27.663 1.00 17.68 303 PRO A N 1
ATOM 2248 C CA . PRO A 1 323 ? 76.034 68.888 26.690 1.00 22.55 303 PRO A CA 1
ATOM 2249 C C . PRO A 1 323 ? 74.576 68.466 26.553 1.00 27.68 303 PRO A C 1
ATOM 2250 O O . PRO A 1 323 ? 74.251 67.276 26.663 1.00 22.83 303 PRO A O 1
ATOM 2254 N N . ALA A 1 324 ? 73.705 69.440 26.311 1.00 23.60 304 ALA A N 1
ATOM 2255 C CA . ALA A 1 324 ? 72.266 69.196 26.292 1.00 27.34 304 ALA A CA 1
ATOM 2256 C C . ALA A 1 324 ? 71.838 68.205 25.220 1.00 21.24 304 ALA A C 1
ATOM 2257 O O . ALA A 1 324 ? 70.926 67.416 25.444 1.00 25.04 304 ALA A O 1
ATOM 2259 N N . LYS A 1 325 ? 72.484 68.243 24.057 1.00 23.96 305 LYS A N 1
ATOM 2260 C CA . LYS A 1 325 ? 72.148 67.313 22.985 1.00 25.04 305 LYS A CA 1
ATOM 2261 C C . LYS A 1 325 ? 72.539 65.868 23.335 1.00 25.47 305 LYS A C 1
ATOM 2262 O O . LYS A 1 325 ? 71.869 64.925 22.923 1.00 26.59 305 LYS A O 1
ATOM 2264 N N . VAL A 1 326 ? 73.624 65.709 24.091 1.00 24.29 306 VAL A N 1
ATOM 2265 C CA . VAL A 1 326 ? 74.085 64.386 24.511 1.00 20.94 306 VAL A CA 1
ATOM 2266 C C . VAL A 1 326 ? 73.159 63.834 25.599 1.00 23.39 306 VAL A C 1
ATOM 2267 O O . VAL A 1 326 ? 72.780 62.656 25.574 1.00 22.37 306 VAL A O 1
ATOM 2271 N N . ARG A 1 327 ? 72.788 64.693 26.545 1.00 19.06 307 ARG A N 1
ATOM 2272 C CA . ARG A 1 327 ? 71.835 64.331 27.591 1.00 20.32 307 ARG A CA 1
ATOM 2273 C C . ARG A 1 327 ? 70.509 63.927 26.979 1.00 28.29 307 ARG A C 1
ATOM 2274 O O . ARG A 1 327 ? 69.883 62.965 27.421 1.00 26.69 307 ARG A O 1
ATOM 2282 N N . ASP A 1 328 ? 70.081 64.657 25.950 1.00 25.57 308 ASP A N 1
ATOM 2283 C CA . ASP A 1 328 ? 68.820 64.346 25.304 1.00 26.92 308 ASP A CA 1
ATOM 2284 C C . ASP A 1 328 ? 68.900 63.015 24.559 1.00 27.84 308 ASP A C 1
ATOM 2285 O O . ASP A 1 328 ? 68.023 62.174 24.701 1.00 27.36 308 ASP A O 1
ATOM 2290 N N . ILE A 1 329 ? 69.951 62.845 23.764 1.00 27.82 309 ILE A N 1
ATOM 2291 C CA . ILE A 1 329 ? 70.200 61.591 23.037 1.00 31.89 309 ILE A CA 1
ATOM 2292 C C . ILE A 1 329 ? 70.200 60.358 23.960 1.00 30.03 309 ILE A C 1
ATOM 2293 O O . ILE A 1 329 ? 69.684 59.311 23.595 1.00 30.00 309 ILE A O 1
ATOM 2298 N N . LEU A 1 330 ? 70.756 60.498 25.162 1.00 26.56 310 LEU A N 1
ATOM 2299 C CA . LEU A 1 330 ? 70.811 59.399 26.129 1.00 27.65 310 LEU A CA 1
ATOM 2300 C C . LEU A 1 330 ? 69.567 59.307 26.999 1.00 31.98 310 LEU A C 1
ATOM 2301 O O . LEU A 1 330 ? 69.485 58.450 27.875 1.00 30.32 310 LEU A O 1
ATOM 2306 N N . GLY A 1 331 ? 68.607 60.196 26.778 1.00 30.77 311 GLY A N 1
ATOM 2307 C CA . GLY A 1 331 ? 67.427 60.231 27.623 1.00 28.42 311 GLY A CA 1
ATOM 2308 C C . GLY A 1 331 ? 67.700 60.592 29.069 1.00 32.42 311 GLY A C 1
ATOM 2309 O O . GLY A 1 331 ? 66.940 60.221 29.961 1.00 31.94 311 GLY A O 1
ATOM 2310 N N . LEU A 1 332 ? 68.774 61.330 29.322 1.00 27.43 312 LEU A N 1
ATOM 2311 C CA . LEU A 1 332 ? 69.027 61.797 30.686 1.00 31.76 312 LEU A CA 1
ATOM 2312 C C . LEU A 1 332 ? 68.060 62.915 31.085 1.00 41.37 312 LEU A C 1
ATOM 2313 O O . LEU A 1 332 ? 67.635 63.713 30.240 1.00 41.20 312 LEU A O 1
ATOM 2318 N N . ALA B 1 37 ? 60.845 13.685 32.554 1.00 67.83 17 ALA B N 1
ATOM 2319 C CA . ALA B 1 37 ? 59.835 14.668 32.168 1.00 72.83 17 ALA B CA 1
ATOM 2320 C C . ALA B 1 37 ? 59.633 15.751 33.236 1.00 64.21 17 ALA B C 1
ATOM 2321 O O . ALA B 1 37 ? 58.546 15.874 33.814 1.00 61.90 17 ALA B O 1
ATOM 2323 N N . ASP B 1 38 ? 60.679 16.537 33.483 1.00 58.79 18 ASP B N 1
ATOM 2324 C CA . ASP B 1 38 ? 60.625 17.614 34.470 1.00 47.19 18 ASP B CA 1
ATOM 2325 C C . ASP B 1 38 ? 59.543 18.635 34.110 1.00 38.29 18 ASP B C 1
ATOM 2326 O O . ASP B 1 38 ? 59.399 19.010 32.952 1.00 40.47 18 ASP B O 1
ATOM 2331 N N . PRO B 1 39 ? 58.767 19.082 35.107 1.00 42.44 19 PRO B N 1
ATOM 2332 C CA . PRO B 1 39 ? 57.655 20.013 34.858 1.00 41.43 19 PRO B CA 1
ATOM 2333 C C . PRO B 1 39 ? 58.101 21.374 34.315 1.00 38.25 19 PRO B C 1
ATOM 2334 O O . PRO B 1 39 ? 57.269 22.132 33.828 1.00 43.88 19 PRO B O 1
ATOM 2338 N N . LEU B 1 40 ? 59.391 21.680 34.399 1.00 39.67 20 LEU B N 1
ATOM 2339 C CA . LEU B 1 40 ? 59.897 22.961 33.905 1.00 38.39 20 LEU B CA 1
ATOM 2340 C C . LEU B 1 40 ? 60.324 22.905 32.446 1.00 35.72 20 LEU B C 1
ATOM 2341 O O . LEU B 1 40 ? 60.458 23.947 31.805 1.00 33.71 20 LEU B O 1
ATOM 2346 N N . ASP B 1 41 ? 60.528 21.694 31.922 1.00 35.22 21 ASP B N 1
ATOM 2347 C CA . ASP B 1 41 ? 61.173 21.509 30.620 1.00 31.02 21 ASP B CA 1
ATOM 2348 C C . ASP B 1 41 ? 60.459 22.182 29.473 1.00 37.42 21 ASP B C 1
ATOM 2349 O O . ASP B 1 41 ? 61.098 22.642 28.527 1.00 38.94 21 ASP B O 1
ATOM 2354 N N . HIS B 1 42 ? 59.135 22.237 29.546 1.00 33.30 22 HIS B N 1
ATOM 2355 C CA . HIS B 1 42 ? 58.351 22.838 28.477 1.00 36.67 22 HIS B CA 1
ATOM 2356 C C . HIS B 1 42 ? 58.639 24.341 28.326 1.00 38.82 22 HIS B C 1
ATOM 2357 O O . HIS B 1 42 ? 58.313 24.941 27.304 1.00 38.40 22 HIS B O 1
ATOM 2364 N N . LEU B 1 43 ? 59.254 24.947 29.341 1.00 36.68 23 LEU B N 1
ATOM 2365 C CA . LEU B 1 43 ? 59.539 26.384 29.297 1.00 33.20 23 LEU B CA 1
ATOM 2366 C C . LEU B 1 43 ? 60.708 26.711 28.374 1.00 30.91 23 LEU B C 1
ATOM 2367 O O . LEU B 1 43 ? 60.841 27.844 27.913 1.00 32.08 23 LEU B O 1
ATOM 2372 N N . ALA B 1 44 ? 61.554 25.720 28.108 1.00 29.31 24 ALA B N 1
ATOM 2373 C CA . ALA B 1 44 ? 62.769 25.938 27.322 1.00 36.05 24 ALA B CA 1
ATOM 2374 C C . ALA B 1 44 ? 62.519 26.581 25.960 1.00 36.25 24 ALA B C 1
ATOM 2375 O O . ALA B 1 44 ? 63.238 27.499 25.567 1.00 35.14 24 ALA B O 1
ATOM 2377 N N . ASP B 1 45 ? 61.495 26.105 25.257 1.00 32.45 25 ASP B N 1
ATOM 2378 C CA . ASP B 1 45 ? 61.211 26.539 23.889 1.00 37.47 25 ASP B CA 1
ATOM 2379 C C . ASP B 1 45 ? 61.058 28.048 23.762 1.00 32.21 25 ASP B C 1
ATOM 2380 O O . ASP B 1 45 ? 61.491 28.640 22.782 1.00 34.58 25 ASP B O 1
ATOM 2385 N N . LYS B 1 46 ? 60.422 28.658 24.752 1.00 25.61 26 LYS B N 1
ATOM 2386 C CA . LYS B 1 46 ? 60.174 30.085 24.721 1.00 32.49 26 LYS B CA 1
ATOM 2387 C C . LYS B 1 46 ? 61.286 30.888 25.398 1.00 26.21 26 LYS B C 1
ATOM 2388 O O . LYS B 1 46 ? 61.440 32.074 25.130 1.00 23.92 26 LYS B O 1
ATOM 2394 N N . LEU B 1 47 ? 62.044 30.250 26.283 1.00 24.70 27 LEU B N 1
ATOM 2395 C CA . LEU B 1 47 ? 62.935 30.996 27.177 1.00 26.43 27 LEU B CA 1
ATOM 2396 C C . LEU B 1 47 ? 64.411 30.931 26.820 1.00 27.10 27 LEU B C 1
ATOM 2397 O O . LEU B 1 47 ? 65.137 31.907 27.025 1.00 21.76 27 LEU B O 1
ATOM 2402 N N . PHE B 1 48 ? 64.845 29.792 26.287 1.00 19.67 28 PHE B N 1
ATOM 2403 C CA . PHE B 1 48 ? 66.261 29.480 26.162 1.00 25.52 28 PHE B CA 1
ATOM 2404 C C . PHE B 1 48 ? 66.613 28.888 24.799 1.00 30.97 28 PHE B C 1
ATOM 2405 O O . PHE B 1 48 ? 65.740 28.401 24.088 1.00 31.00 28 PHE B O 1
ATOM 2413 N N . HIS B 1 49 ? 67.896 28.943 24.443 1.00 22.04 29 HIS B N 1
ATOM 2414 C CA . HIS B 1 49 ? 68.444 28.136 23.353 1.00 26.69 29 HIS B CA 1
ATOM 2415 C C . HIS B 1 49 ? 69.652 27.399 23.886 1.00 32.38 29 HIS B C 1
ATOM 2416 O O . HIS B 1 49 ? 70.388 27.931 24.712 1.00 23.94 29 HIS B O 1
ATOM 2423 N N . SER B 1 50 ? 69.857 26.179 23.403 1.00 25.47 30 SER B N 1
ATOM 2424 C CA . SER B 1 50 ? 70.992 25.385 23.815 1.00 27.13 30 SER B CA 1
ATOM 2425 C C . SER B 1 50 ? 72.313 26.013 23.393 1.00 21.17 30 SER B C 1
ATOM 2426 O O . SER B 1 50 ? 72.445 26.546 22.295 1.00 24.15 30 SER B O 1
ATOM 2429 N N . MET B 1 51 ? 73.298 25.923 24.276 1.00 22.32 31 MET B N 1
ATOM 2430 C CA . MET B 1 51 ? 74.628 26.414 23.976 1.00 26.49 31 MET B CA 1
ATOM 2431 C C . MET B 1 51 ? 75.626 25.260 24.033 1.00 20.39 31 MET B C 1
ATOM 2432 O O . MET B 1 51 ? 76.828 25.458 24.178 1.00 23.61 31 MET B O 1
ATOM 2437 N N . GLY B 1 52 ? 75.104 24.049 23.898 1.00 23.51 32 GLY B N 1
ATOM 2438 C CA . GLY B 1 52 ? 75.931 22.861 23.896 1.00 22.40 32 GLY B CA 1
ATOM 2439 C C . GLY B 1 52 ? 76.445 22.458 25.260 1.00 23.16 32 GLY B C 1
ATOM 2440 O O . GLY B 1 52 ? 77.428 21.736 25.353 1.00 27.96 32 GLY B O 1
ATOM 2441 N N . SER B 1 53 ? 75.787 22.903 26.327 1.00 22.89 33 SER B N 1
ATOM 2442 C CA . SER B 1 53 ? 76.245 22.557 27.672 1.00 21.81 33 SER B CA 1
ATOM 2443 C C . SER B 1 53 ? 75.112 22.666 28.700 1.00 27.19 33 SER B C 1
ATOM 2444 O O . SER B 1 53 ? 74.435 23.699 28.775 1.00 26.86 33 SER B O 1
ATOM 2447 N N . ASP B 1 54 ? 74.897 21.608 29.481 1.00 21.21 34 ASP B N 1
ATOM 2448 C CA . ASP B 1 54 ? 73.848 21.608 30.503 1.00 24.13 34 ASP B CA 1
ATOM 2449 C C . ASP B 1 54 ? 74.057 22.774 31.465 1.00 21.31 34 ASP B C 1
ATOM 2450 O O . ASP B 1 54 ? 75.147 22.961 31.975 1.00 22.35 34 ASP B O 1
ATOM 2455 N N . GLY B 1 55 ? 73.011 23.549 31.715 1.00 21.39 35 GLY B N 1
ATOM 2456 C CA . GLY B 1 55 ? 73.087 24.613 32.700 1.00 21.35 35 GLY B CA 1
ATOM 2457 C C . GLY B 1 55 ? 73.630 25.903 32.125 1.00 18.58 35 GLY B C 1
ATOM 2458 O O . GLY B 1 55 ? 73.791 26.880 32.852 1.00 19.74 35 GLY B O 1
ATOM 2459 N N . VAL B 1 56 ? 73.908 25.906 30.822 1.00 17.91 36 VAL B N 1
ATOM 2460 C CA . VAL B 1 56 ? 74.394 27.105 30.137 1.00 20.57 36 VAL B CA 1
ATOM 2461 C C . VAL B 1 56 ? 73.555 27.387 28.895 1.00 22.41 36 VAL B C 1
ATOM 2462 O O . VAL B 1 56 ? 73.678 26.690 27.885 1.00 18.62 36 VAL B O 1
ATOM 2466 N N . TYR B 1 57 ? 72.694 28.399 28.970 1.00 17.21 37 TYR B N 1
ATOM 2467 C CA . TYR B 1 57 ? 71.733 28.656 27.893 1.00 19.73 37 TYR B CA 1
ATOM 2468 C C . TYR B 1 57 ? 71.751 30.095 27.402 1.00 20.33 37 TYR B C 1
ATOM 2469 O O . TYR B 1 57 ? 71.986 31.025 28.174 1.00 17.19 37 TYR B O 1
ATOM 2478 N N . ALA B 1 58 ? 71.478 30.274 26.115 1.00 19.59 38 ALA B N 1
ATOM 2479 C CA . ALA B 1 58 ? 71.242 31.605 25.586 1.00 22.20 38 ALA B CA 1
ATOM 2480 C C . ALA B 1 58 ? 69.847 31.988 26.024 1.00 20.48 38 ALA B C 1
ATOM 2481 O O . ALA B 1 58 ? 68.968 31.141 26.089 1.00 23.47 38 ALA B O 1
ATOM 2483 N N . ARG B 1 59 ? 69.646 33.261 26.329 1.00 18.18 39 ARG B N 1
ATOM 2484 C CA . ARG B 1 59 ? 68.366 33.751 26.813 1.00 20.79 39 ARG B CA 1
ATOM 2485 C C . ARG B 1 59 ? 67.635 34.497 25.717 1.00 20.86 39 ARG B C 1
ATOM 2486 O O . ARG B 1 59 ? 68.232 35.341 25.046 1.00 18.70 39 ARG B O 1
ATOM 2494 N N . THR B 1 60 ? 66.348 34.196 25.539 1.00 18.90 40 THR B N 1
ATOM 2495 C CA . THR B 1 60 ? 65.542 34.868 24.516 1.00 19.89 40 THR B CA 1
ATOM 2496 C C . THR B 1 60 ? 65.140 36.255 24.991 1.00 22.56 40 THR B C 1
ATOM 2497 O O . THR B 1 60 ? 65.277 36.580 26.178 1.00 18.64 40 THR B O 1
ATOM 2501 N N . ALA B 1 61 ? 64.644 37.070 24.065 1.00 20.10 41 ALA B N 1
ATOM 2502 C CA . ALA B 1 61 ? 64.164 38.413 24.397 1.00 24.14 41 ALA B CA 1
ATOM 2503 C C . ALA B 1 61 ? 63.031 38.345 25.421 1.00 27.28 41 ALA B C 1
ATOM 2504 O O . ALA B 1 61 ? 62.987 39.140 26.359 1.00 22.88 41 ALA B O 1
ATOM 2506 N N . LEU B 1 62 ? 62.129 37.376 25.257 1.00 22.68 42 LEU B N 1
ATOM 2507 C CA . LEU B 1 62 ? 61.045 37.193 26.216 1.00 25.06 42 LEU B CA 1
ATOM 2508 C C . LEU B 1 62 ? 61.582 36.996 27.639 1.00 24.34 42 LEU B C 1
ATOM 2509 O O . LEU B 1 62 ? 61.149 37.671 28.579 1.00 19.65 42 LEU B O 1
ATOM 2514 N N . TYR B 1 63 ? 62.517 36.064 27.792 1.00 18.03 43 TYR B N 1
ATOM 2515 C CA . TYR B 1 63 ? 63.094 35.760 29.100 1.00 19.82 43 TYR B CA 1
ATOM 2516 C C . TYR B 1 63 ? 63.794 36.971 29.726 1.00 19.64 43 TYR B C 1
ATOM 2517 O O . TYR B 1 63 ? 63.579 37.308 30.889 1.00 20.51 43 TYR B O 1
ATOM 2526 N N . GLU B 1 64 ? 64.640 37.617 28.942 1.00 20.40 44 GLU B N 1
ATOM 2527 C CA A GLU B 1 64 ? 65.436 38.738 29.430 0.57 23.90 44 GLU B CA 1
ATOM 2528 C CA B GLU B 1 64 ? 65.434 38.725 29.460 0.43 23.88 44 GLU B CA 1
ATOM 2529 C C . GLU B 1 64 ? 64.583 39.950 29.795 1.00 21.41 44 GLU B C 1
ATOM 2530 O O . GLU B 1 64 ? 64.938 40.727 30.677 1.00 23.02 44 GLU B O 1
ATOM 2541 N N . SER B 1 65 ? 63.447 40.118 29.121 1.00 22.16 45 SER B N 1
ATOM 2542 C CA . SER B 1 65 ? 62.599 41.255 29.471 1.00 21.49 45 SER B CA 1
ATOM 2543 C C . SER B 1 65 ? 62.070 41.110 30.905 1.00 22.28 45 SER B C 1
ATOM 2544 O O . SER B 1 65 ? 61.934 42.092 31.618 1.00 23.97 45 SER B O 1
ATOM 2547 N N . ILE B 1 66 ? 61.808 39.879 31.336 1.00 19.65 46 ILE B N 1
ATOM 2548 C CA . ILE B 1 66 ? 61.302 39.625 32.688 1.00 20.07 46 ILE B CA 1
ATOM 2549 C C . ILE B 1 66 ? 62.404 39.695 33.762 1.00 17.74 46 ILE B C 1
ATOM 2550 O O . ILE B 1 66 ? 62.198 40.249 34.839 1.00 20.53 46 ILE B O 1
ATOM 2555 N N . VAL B 1 67 ? 63.576 39.140 33.470 1.00 20.49 47 VAL B N 1
ATOM 2556 C CA . VAL B 1 67 ? 64.739 39.303 34.351 1.00 19.00 47 VAL B CA 1
ATOM 2557 C C . VAL B 1 67 ? 65.000 40.802 34.599 1.00 17.38 47 VAL B C 1
ATOM 2558 O O . VAL B 1 67 ? 65.230 41.227 35.726 1.00 20.36 47 VAL B O 1
ATOM 2562 N N . GLU B 1 68 ? 64.953 41.596 33.540 1.00 17.39 48 GLU B N 1
ATOM 2563 C CA . GLU B 1 68 ? 65.222 43.033 33.670 1.00 21.95 48 GLU B CA 1
ATOM 2564 C C . GLU B 1 68 ? 64.138 43.743 34.472 1.00 22.66 48 GLU B C 1
ATOM 2565 O O . GLU B 1 68 ? 64.439 44.633 35.257 1.00 20.54 48 GLU B O 1
ATOM 2568 N N . ARG B 1 69 ? 62.879 43.352 34.272 1.00 23.01 49 ARG B N 1
ATOM 2569 C CA . ARG B 1 69 ? 61.778 43.940 35.043 1.00 23.12 49 ARG B CA 1
ATOM 2570 C C . ARG B 1 69 ? 61.828 43.512 36.506 1.00 20.85 49 ARG B C 1
ATOM 2571 O O . ARG B 1 69 ? 61.494 44.298 37.393 1.00 19.20 49 ARG B O 1
ATOM 2579 N N . LEU B 1 70 ? 62.208 42.253 36.753 1.00 18.47 50 LEU B N 1
ATOM 2580 C CA . LEU B 1 70 ? 62.472 41.783 38.114 1.00 15.69 50 LEU B CA 1
ATOM 2581 C C . LEU B 1 70 ? 63.619 42.576 38.745 1.00 19.19 50 LEU B C 1
ATOM 2582 O O . LEU B 1 70 ? 63.542 42.974 39.906 1.00 19.17 50 LEU B O 1
ATOM 2587 N N . ALA B 1 71 ? 64.677 42.818 37.973 1.00 17.09 51 ALA B N 1
ATOM 2588 C CA . ALA B 1 71 ? 65.808 43.599 38.475 1.00 17.34 51 ALA B CA 1
ATOM 2589 C C . ALA B 1 71 ? 65.370 45.027 38.853 1.00 19.43 51 ALA B C 1
ATOM 2590 O O . ALA B 1 71 ? 65.735 45.548 39.904 1.00 17.28 51 ALA B O 1
ATOM 2592 N N . ALA B 1 72 ? 64.586 45.652 37.983 1.00 17.30 52 ALA B N 1
ATOM 2593 C CA . ALA B 1 72 ? 64.076 46.992 38.250 1.00 22.89 52 ALA B CA 1
ATOM 2594 C C . ALA B 1 72 ? 63.144 47.029 39.479 1.00 21.80 52 ALA B C 1
ATOM 2595 O O . ALA B 1 72 ? 63.203 47.952 40.283 1.00 22.02 52 ALA B O 1
ATOM 2597 N N . LEU B 1 73 ? 62.298 46.016 39.641 1.00 19.99 53 LEU B N 1
ATOM 2598 C CA . LEU B 1 73 ? 61.446 45.947 40.837 1.00 20.78 53 LEU B CA 1
ATOM 2599 C C . LEU B 1 73 ? 62.278 45.864 42.114 1.00 23.48 53 LEU B C 1
ATOM 2600 O O . LEU B 1 73 ? 62.020 46.583 43.093 1.00 20.30 53 LEU B O 1
ATOM 2605 N N . ILE B 1 74 ? 63.276 44.987 42.118 1.00 19.45 54 ILE B N 1
ATOM 2606 C CA . ILE B 1 74 ? 64.168 44.904 43.278 1.00 18.25 54 ILE B CA 1
ATOM 2607 C C . ILE B 1 74 ? 64.849 46.245 43.576 1.00 22.45 54 ILE B C 1
ATOM 2608 O O . ILE B 1 74 ? 64.955 46.670 44.739 1.00 21.55 54 ILE B O 1
ATOM 2613 N N . THR B 1 75 ? 65.293 46.915 42.524 1.00 20.74 55 THR B N 1
ATOM 2614 C CA . THR B 1 75 ? 65.933 48.216 42.670 1.00 25.02 55 THR B CA 1
ATOM 2615 C C . THR B 1 75 ? 64.985 49.227 43.308 1.00 20.98 55 THR B C 1
ATOM 2616 O O . THR B 1 75 ? 65.409 50.048 44.105 1.00 20.90 55 THR B O 1
ATOM 2620 N N . SER B 1 76 ? 63.699 49.139 42.979 1.00 21.53 56 SER B N 1
ATOM 2621 C CA . SER B 1 76 ? 62.716 50.086 43.508 1.00 24.72 56 SER B CA 1
ATOM 2622 C C . SER B 1 76 ? 62.552 49.916 45.011 1.00 27.82 56 SER B C 1
ATOM 2623 O O . SER B 1 76 ? 62.051 50.809 45.676 1.00 23.19 56 SER B O 1
ATOM 2626 N N . HIS B 1 77 ? 62.997 48.782 45.549 1.00 22.82 57 HIS B N 1
ATOM 2627 C CA . HIS B 1 77 ? 62.925 48.585 46.986 1.00 25.61 57 HIS B CA 1
ATOM 2628 C C . HIS B 1 77 ? 64.237 48.880 47.693 1.00 31.86 57 HIS B C 1
ATOM 2629 O O . HIS B 1 77 ? 64.335 48.692 48.900 1.00 29.45 57 HIS B O 1
ATOM 2636 N N . ARG B 1 78 ? 65.242 49.340 46.950 1.00 23.81 58 ARG B N 1
ATOM 2637 C CA . ARG B 1 78 ? 66.530 49.634 47.562 1.00 25.97 58 ARG B CA 1
ATOM 2638 C C . ARG B 1 78 ? 66.370 50.729 48.618 1.00 27.28 58 ARG B C 1
ATOM 2639 O O . ARG B 1 78 ? 65.679 51.707 48.386 1.00 25.09 58 ARG B O 1
ATOM 2647 N N . GLU B 1 79 ? 67.018 50.569 49.765 1.00 24.74 59 GLU B N 1
ATOM 2648 C CA . GLU B 1 79 ? 66.940 51.576 50.812 1.00 26.50 59 GLU B CA 1
ATOM 2649 C C . GLU B 1 79 ? 67.865 52.734 50.511 1.00 26.79 59 GLU B C 1
ATOM 2650 O O . GLU B 1 79 ? 68.938 52.542 49.955 1.00 24.96 59 GLU B O 1
ATOM 2656 N N . ALA B 1 80 ? 67.465 53.936 50.905 1.00 28.64 60 ALA B N 1
ATOM 2657 C CA . ALA B 1 80 ? 68.329 55.107 50.771 1.00 25.93 60 ALA B CA 1
ATOM 2658 C C . ALA B 1 80 ? 69.637 54.867 51.527 1.00 29.54 60 ALA B C 1
ATOM 2659 O O . ALA B 1 80 ? 69.652 54.150 52.529 1.00 31.61 60 ALA B O 1
ATOM 2661 N N . GLY B 1 81 ? 70.740 55.434 51.038 1.00 26.11 61 GLY B N 1
ATOM 2662 C CA . GLY B 1 81 ? 72.041 55.204 51.654 1.00 28.08 61 GLY B CA 1
ATOM 2663 C C . GLY B 1 81 ? 72.720 53.875 51.285 1.00 27.97 61 GLY B C 1
ATOM 2664 O O . GLY B 1 81 ? 73.791 53.550 51.792 1.00 30.55 61 GLY B O 1
ATOM 2665 N N . THR B 1 82 ? 72.104 53.096 50.410 1.00 25.65 62 THR B N 1
ATOM 2666 C CA . THR B 1 82 ? 72.699 51.823 49.998 1.00 22.49 62 THR B CA 1
ATOM 2667 C C . THR B 1 82 ? 73.558 52.035 48.755 1.00 23.51 62 THR B C 1
ATOM 2668 O O . THR B 1 82 ? 73.101 52.598 47.764 1.00 20.47 62 THR B O 1
ATOM 2672 N N . GLU B 1 83 ? 74.818 51.626 48.839 1.00 21.84 63 GLU B N 1
ATOM 2673 C CA . GLU B 1 83 ? 75.773 51.868 47.769 1.00 19.53 63 GLU B CA 1
ATOM 2674 C C . GLU B 1 83 ? 75.733 50.732 46.742 1.00 17.10 63 GLU B C 1
ATOM 2675 O O . GLU B 1 83 ? 75.986 49.575 47.079 1.00 16.08 63 GLU B O 1
ATOM 2681 N N . ALA B 1 84 ? 75.428 51.073 45.492 1.00 16.12 64 ALA B N 1
ATOM 2682 C CA . ALA B 1 84 ? 75.308 50.100 44.412 1.00 16.29 64 ALA B CA 1
ATOM 2683 C C . ALA B 1 84 ? 76.609 49.862 43.658 1.00 20.09 64 ALA B C 1
ATOM 2684 O O . ALA B 1 84 ? 77.182 50.791 43.077 1.00 18.02 64 ALA B O 1
ATOM 2686 N N . LEU B 1 85 ? 77.047 48.604 43.632 1.00 16.07 65 LEU B N 1
ATOM 2687 C CA . LEU B 1 85 ? 78.218 48.202 42.854 1.00 16.86 65 LEU B CA 1
ATOM 2688 C C . LEU B 1 85 ? 77.870 47.025 41.957 1.00 18.53 65 LEU B C 1
ATOM 2689 O O . LEU B 1 85 ? 77.091 46.153 42.330 1.00 14.86 65 LEU B O 1
ATOM 2694 N N . ARG B 1 86 ? 78.484 46.983 40.783 1.00 14.70 66 ARG B N 1
ATOM 2695 C CA . ARG B 1 86 ? 78.248 45.904 39.851 1.00 16.49 66 ARG B CA 1
ATOM 2696 C C . ARG B 1 86 ? 79.581 45.236 39.581 1.00 17.17 66 ARG B C 1
ATOM 2697 O O . ARG B 1 86 ? 80.567 45.896 39.238 1.00 15.06 66 ARG B O 1
ATOM 2705 N N . PHE B 1 87 ? 79.612 43.921 39.777 1.00 15.20 67 PHE B N 1
ATOM 2706 C CA . PHE B 1 87 ? 80.841 43.166 39.651 1.00 13.83 67 PHE B CA 1
ATOM 2707 C C . PHE B 1 87 ? 80.822 42.367 38.350 1.00 14.50 67 PHE B C 1
ATOM 2708 O O . PHE B 1 87 ? 79.762 41.912 37.901 1.00 13.98 67 PHE B O 1
ATOM 2716 N N . PRO B 1 88 ? 82.002 42.172 37.751 1.00 13.18 68 PRO B N 1
ATOM 2717 C CA . PRO B 1 88 ? 82.147 41.327 36.563 1.00 15.49 68 PRO B CA 1
ATOM 2718 C C . PRO B 1 88 ? 82.025 39.851 36.967 1.00 15.29 68 PRO B C 1
ATOM 2719 O O . PRO B 1 88 ? 81.906 39.559 38.158 1.00 12.76 68 PRO B O 1
ATOM 2723 N N . PRO B 1 89 ? 82.029 38.932 35.993 1.00 13.54 69 PRO B N 1
ATOM 2724 C CA . PRO B 1 89 ? 81.831 37.505 36.334 1.00 11.49 69 PRO B CA 1
ATOM 2725 C C . PRO B 1 89 ? 83.060 36.812 36.906 1.00 14.00 69 PRO B C 1
ATOM 2726 O O . PRO B 1 89 ? 82.980 35.637 37.260 1.00 14.62 69 PRO B O 1
ATOM 2730 N N . VAL B 1 90 ? 84.177 37.526 36.978 1.00 11.83 70 VAL B N 1
ATOM 2731 C CA . VAL B 1 90 ? 85.397 37.008 37.584 1.00 13.35 70 VAL B CA 1
ATOM 2732 C C . VAL B 1 90 ? 85.830 37.875 38.767 1.00 16.98 70 VAL B C 1
ATOM 2733 O O . VAL B 1 90 ? 85.464 39.060 38.870 1.00 12.50 70 VAL B O 1
ATOM 2737 N N . MET B 1 91 ? 86.601 37.282 39.667 1.00 13.73 71 MET B N 1
ATOM 2738 C CA . MET B 1 91 ? 87.158 38.024 40.792 1.00 14.49 71 MET B CA 1
ATOM 2739 C C . MET B 1 91 ? 88.514 37.445 41.167 1.00 16.89 71 MET B C 1
ATOM 2740 O O . MET B 1 91 ? 88.905 36.389 40.686 1.00 13.61 71 MET B O 1
ATOM 2745 N N . SER B 1 92 ? 89.207 38.126 42.064 1.00 13.71 72 SER B N 1
ATOM 2746 C CA . SER B 1 92 ? 90.533 37.699 42.486 1.00 15.84 72 SER B CA 1
ATOM 2747 C C . SER B 1 92 ? 90.485 36.326 43.152 1.00 15.47 72 SER B C 1
ATOM 2748 O O . SER B 1 92 ? 89.697 36.084 44.067 1.00 14.43 72 SER B O 1
ATOM 2751 N N . ARG B 1 93 ? 91.318 35.420 42.672 1.00 15.95 73 ARG B N 1
ATOM 2752 C CA . ARG B 1 93 ? 91.427 34.109 43.293 1.00 16.83 73 ARG B CA 1
ATOM 2753 C C . ARG B 1 93 ? 91.910 34.229 44.737 1.00 16.22 73 ARG B C 1
ATOM 2754 O O . ARG B 1 93 ? 91.418 33.539 45.618 1.00 17.94 73 ARG B O 1
ATOM 2762 N N . ALA B 1 94 ? 92.884 35.102 44.972 1.00 15.37 74 ALA B N 1
ATOM 2763 C CA . ALA B 1 94 ? 93.413 35.275 46.324 1.00 20.75 74 ALA B CA 1
ATOM 2764 C C . ALA B 1 94 ? 92.324 35.771 47.272 1.00 20.91 74 ALA B C 1
ATOM 2765 O O . ALA B 1 94 ? 92.204 35.279 48.392 1.00 18.85 74 ALA B O 1
ATOM 2767 N N . GLN B 1 95 ? 91.509 36.722 46.814 1.00 18.49 75 GLN B N 1
ATOM 2768 C CA . GLN B 1 95 ? 90.383 37.187 47.631 1.00 20.49 75 GLN B CA 1
ATOM 2769 C C . GLN B 1 95 ? 89.394 36.075 47.934 1.00 19.07 75 GLN B C 1
ATOM 2770 O O . GLN B 1 95 ? 88.913 35.957 49.057 1.00 21.96 75 GLN B O 1
ATOM 2776 N N . LEU B 1 96 ? 89.109 35.233 46.948 1.00 17.31 76 LEU B N 1
ATOM 2777 C CA . LEU B 1 96 ? 88.151 34.159 47.173 1.00 18.55 76 LEU B CA 1
ATOM 2778 C C . LEU B 1 96 ? 88.743 33.103 48.113 1.00 26.15 76 LEU B C 1
ATOM 2779 O O . LEU B 1 96 ? 88.049 32.580 48.985 1.00 25.42 76 LEU B O 1
ATOM 2784 N N . GLU B 1 97 ? 90.024 32.796 47.931 1.00 19.80 77 GLU B N 1
ATOM 2785 C CA . GLU B 1 97 ? 90.703 31.855 48.826 1.00 23.53 77 GLU B CA 1
ATOM 2786 C C . GLU B 1 97 ? 90.667 32.363 50.262 1.00 27.19 77 GLU B C 1
ATOM 2787 O O . GLU B 1 97 ? 90.350 31.614 51.174 1.00 27.79 77 GLU B O 1
ATOM 2793 N N . LYS B 1 98 ? 90.982 33.642 50.448 1.00 23.84 78 LYS B N 1
ATOM 2794 C CA . LYS B 1 98 ? 91.016 34.237 51.779 1.00 27.06 78 LYS B CA 1
ATOM 2795 C C . LYS B 1 98 ? 89.653 34.199 52.476 1.00 30.21 78 LYS B C 1
ATOM 2796 O O . LYS B 1 98 ? 89.570 34.106 53.697 1.00 31.89 78 LYS B O 1
ATOM 2802 N N . SER B 1 99 ? 88.586 34.246 51.692 1.00 28.50 79 SER B N 1
ATOM 2803 C CA . SER B 1 99 ? 87.238 34.253 52.235 1.00 31.57 79 SER B CA 1
ATOM 2804 C C . SER B 1 99 ? 86.743 32.874 52.647 1.00 30.50 79 SER B C 1
ATOM 2805 O O . SER B 1 99 ? 85.651 32.750 53.198 1.00 35.02 79 SER B O 1
ATOM 2808 N N . GLY B 1 100 ? 87.526 31.836 52.361 1.00 32.53 80 GLY B N 1
ATOM 2809 C CA . GLY B 1 100 ? 87.225 30.507 52.870 1.00 26.90 80 GLY B CA 1
ATOM 2810 C C . GLY B 1 100 ? 86.358 29.641 51.978 1.00 33.40 80 GLY B C 1
ATOM 2811 O O . GLY B 1 100 ? 85.872 28.597 52.413 1.00 36.52 80 GLY B O 1
ATOM 2812 N N . TYR B 1 101 ? 86.167 30.051 50.726 1.00 26.30 81 TYR B N 1
ATOM 2813 C CA . TYR B 1 101 ? 85.288 29.315 49.831 1.00 28.80 81 TYR B CA 1
ATOM 2814 C C . TYR B 1 101 ? 85.741 27.866 49.586 1.00 28.58 81 TYR B C 1
ATOM 2815 O O . TYR B 1 101 ? 84.912 26.964 49.460 1.00 26.33 81 TYR B O 1
ATOM 2824 N N . LEU B 1 102 ? 87.048 27.649 49.499 1.00 33.87 82 LEU B N 1
ATOM 2825 C CA . LEU B 1 102 ? 87.578 26.306 49.234 1.00 38.06 82 LEU B CA 1
ATOM 2826 C C . LEU B 1 102 ? 87.260 25.318 50.339 1.00 39.06 82 LEU B C 1
ATOM 2827 O O . LEU B 1 102 ? 87.007 24.150 50.077 1.00 49.08 82 LEU B O 1
ATOM 2832 N N . LYS B 1 103 ? 87.295 25.783 51.580 1.00 40.66 83 LYS B N 1
ATOM 2833 C CA . LYS B 1 103 ? 86.987 24.926 52.713 1.00 40.90 83 LYS B CA 1
ATOM 2834 C C . LYS B 1 103 ? 85.498 24.590 52.795 1.00 47.86 83 LYS B C 1
ATOM 2835 O O . LYS B 1 103 ? 85.091 23.760 53.612 1.00 54.72 83 LYS B O 1
ATOM 2838 N N . SER B 1 104 ? 84.680 25.225 51.960 1.00 33.16 84 SER B N 1
ATOM 2839 C CA . SER B 1 104 ? 83.236 25.008 52.034 1.00 32.74 84 SER B CA 1
ATOM 2840 C C . SER B 1 104 ? 82.669 24.324 50.798 1.00 34.97 84 SER B C 1
ATOM 2841 O O . SER B 1 104 ? 81.962 23.320 50.902 1.00 28.86 84 SER B O 1
ATOM 2844 N N . PHE B 1 105 ? 82.967 24.876 49.621 1.00 28.94 85 PHE B N 1
ATOM 2845 C CA . PHE B 1 105 ? 82.433 24.324 48.384 1.00 25.37 85 PHE B CA 1
ATOM 2846 C C . PHE B 1 105 ? 83.515 24.136 47.309 1.00 32.56 85 PHE B C 1
ATOM 2847 O O . PHE B 1 105 ? 83.379 24.660 46.196 1.00 25.93 85 PHE B O 1
ATOM 2855 N N . PRO B 1 106 ? 84.579 23.368 47.628 1.00 35.82 86 PRO B N 1
ATOM 2856 C CA . PRO B 1 106 ? 85.705 23.214 46.691 1.00 27.99 86 PRO B CA 1
ATOM 2857 C C . PRO B 1 106 ? 85.244 22.698 45.347 1.00 24.42 86 PRO B C 1
ATOM 2858 O O . PRO B 1 106 ? 85.807 23.048 44.312 1.00 25.56 86 PRO B O 1
ATOM 2862 N N . ASN B 1 107 ? 84.197 21.887 45.372 1.00 26.72 87 ASN B N 1
ATOM 2863 C CA . ASN B 1 107 ? 83.685 21.225 44.185 1.00 27.71 87 ASN B CA 1
ATOM 2864 C C . ASN B 1 107 ? 82.885 22.128 43.242 1.00 26.88 87 ASN B C 1
ATOM 2865 O O . ASN B 1 107 ? 82.635 21.754 42.100 1.00 24.95 87 ASN B O 1
ATOM 2870 N N . LEU B 1 108 ? 82.467 23.298 43.716 1.00 25.60 88 LEU B N 1
ATOM 2871 C CA . LEU B 1 108 ? 81.616 24.187 42.910 1.00 22.41 88 LEU B CA 1
ATOM 2872 C C . LEU B 1 108 ? 82.406 25.284 42.215 1.00 23.59 88 LEU B C 1
ATOM 2873 O O . LEU B 1 108 ? 81.915 25.926 41.280 1.00 26.04 88 LEU B O 1
ATOM 2878 N N . LEU B 1 109 ? 83.629 25.493 42.675 1.00 22.31 89 LEU B N 1
ATOM 2879 C CA . LEU B 1 109 ? 84.451 26.595 42.202 1.00 26.11 89 LEU B CA 1
ATOM 2880 C C . LEU B 1 109 ? 84.932 26.416 40.761 1.00 27.25 89 LEU B C 1
ATOM 2881 O O . LEU B 1 109 ? 85.450 25.364 40.376 1.00 20.55 89 LEU B O 1
ATOM 2886 N N . GLY B 1 110 ? 84.758 27.462 39.969 1.00 20.00 90 GLY B N 1
ATOM 2887 C CA . GLY B 1 110 ? 85.325 27.502 38.634 1.00 20.52 90 GLY B CA 1
ATOM 2888 C C . GLY B 1 110 ? 86.499 28.462 38.631 1.00 23.46 90 GLY B C 1
ATOM 2889 O O . GLY B 1 110 ? 86.346 29.648 38.964 1.00 23.47 90 GLY B O 1
ATOM 2890 N N A CYS B 1 111 ? 87.668 27.949 38.253 0.63 18.15 91 CYS B N 1
ATOM 2891 N N B CYS B 1 111 ? 87.671 27.963 38.255 0.37 18.20 91 CYS B N 1
ATOM 2892 C CA A CYS B 1 111 ? 88.902 28.733 38.185 0.63 19.25 91 CYS B CA 1
ATOM 2893 C CA B CYS B 1 111 ? 88.864 28.799 38.196 0.37 19.25 91 CYS B CA 1
ATOM 2894 C C A CYS B 1 111 ? 89.153 29.165 36.751 0.63 19.44 91 CYS B C 1
ATOM 2895 C C B CYS B 1 111 ? 89.212 29.135 36.763 0.37 19.42 91 CYS B C 1
ATOM 2896 O O A CYS B 1 111 ? 88.723 28.494 35.812 0.63 19.97 91 CYS B O 1
ATOM 2897 O O B CYS B 1 111 ? 88.913 28.374 35.842 0.37 19.89 91 CYS B O 1
ATOM 2902 N N . VAL B 1 112 ? 89.843 30.285 36.573 1.00 16.61 92 VAL B N 1
ATOM 2903 C CA . VAL B 1 112 ? 90.250 30.691 35.242 1.00 16.22 92 VAL B CA 1
ATOM 2904 C C . VAL B 1 112 ? 91.655 30.143 35.007 1.00 17.83 92 VAL B C 1
ATOM 2905 O O . VAL B 1 112 ? 92.540 30.342 35.829 1.00 17.77 92 VAL B O 1
ATOM 2909 N N . CYS B 1 113 ? 91.854 29.416 33.916 1.00 16.81 93 CYS B N 1
ATOM 2910 C CA A CYS B 1 113 ? 93.193 28.991 33.525 0.82 17.55 93 CYS B CA 1
ATOM 2911 C CA B CYS B 1 113 ? 93.206 29.030 33.531 0.18 17.65 93 CYS B CA 1
ATOM 2912 C C . CYS B 1 113 ? 93.507 29.507 32.119 1.00 20.30 93 CYS B C 1
ATOM 2913 O O . CYS B 1 113 ? 92.598 29.788 31.333 1.00 17.11 93 CYS B O 1
ATOM 2918 N N . GLY B 1 114 ? 94.785 29.626 31.798 1.00 17.10 94 GLY B N 1
ATOM 2919 C CA . GLY B 1 114 ? 95.167 30.124 30.491 1.00 17.80 94 GLY B CA 1
ATOM 2920 C C . GLY B 1 114 ? 96.448 29.463 30.025 1.00 22.28 94 GLY B C 1
ATOM 2921 O O . GLY B 1 114 ? 97.071 28.696 30.767 1.00 17.63 94 GLY B O 1
ATOM 2922 N N . LEU B 1 115 ? 96.822 29.750 28.789 1.00 17.20 95 LEU B N 1
ATOM 2923 C CA . LEU B 1 115 ? 98.091 29.315 28.224 1.00 19.13 95 LEU B CA 1
ATOM 2924 C C . LEU B 1 115 ? 99.109 30.404 28.535 1.00 20.85 95 LEU B C 1
ATOM 2925 O O . LEU B 1 115 ? 99.149 31.437 27.869 1.00 22.61 95 LEU B O 1
ATOM 2930 N N . HIS B 1 116 ? 99.918 30.177 29.558 1.00 22.13 96 HIS B N 1
ATOM 2931 C CA . HIS B 1 116 ? 100.809 31.210 30.065 1.00 29.82 96 HIS B CA 1
ATOM 2932 C C . HIS B 1 116 ? 102.254 30.948 29.682 1.00 34.61 96 HIS B C 1
ATOM 2933 O O . HIS B 1 116 ? 103.141 31.655 30.139 1.00 25.58 96 HIS B O 1
ATOM 2940 N N . GLY B 1 117 ? 102.501 29.920 28.872 1.00 27.45 97 GLY B N 1
ATOM 2941 C CA . GLY B 1 117 ? 103.870 29.548 28.544 1.00 24.85 97 GLY B CA 1
ATOM 2942 C C . GLY B 1 117 ? 104.475 30.383 27.427 1.00 32.42 97 GLY B C 1
ATOM 2943 O O . GLY B 1 117 ? 103.932 31.421 27.045 1.00 23.92 97 GLY B O 1
ATOM 2944 N N . THR B 1 118 ? 105.602 29.925 26.888 1.00 31.11 98 THR B N 1
ATOM 2945 C CA . THR B 1 118 ? 106.277 30.644 25.813 1.00 29.84 98 THR B CA 1
ATOM 2946 C C . THR B 1 118 ? 105.515 30.468 24.510 1.00 30.39 98 THR B C 1
ATOM 2947 O O . THR B 1 118 ? 104.643 29.599 24.395 1.00 25.87 98 THR B O 1
ATOM 2951 N N . GLU B 1 119 ? 105.870 31.268 23.513 1.00 24.00 99 GLU B N 1
ATOM 2952 C CA . GLU B 1 119 ? 105.229 31.188 22.212 1.00 28.06 99 GLU B CA 1
ATOM 2953 C C . GLU B 1 119 ? 105.425 29.801 21.581 1.00 27.22 99 GLU B C 1
ATOM 2954 O O . GLU B 1 119 ? 104.537 29.286 20.921 1.00 27.36 99 GLU B O 1
ATOM 2960 N N . ARG B 1 120 ? 106.586 29.198 21.805 1.00 27.34 100 ARG B N 1
ATOM 2961 C CA . ARG B 1 120 ? 106.855 27.859 21.302 1.00 30.36 100 ARG B CA 1
ATOM 2962 C C . ARG B 1 120 ? 105.929 26.841 21.975 1.00 26.58 100 ARG B C 1
ATOM 2963 O O . ARG B 1 120 ? 105.324 26.004 21.314 1.00 26.90 100 ARG B O 1
ATOM 2967 N N . GLU B 1 121 ? 105.821 26.926 23.294 1.00 21.60 101 GLU B N 1
ATOM 2968 C CA . GLU B 1 121 ? 104.954 26.032 24.044 1.00 26.73 101 GLU B CA 1
ATOM 2969 C C . GLU B 1 121 ? 103.478 26.165 23.654 1.00 27.25 101 GLU B C 1
ATOM 2970 O O . GLU B 1 121 ? 102.744 25.176 23.610 1.00 22.29 101 GLU B O 1
ATOM 2976 N N . ILE B 1 122 ? 103.043 27.387 23.381 1.00 21.49 102 ILE B N 1
ATOM 2977 C CA . ILE B 1 122 ? 101.655 27.633 22.997 1.00 18.89 102 ILE B CA 1
ATOM 2978 C C . ILE B 1 122 ? 101.367 27.124 21.596 1.00 19.63 102 ILE B C 1
ATOM 2979 O O . ILE B 1 122 ? 100.326 26.508 21.367 1.00 20.74 102 ILE B O 1
ATOM 2984 N N . ASN B 1 123 ? 102.284 27.378 20.656 1.00 22.88 103 ASN B N 1
ATOM 2985 C CA . ASN B 1 123 ? 102.171 26.813 19.315 1.00 22.00 103 ASN B CA 1
ATOM 2986 C C . ASN B 1 123 ? 102.125 25.259 19.341 1.00 21.41 103 ASN B C 1
ATOM 2987 O O . ASN B 1 123 ? 101.354 24.640 18.618 1.00 21.39 103 ASN B O 1
ATOM 2992 N N . ALA B 1 124 ? 102.959 24.645 20.169 1.00 20.89 104 ALA B N 1
ATOM 2993 C CA . ALA B 1 124 ? 102.923 23.189 20.321 1.00 23.72 104 ALA B CA 1
ATOM 2994 C C . ALA B 1 124 ? 101.557 22.721 20.838 1.00 20.34 104 ALA B C 1
ATOM 2995 O O . ALA B 1 124 ? 101.002 21.746 20.318 1.00 22.39 104 ALA B O 1
ATOM 2997 N N . ALA B 1 125 ? 101.003 23.414 21.840 1.00 17.57 105 ALA B N 1
ATOM 2998 C CA . ALA B 1 125 ? 99.687 23.035 22.368 1.00 16.76 105 ALA B CA 1
ATOM 2999 C C . ALA B 1 125 ? 98.623 23.051 21.276 1.00 19.47 105 ALA B C 1
ATOM 3000 O O . ALA B 1 125 ? 97.838 22.110 21.155 1.00 17.45 105 ALA B O 1
ATOM 3002 N N . VAL B 1 126 ? 98.608 24.114 20.474 1.00 18.35 106 VAL B N 1
ATOM 3003 C CA . VAL B 1 126 ? 97.664 24.216 19.368 1.00 18.28 106 VAL B CA 1
ATOM 3004 C C . VAL B 1 126 ? 97.901 23.129 18.293 1.00 20.58 106 VAL B C 1
ATOM 3005 O O . VAL B 1 126 ? 96.952 22.563 17.750 1.00 20.50 106 VAL B O 1
ATOM 3009 N N . SER B 1 127 ? 99.163 22.842 17.988 1.00 21.15 107 SER B N 1
ATOM 3010 C CA . SER B 1 127 ? 99.492 21.754 17.050 1.00 18.11 107 SER B CA 1
ATOM 3011 C C . SER B 1 127 ? 99.050 20.377 17.557 1.00 18.69 107 SER B C 1
ATOM 3012 O O . SER B 1 127 ? 98.669 19.529 16.769 1.00 20.17 107 SER B O 1
ATOM 3015 N N . ARG B 1 128 ? 99.082 20.157 18.869 1.00 16.93 108 ARG B N 1
ATOM 3016 C CA . ARG B 1 128 ? 98.573 18.897 19.415 1.00 19.19 108 ARG B CA 1
ATOM 3017 C C . ARG B 1 128 ? 97.060 18.820 19.216 1.00 22.42 108 ARG B C 1
ATOM 3018 O O . ARG B 1 128 ? 96.515 17.760 18.903 1.00 16.99 108 ARG B O 1
ATOM 3026 N N . PHE B 1 129 ? 96.390 19.955 19.400 1.00 19.45 109 PHE B N 1
ATOM 3027 C CA . PHE B 1 129 ? 94.960 20.044 19.145 1.00 17.77 109 PHE B CA 1
ATOM 3028 C C . PHE B 1 129 ? 94.661 19.718 17.685 1.00 16.07 109 PHE B C 1
ATOM 3029 O O . PHE B 1 129 ? 93.800 18.894 17.413 1.00 21.09 109 PHE B O 1
ATOM 3037 N N . ASP B 1 130 ? 95.393 20.346 16.764 1.00 17.78 110 ASP B N 1
ATOM 3038 C CA . ASP B 1 130 ? 95.261 20.083 15.331 1.00 18.55 110 ASP B CA 1
ATOM 3039 C C . ASP B 1 130 ? 95.433 18.596 15.016 1.00 23.63 110 ASP B C 1
ATOM 3040 O O . ASP B 1 130 ? 94.862 18.104 14.065 1.00 20.92 110 ASP B O 1
ATOM 3045 N N . ALA B 1 131 ? 96.234 17.891 15.813 1.00 18.28 111 ALA B N 1
ATOM 3046 C CA . ALA B 1 131 ? 96.546 16.494 15.507 1.00 22.16 111 ALA B CA 1
ATOM 3047 C C . ALA B 1 131 ? 95.784 15.539 16.406 1.00 22.96 111 ALA B C 1
ATOM 3048 O O . ALA B 1 131 ? 96.248 14.422 16.671 1.00 21.61 111 ALA B O 1
ATOM 3050 N N . GLY B 1 132 ? 94.621 15.995 16.879 1.00 21.21 112 GLY B N 1
ATOM 3051 C CA . GLY B 1 132 ? 93.678 15.157 17.602 1.00 19.40 112 GLY B CA 1
ATOM 3052 C C . GLY B 1 132 ? 93.953 14.998 19.093 1.00 20.06 112 GLY B C 1
ATOM 3053 O O . GLY B 1 132 ? 93.300 14.213 19.766 1.00 21.07 112 GLY B O 1
ATOM 3054 N N . GLY B 1 133 ? 94.937 15.722 19.609 1.00 18.86 113 GLY B N 1
ATOM 3055 C CA . GLY B 1 133 ? 95.297 15.586 21.016 1.00 15.34 113 GLY B CA 1
ATOM 3056 C C . GLY B 1 133 ? 94.674 16.677 21.865 1.00 21.43 113 GLY B C 1
ATOM 3057 O O . GLY B 1 133 ? 93.793 17.389 21.404 1.00 19.76 113 GLY B O 1
ATOM 3058 N N . ASP B 1 134 ? 95.163 16.838 23.091 1.00 20.34 114 ASP B N 1
ATOM 3059 C CA . ASP B 1 134 ? 94.515 17.717 24.057 1.00 22.86 114 ASP B CA 1
ATOM 3060 C C . ASP B 1 134 ? 95.411 18.925 24.347 1.00 24.79 114 ASP B C 1
ATOM 3061 O O . ASP B 1 134 ? 96.427 18.799 25.020 1.00 22.92 114 ASP B O 1
ATOM 3066 N N . TRP B 1 135 ? 95.047 20.091 23.810 1.00 19.65 115 TRP B N 1
ATOM 3067 C CA . TRP B 1 135 ? 95.811 21.306 24.060 1.00 20.51 115 TRP B CA 1
ATOM 3068 C C . TRP B 1 135 ? 95.764 21.759 25.524 1.00 17.66 115 TRP B C 1
ATOM 3069 O O . TRP B 1 135 ? 96.615 22.540 25.943 1.00 19.35 115 TRP B O 1
ATOM 3080 N N . THR B 1 136 ? 94.778 21.295 26.291 1.00 17.85 116 THR B N 1
ATOM 3081 C CA . THR B 1 136 ? 94.557 21.842 27.645 1.00 20.25 116 THR B CA 1
ATOM 3082 C C . THR B 1 136 ? 95.627 21.437 28.662 1.00 21.19 116 THR B C 1
ATOM 3083 O O . THR B 1 136 ? 95.658 21.956 29.769 1.00 18.09 116 THR B O 1
ATOM 3087 N N . THR B 1 137 ? 96.505 20.508 28.289 1.00 19.22 117 THR B N 1
ATOM 3088 C CA . THR B 1 137 ? 97.588 20.121 29.181 1.00 20.26 117 THR B CA 1
ATOM 3089 C C . THR B 1 137 ? 98.580 21.274 29.320 1.00 17.26 117 THR B C 1
ATOM 3090 O O . THR B 1 137 ? 99.406 21.269 30.221 1.00 18.51 117 THR B O 1
ATOM 3094 N N . SER B 1 138 ? 98.510 22.266 28.437 1.00 18.73 118 SER B N 1
ATOM 3095 C CA . SER B 1 138 ? 99.413 23.423 28.574 1.00 19.41 118 SER B CA 1
ATOM 3096 C C . SER B 1 138 ? 98.841 24.575 29.427 1.00 24.16 118 SER B C 1
ATOM 3097 O O . SER B 1 138 ? 99.469 25.641 29.565 1.00 18.61 118 SER B O 1
ATOM 3100 N N . LEU B 1 139 ? 97.665 24.343 30.001 1.00 20.38 119 LEU B N 1
ATOM 3101 C CA . LEU B 1 139 ? 96.974 25.354 30.805 1.00 22.70 119 LEU B CA 1
ATOM 3102 C C . LEU B 1 139 ? 97.606 25.443 32.178 1.00 26.70 119 LEU B C 1
ATOM 3103 O O . LEU B 1 139 ? 98.096 24.448 32.697 1.00 20.85 119 LEU B O 1
ATOM 3108 N N . SER B 1 140 ? 97.613 26.645 32.751 1.00 19.87 120 SER B N 1
ATOM 3109 C CA . SER B 1 140 ? 97.988 26.850 34.143 1.00 19.34 120 SER B CA 1
ATOM 3110 C C . SER B 1 140 ? 97.038 27.909 34.736 1.00 23.35 120 SER B C 1
ATOM 3111 O O . SER B 1 140 ? 96.468 28.717 34.003 1.00 18.83 120 SER B O 1
ATOM 3114 N N . PRO B 1 141 ? 96.867 27.909 36.063 1.00 21.78 121 PRO B N 1
ATOM 3115 C CA . PRO B 1 141 ? 95.840 28.798 36.625 1.00 23.53 121 PRO B CA 1
ATOM 3116 C C . PRO B 1 141 ? 96.209 30.263 36.507 1.00 24.65 121 PRO B C 1
ATOM 3117 O O . PRO B 1 141 ? 97.379 30.622 36.619 1.00 23.12 121 PRO B O 1
ATOM 3121 N N . ALA B 1 142 ? 95.215 31.099 36.237 1.00 24.43 122 ALA B N 1
ATOM 3122 C CA . ALA B 1 142 ? 95.399 32.545 36.323 1.00 20.06 122 ALA B CA 1
ATOM 3123 C C . 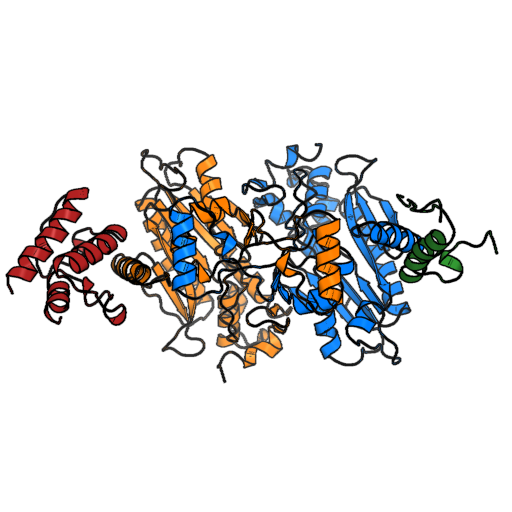ALA B 1 142 ? 95.175 32.983 37.775 1.00 19.21 122 ALA B C 1
ATOM 3124 O O . ALA B 1 142 ? 94.969 32.143 38.651 1.00 21.01 122 ALA B O 1
ATOM 3126 N N . ASP B 1 143 ? 95.186 34.293 38.016 1.00 18.66 123 ASP B N 1
ATOM 3127 C CA . ASP B 1 143 ? 94.943 34.839 39.346 1.00 19.47 123 ASP B CA 1
ATOM 3128 C C . ASP B 1 143 ? 93.469 35.190 39.540 1.00 15.16 123 ASP B C 1
ATOM 3129 O O . ASP B 1 143 ? 93.132 35.962 40.426 1.00 16.80 123 ASP B O 1
ATOM 3134 N N . LEU B 1 144 ? 92.602 34.595 38.725 1.00 15.88 124 LEU B N 1
ATOM 3135 C CA . LEU B 1 144 ? 91.179 34.901 38.749 1.00 14.80 124 LEU B CA 1
ATOM 3136 C C . LEU B 1 144 ? 90.343 33.632 38.908 1.00 14.44 124 LEU B C 1
ATOM 3137 O O . LEU B 1 144 ? 90.727 32.568 38.434 1.00 16.93 124 LEU B O 1
ATOM 3142 N N . VAL B 1 145 ? 89.188 33.751 39.557 1.00 15.90 125 VAL B N 1
ATOM 3143 C CA . VAL B 1 145 ? 88.178 32.693 39.512 1.00 13.81 125 VAL B CA 1
ATOM 3144 C C . VAL B 1 145 ? 86.868 33.278 39.002 1.00 16.86 125 VAL B C 1
ATOM 3145 O O . VAL B 1 145 ? 86.688 34.508 38.992 1.00 15.91 125 VAL B O 1
ATOM 3149 N N . LEU B 1 146 ? 85.953 32.407 38.590 1.00 15.24 126 LEU B N 1
ATOM 3150 C CA . LEU B 1 146 ? 84.583 32.832 38.321 1.00 15.51 126 LEU B CA 1
ATOM 3151 C C . LEU B 1 146 ? 83.890 33.000 39.662 1.00 20.54 126 LEU B C 1
ATOM 3152 O O . LEU B 1 146 ? 83.996 32.141 40.542 1.00 18.62 126 LEU B O 1
ATOM 3157 N N . SER B 1 147 ? 83.211 34.128 39.840 1.00 14.53 127 SER B N 1
ATOM 3158 C CA . SER B 1 147 ? 82.593 34.426 41.124 1.00 18.13 127 SER B CA 1
ATOM 3159 C C . SER B 1 147 ? 81.468 33.456 41.452 1.00 16.20 127 SER B C 1
ATOM 3160 O O . SER B 1 147 ? 80.533 33.297 40.678 1.00 15.14 127 SER B O 1
ATOM 3163 N N . PRO B 1 148 ? 81.543 32.820 42.622 1.00 16.63 128 PRO B N 1
ATOM 3164 C CA . PRO B 1 148 ? 80.488 31.863 42.998 1.00 19.33 128 PRO B CA 1
ATOM 3165 C C . PRO B 1 148 ? 79.303 32.567 43.664 1.00 21.70 128 PRO B C 1
ATOM 3166 O O . PRO B 1 148 ? 78.214 32.004 43.747 1.00 22.40 128 PRO B O 1
ATOM 3170 N N . ALA B 1 149 ? 79.511 33.800 44.109 1.00 17.36 129 ALA B N 1
ATOM 3171 C CA . ALA B 1 149 ? 78.442 34.584 44.744 1.00 20.62 129 ALA B CA 1
ATOM 3172 C C . ALA B 1 149 ? 78.741 36.068 44.599 1.00 20.84 129 ALA B C 1
ATOM 3173 O O . ALA B 1 149 ? 79.901 36.469 44.589 1.00 21.26 129 ALA B O 1
ATOM 3175 N N . ALA B 1 150 ? 77.693 36.874 44.474 1.00 20.92 130 ALA B N 1
ATOM 3176 C CA . ALA B 1 150 ? 77.853 38.282 44.162 1.00 18.21 130 ALA B CA 1
ATOM 3177 C C . ALA B 1 150 ? 78.566 39.048 45.244 1.00 17.68 130 ALA B C 1
ATOM 3178 O O . ALA B 1 150 ? 79.319 39.959 44.944 1.00 18.44 130 ALA B O 1
ATOM 3180 N N . CYS B 1 151 ? 78.348 38.680 46.503 1.00 19.93 131 CYS B N 1
ATOM 3181 C CA . CYS B 1 151 ? 78.849 39.502 47.599 1.00 23.10 131 CYS B CA 1
ATOM 3182 C C . CYS B 1 151 ? 80.342 39.391 47.929 1.00 21.29 131 CYS B C 1
ATOM 3183 O O . CYS B 1 151 ? 80.883 40.316 48.518 1.00 21.15 131 CYS B O 1
ATOM 3186 N N . TYR B 1 152 ? 81.015 38.295 47.567 1.00 15.36 132 TYR B N 1
ATOM 3187 C CA . TYR B 1 152 ? 82.423 38.131 47.990 1.00 17.70 132 TYR B CA 1
ATOM 3188 C C . TYR B 1 152 ? 83.357 39.340 47.787 1.00 20.78 132 TYR B C 1
ATOM 3189 O O . TYR B 1 152 ? 84.078 39.718 48.706 1.00 19.77 132 TYR B O 1
ATOM 3198 N N . PRO B 1 153 ? 83.338 39.965 46.595 1.00 18.32 133 PRO B N 1
ATOM 3199 C CA . PRO B 1 153 ? 84.281 41.080 46.421 1.00 13.80 133 PRO B CA 1
ATOM 3200 C C . PRO B 1 153 ? 83.966 42.310 47.256 1.00 19.29 133 PRO B C 1
ATOM 3201 O O . PRO B 1 153 ? 84.801 43.208 47.352 1.00 16.82 133 PRO B O 1
ATOM 3205 N N . VAL B 1 154 ? 82.777 42.395 47.839 1.00 18.47 134 VAL B N 1
ATOM 3206 C CA . VAL B 1 154 ? 82.441 43.650 48.518 1.00 17.33 134 VAL B CA 1
ATOM 3207 C C . VAL B 1 154 ? 83.144 43.827 49.877 1.00 18.84 134 VAL B C 1
ATOM 3208 O O . VAL B 1 154 ? 83.403 44.957 50.302 1.00 22.87 134 VAL B O 1
ATOM 3212 N N . TYR B 1 155 ? 83.462 42.718 50.548 1.00 21.19 135 TYR B N 1
ATOM 3213 C CA . TYR B 1 155 ? 84.110 42.766 51.869 1.00 22.33 135 TYR B CA 1
ATOM 3214 C C . TYR B 1 155 ? 85.511 43.419 51.874 1.00 20.53 135 TYR B C 1
ATOM 3215 O O . TYR B 1 155 ? 85.770 44.302 52.694 1.00 26.99 135 TYR B O 1
ATOM 3224 N N . PRO B 1 156 ? 86.404 43.014 50.958 1.00 22.12 136 PRO B N 1
ATOM 3225 C CA . PRO B 1 156 ? 87.670 43.759 50.888 1.00 19.84 136 PRO B CA 1
ATOM 3226 C C . PRO B 1 156 ? 87.496 45.196 50.466 1.00 21.20 136 PRO B C 1
ATOM 3227 O O . PRO B 1 156 ? 88.272 46.044 50.896 1.00 22.18 136 PRO B O 1
ATOM 3231 N N . ILE B 1 157 ? 86.500 45.484 49.636 1.00 19.59 137 ILE B N 1
ATOM 3232 C CA . ILE B 1 157 ? 86.254 46.871 49.299 1.00 22.47 137 ILE B CA 1
ATOM 3233 C C . ILE B 1 157 ? 85.838 47.635 50.565 1.00 21.63 137 ILE B C 1
ATOM 3234 O O . ILE B 1 157 ? 86.394 48.685 50.869 1.00 26.48 137 ILE B O 1
ATOM 3239 N N . ALA B 1 158 ? 84.891 47.091 51.324 1.00 22.91 138 ALA B N 1
ATOM 3240 C CA . ALA B 1 158 ? 84.470 47.753 52.567 1.00 26.29 138 ALA B CA 1
ATOM 3241 C C . ALA B 1 158 ? 85.649 47.925 53.533 1.00 23.70 138 ALA B C 1
ATOM 3242 O O . ALA B 1 158 ? 85.842 48.995 54.098 1.00 24.32 138 ALA B O 1
ATOM 3244 N N . ALA B 1 159 ? 86.433 46.864 53.702 1.00 21.94 139 ALA B N 1
ATOM 3245 C CA . ALA B 1 159 ? 87.557 46.861 54.636 1.00 26.06 139 ALA B CA 1
ATOM 3246 C C . ALA B 1 159 ? 88.562 47.996 54.382 1.00 30.59 139 ALA B C 1
ATOM 3247 O O . ALA B 1 159 ? 89.151 48.531 55.312 1.00 33.38 139 ALA B O 1
ATOM 3249 N N . SER B 1 160 ? 88.739 48.360 53.116 1.00 27.56 140 SER B N 1
ATOM 3250 C CA . SER B 1 160 ? 89.751 49.325 52.709 1.00 25.44 140 SER B CA 1
ATOM 3251 C C . SER B 1 160 ? 89.377 50.746 53.118 1.00 28.94 140 SER B C 1
ATOM 3252 O O . SER B 1 160 ? 90.177 51.669 52.987 1.00 27.35 140 SER B O 1
ATOM 3255 N N . ARG B 1 161 ? 88.152 50.925 53.597 1.00 29.60 141 ARG B N 1
ATOM 3256 C CA . ARG B 1 161 ? 87.681 52.248 53.974 1.00 31.07 141 ARG B CA 1
ATOM 3257 C C . ARG B 1 161 ? 87.920 52.575 55.450 1.00 34.73 141 ARG B C 1
ATOM 3258 O O . ARG B 1 161 ? 87.688 53.698 55.883 1.00 34.36 141 ARG B O 1
ATOM 3266 N N . GLY B 1 162 ? 88.398 51.605 56.218 1.00 30.84 142 GLY B N 1
ATOM 3267 C CA . GLY B 1 162 ? 88.641 51.845 57.625 1.00 36.84 142 GLY B CA 1
ATOM 3268 C C . GLY B 1 162 ? 87.413 51.505 58.442 1.00 33.87 142 GLY B C 1
ATOM 3269 O O . GLY B 1 162 ? 86.504 50.850 57.936 1.00 33.98 142 GLY B O 1
ATOM 3270 N N . PRO B 1 163 ? 87.378 51.952 59.708 1.00 36.48 143 PRO B N 1
ATOM 3271 C CA . PRO B 1 163 ? 86.317 51.600 60.669 1.00 31.60 143 PRO B CA 1
ATOM 3272 C C . PRO B 1 163 ? 84.928 51.934 60.126 1.00 23.83 143 PRO B C 1
ATOM 3273 O O . PRO B 1 163 ? 84.783 52.957 59.480 1.00 28.42 143 PRO B O 1
ATOM 3277 N N . LEU B 1 164 ? 83.941 51.074 60.360 1.00 28.93 144 LEU B N 1
ATOM 3278 C CA . LEU B 1 164 ? 82.573 51.339 59.911 1.00 24.66 144 LEU B CA 1
ATOM 3279 C C . LEU B 1 164 ? 81.997 52.554 60.628 1.00 32.90 144 LEU B C 1
ATOM 3280 O O . LEU B 1 164 ? 82.304 52.786 61.789 1.00 29.78 144 LEU B O 1
ATOM 3285 N N . PRO B 1 165 ? 81.149 53.329 59.942 1.00 30.04 145 PRO B N 1
ATOM 3286 C CA . PRO B 1 165 ? 80.409 54.349 60.691 1.00 28.18 145 PRO B CA 1
ATOM 3287 C C . PRO B 1 165 ? 79.331 53.680 61.537 1.00 31.01 145 PRO B C 1
ATOM 3288 O O . PRO B 1 165 ? 79.016 52.499 61.320 1.00 29.07 145 PRO B O 1
ATOM 3292 N N . LYS B 1 166 ? 78.777 54.408 62.503 1.00 29.41 146 LYS B N 1
ATOM 3293 C CA . LYS B 1 1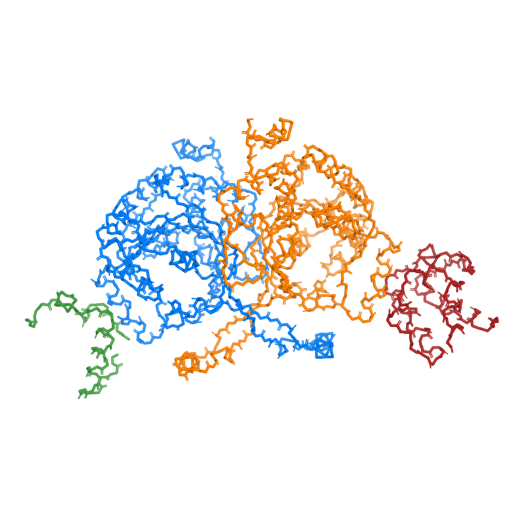66 ? 77.697 53.861 63.319 1.00 26.24 146 LYS B CA 1
ATOM 3294 C C . LYS B 1 166 ? 76.524 53.557 62.402 1.00 23.41 146 LYS B C 1
ATOM 3295 O O . LYS B 1 166 ? 76.204 54.350 61.531 1.00 25.34 146 LYS B O 1
ATOM 3301 N N . GLY B 1 167 ? 75.896 52.404 62.590 1.00 21.91 147 GLY B N 1
ATOM 3302 C CA . GLY B 1 167 ? 74.846 51.976 61.691 1.00 24.63 147 GLY B CA 1
ATOM 3303 C C . GLY B 1 167 ? 75.372 51.057 60.595 1.00 27.26 147 GLY B C 1
ATOM 3304 O O . GLY B 1 167 ? 74.599 50.357 59.964 1.00 24.89 147 GLY B O 1
ATOM 3305 N N . GLY B 1 168 ? 76.682 51.070 60.372 1.00 25.62 148 GLY B N 1
ATOM 3306 C CA . GLY B 1 168 ? 77.316 50.161 59.432 1.00 20.72 148 GLY B CA 1
ATOM 3307 C C . GLY B 1 168 ? 77.211 50.629 57.994 1.00 23.80 148 GLY B C 1
ATOM 3308 O O . GLY B 1 168 ? 76.909 51.791 57.733 1.00 23.40 148 GLY B O 1
ATOM 3309 N N . LEU B 1 169 ? 77.477 49.722 57.056 1.00 24.11 149 LEU B N 1
ATOM 3310 C CA . LEU B 1 169 ? 77.382 50.035 55.636 1.00 19.75 149 LEU B CA 1
ATOM 3311 C C . LEU B 1 169 ? 76.393 49.089 54.968 1.00 18.57 149 LEU B C 1
ATOM 3312 O O . LEU B 1 169 ? 76.231 47.947 55.396 1.00 20.04 149 LEU B O 1
ATOM 3317 N N . ARG B 1 170 ? 75.718 49.581 53.938 1.00 20.10 150 ARG B N 1
ATOM 3318 C CA . ARG B 1 170 ? 74.814 48.773 53.132 1.00 21.09 150 ARG B CA 1
ATOM 3319 C C . ARG B 1 170 ? 75.271 48.825 51.669 1.00 21.50 150 ARG B C 1
ATOM 3320 O O . ARG B 1 170 ? 75.596 49.902 51.152 1.00 18.27 150 ARG B O 1
ATOM 3328 N N . PHE B 1 171 ? 75.256 47.676 50.998 1.00 19.78 151 PHE B N 1
ATOM 3329 C CA . PHE B 1 171 ? 75.582 47.617 49.571 1.00 16.23 151 PHE B CA 1
ATOM 3330 C C . PHE B 1 171 ? 74.496 46.903 48.787 1.00 17.43 151 PHE B C 1
ATOM 3331 O O . PHE B 1 171 ? 73.811 46.014 49.303 1.00 18.46 151 PHE B O 1
ATOM 3339 N N . ASP B 1 172 ? 74.376 47.299 47.531 1.00 13.99 152 ASP B N 1
ATOM 3340 C CA . ASP B 1 172 ? 73.567 46.634 46.531 1.00 16.49 152 ASP B CA 1
ATOM 3341 C C . ASP B 1 172 ? 74.578 46.101 45.512 1.00 20.02 152 ASP B C 1
ATOM 3342 O O . ASP B 1 172 ? 75.239 46.870 44.816 1.00 16.54 152 ASP B O 1
ATOM 3347 N N . VAL B 1 173 ? 74.715 44.787 45.422 1.00 13.60 153 VAL B N 1
ATOM 3348 C CA . VAL B 1 173 ? 75.709 44.235 44.520 1.00 13.74 153 VAL B CA 1
ATOM 3349 C C . VAL B 1 173 ? 75.035 43.273 43.556 1.00 17.33 153 VAL B C 1
ATOM 3350 O O . VAL B 1 173 ? 73.963 42.751 43.848 1.00 16.40 153 VAL B O 1
ATOM 3354 N N . ALA B 1 174 ? 75.659 43.040 42.409 1.00 14.52 154 ALA B N 1
ATOM 3355 C CA . ALA B 1 174 ? 75.137 42.083 41.438 1.00 17.87 154 ALA B CA 1
ATOM 3356 C C . ALA B 1 174 ? 76.294 41.513 40.619 1.00 19.23 154 ALA B C 1
ATOM 3357 O O . ALA B 1 174 ? 77.308 42.188 40.398 1.00 19.37 154 ALA B O 1
ATOM 3359 N N . ALA B 1 175 ? 76.143 40.274 40.168 1.00 13.79 155 ALA B N 1
ATOM 3360 C CA . ALA B 1 175 ? 77.178 39.630 39.377 1.00 16.65 155 ALA B CA 1
ATOM 3361 C C . ALA B 1 175 ? 76.591 38.425 38.679 1.00 15.04 155 ALA B C 1
ATOM 3362 O O . ALA B 1 175 ? 75.644 37.818 39.166 1.00 15.16 155 ALA B O 1
ATOM 3364 N N . ASP B 1 176 ? 77.151 38.088 37.525 1.00 14.72 156 ASP B N 1
ATOM 3365 C CA . ASP B 1 176 ? 76.908 36.784 36.936 1.00 16.75 156 ASP B CA 1
ATOM 3366 C C . ASP B 1 176 ? 77.776 35.797 37.719 1.00 19.92 156 ASP B C 1
ATOM 3367 O O . ASP B 1 176 ? 78.996 35.939 37.785 1.00 22.33 156 ASP B O 1
ATOM 3372 N N . CYS B 1 177 ? 77.149 34.813 38.339 1.00 15.45 157 CYS B N 1
ATOM 3373 C CA . CYS B 1 177 ? 77.873 33.877 39.176 1.00 13.93 157 CYS B CA 1
ATOM 3374 C C . CYS B 1 177 ? 78.033 32.543 38.496 1.00 18.94 157 CYS B C 1
ATOM 3375 O O . CYS B 1 177 ? 77.302 32.231 37.557 1.00 17.21 157 CYS B O 1
ATOM 3378 N N . PHE B 1 178 ? 78.990 31.754 38.977 1.00 18.39 158 PHE B N 1
ATOM 3379 C CA . PHE B 1 178 ? 79.253 30.449 38.389 1.00 19.17 158 PHE B CA 1
ATOM 3380 C C . PHE B 1 178 ? 79.406 29.396 39.473 1.00 19.03 158 PHE B C 1
ATOM 3381 O O . PHE B 1 178 ? 80.124 29.601 40.440 1.00 15.96 158 PHE B O 1
ATOM 3389 N N . ARG B 1 179 ? 78.730 28.270 39.282 1.00 18.68 159 ARG B N 1
ATOM 3390 C CA . ARG B 1 179 ? 78.850 27.115 40.172 1.00 19.90 159 ARG B CA 1
ATOM 3391 C C . ARG B 1 179 ? 78.902 25.859 39.331 1.00 19.62 159 ARG B C 1
ATOM 3392 O O . ARG B 1 179 ? 78.035 25.639 38.487 1.00 18.12 159 ARG B O 1
ATOM 3400 N N . ARG B 1 180 ? 79.937 25.053 39.548 1.00 17.47 160 ARG B N 1
ATOM 3401 C CA . ARG B 1 180 ? 80.180 23.892 38.698 1.00 23.38 160 ARG B CA 1
ATOM 3402 C C . ARG B 1 180 ? 79.260 22.754 39.113 1.00 25.36 160 ARG B C 1
ATOM 3403 O O . ARG B 1 180 ? 79.685 21.818 39.783 1.00 26.51 160 ARG B O 1
ATOM 3411 N N . GLU B 1 181 ? 77.996 22.854 38.722 1.00 24.67 161 GLU B N 1
ATOM 3412 C CA . GLU B 1 181 ? 77.006 21.812 38.990 1.00 24.84 161 GLU B CA 1
ATOM 3413 C C . GLU B 1 181 ? 76.103 21.602 37.774 1.00 21.84 161 GLU B C 1
ATOM 3414 O O . GLU B 1 181 ? 74.954 22.024 37.769 1.00 22.93 161 GLU B O 1
ATOM 3420 N N . PRO B 1 182 ? 76.626 20.931 36.733 1.00 22.41 162 PRO B N 1
ATOM 3421 C CA . PRO B 1 182 ? 75.820 20.708 35.528 1.00 21.00 162 PRO B CA 1
ATOM 3422 C C . PRO B 1 182 ? 74.533 19.954 35.842 1.00 26.79 162 PRO B C 1
ATOM 3423 O O . PRO B 1 182 ? 74.521 19.061 36.677 1.00 24.90 162 PRO B O 1
ATOM 3427 N N . SER B 1 183 ? 73.451 20.345 35.184 1.00 23.45 163 SER B N 1
ATOM 3428 C CA . SER B 1 183 ? 72.156 19.740 35.400 1.00 26.70 163 SER B CA 1
ATOM 3429 C C . SER B 1 183 ? 71.311 20.142 34.218 1.00 29.48 163 SER B C 1
ATOM 3430 O O . SER B 1 183 ? 71.565 21.179 33.611 1.00 26.15 163 SER B O 1
ATOM 3433 N N . LYS B 1 184 ? 70.305 19.337 33.895 1.00 28.90 164 LYS B N 1
ATOM 3434 C CA . LYS B 1 184 ? 69.396 19.661 32.799 1.00 27.56 164 LYS B CA 1
ATOM 3435 C C . LYS B 1 184 ? 68.162 20.411 33.295 1.00 23.23 164 LYS B C 1
ATOM 3436 O O . LYS B 1 184 ? 67.360 20.871 32.497 1.00 26.82 164 LYS B O 1
ATOM 3442 N N . HIS B 1 185 ? 68.001 20.524 34.606 1.00 24.36 165 HIS B N 1
ATOM 3443 C CA . HIS B 1 185 ? 66.866 21.262 35.165 1.00 28.26 165 HIS B CA 1
ATOM 3444 C C . HIS B 1 185 ? 67.055 22.769 34.988 1.00 25.52 165 HIS B C 1
ATOM 3445 O O . HIS B 1 185 ? 68.107 23.311 35.318 1.00 23.98 165 HIS B O 1
ATOM 3452 N N . LEU B 1 186 ? 66.018 23.435 34.497 1.00 20.89 166 LEU B N 1
ATOM 3453 C CA . LEU B 1 186 ? 66.090 24.862 34.186 1.00 23.20 166 LEU B CA 1
ATOM 3454 C C . LEU B 1 186 ? 66.196 25.755 35.429 1.00 24.74 166 LEU B C 1
ATOM 3455 O O . LEU B 1 186 ? 66.454 26.955 35.310 1.00 26.48 166 LEU B O 1
ATOM 3460 N N . ASP B 1 187 ? 66.007 25.180 36.614 1.00 25.21 167 ASP B N 1
ATOM 3461 C CA . ASP B 1 187 ? 66.233 25.926 37.856 1.00 23.99 167 ASP B CA 1
ATOM 3462 C C . ASP B 1 187 ? 67.574 25.589 38.505 1.00 21.85 167 ASP B C 1
ATOM 3463 O O . ASP B 1 187 ? 67.841 25.993 39.635 1.00 27.35 167 ASP B O 1
ATOM 3468 N N . ARG B 1 188 ? 68.410 24.820 37.817 1.00 20.75 168 ARG B N 1
ATOM 3469 C CA . ARG B 1 188 ? 69.766 24.627 38.306 1.00 23.71 168 ARG B CA 1
ATOM 3470 C C . ARG B 1 188 ? 70.769 24.884 37.207 1.00 22.55 168 ARG B C 1
ATOM 3471 O O . ARG B 1 188 ? 71.057 24.006 36.400 1.00 21.42 168 ARG B O 1
ATOM 3479 N N . LEU B 1 189 ? 71.299 26.101 37.190 1.00 18.87 169 LEU B N 1
ATOM 3480 C CA . LEU B 1 189 ? 72.217 26.533 36.146 1.00 18.33 169 LEU B CA 1
ATOM 3481 C C . LEU B 1 189 ? 73.659 26.504 36.621 1.00 17.58 169 LEU B C 1
ATOM 3482 O O . LEU B 1 189 ? 73.934 26.509 37.822 1.00 20.38 169 LEU B O 1
ATOM 3487 N N . GLN B 1 190 ? 74.597 26.496 35.685 1.00 15.93 170 GLN B N 1
ATOM 3488 C CA . GLN B 1 190 ? 75.993 26.674 36.062 1.00 16.63 170 GLN B CA 1
ATOM 3489 C C . GLN B 1 190 ? 76.359 28.157 36.083 1.00 17.16 170 GLN B C 1
ATOM 3490 O O . GLN B 1 190 ? 77.205 28.566 36.853 1.00 17.40 170 GLN B O 1
ATOM 3496 N N . SER B 1 191 ? 75.719 28.947 35.221 1.00 14.84 171 SER B N 1
ATOM 3497 C CA . SER B 1 191 ? 75.987 30.388 35.137 1.00 16.97 171 SER B CA 1
ATOM 3498 C C . SER B 1 191 ? 74.673 31.097 35.348 1.00 15.87 171 SER B C 1
ATOM 3499 O O . SER B 1 191 ? 73.714 30.858 34.619 1.00 15.79 171 SER B O 1
ATOM 3502 N N . PHE B 1 192 ? 74.607 31.941 36.365 1.00 13.16 172 PHE B N 1
ATOM 3503 C CA . PHE B 1 192 ? 73.340 32.561 36.713 1.00 16.91 172 PHE B CA 1
ATOM 3504 C C . PHE B 1 192 ? 73.551 33.918 37.394 1.00 17.91 172 PHE B C 1
ATOM 3505 O O . PHE B 1 192 ? 74.601 34.176 37.984 1.00 19.84 172 PHE B O 1
ATOM 3513 N N . ARG B 1 193 ? 72.526 34.756 37.347 1.00 17.02 173 ARG B N 1
ATOM 3514 C CA . ARG B 1 193 ? 72.602 36.111 37.886 1.00 17.84 173 ARG B CA 1
ATOM 3515 C C . ARG B 1 193 ? 72.164 36.161 39.337 1.00 18.27 173 ARG B C 1
ATOM 3516 O O . ARG B 1 193 ? 71.150 35.588 39.722 1.00 19.39 173 ARG B O 1
ATOM 3524 N N . MET B 1 194 ? 72.959 36.843 40.147 1.00 14.88 174 MET B N 1
ATOM 3525 C CA A MET B 1 194 ? 72.626 37.004 41.552 0.78 17.18 174 MET B CA 1
ATOM 3526 C CA B MET B 1 194 ? 72.684 37.027 41.559 0.22 17.28 174 MET B CA 1
ATOM 3527 C C . MET B 1 194 ? 72.609 38.504 41.869 1.00 19.84 174 MET B C 1
ATOM 3528 O O . MET B 1 194 ? 73.451 39.261 41.396 1.00 16.26 174 MET B O 1
ATOM 3537 N N . ARG B 1 195 ? 71.622 38.907 42.659 1.00 14.64 175 ARG B N 1
ATOM 3538 C CA . ARG B 1 195 ? 71.468 40.291 43.106 1.00 15.93 175 ARG B CA 1
ATOM 3539 C C . ARG B 1 195 ? 71.408 40.199 44.621 1.00 18.55 175 ARG B C 1
ATOM 3540 O O . ARG B 1 195 ? 70.656 39.398 45.166 1.00 19.90 175 ARG B O 1
ATOM 3548 N N . GLU B 1 196 ? 72.221 40.981 45.311 1.00 16.19 176 GLU B N 1
ATOM 3549 C CA . GLU B 1 196 ? 72.219 40.937 46.771 1.00 17.13 176 GLU B CA 1
ATOM 3550 C C . GLU B 1 196 ? 72.183 42.324 47.405 1.00 22.39 176 GLU B C 1
ATOM 3551 O O . GLU B 1 196 ? 72.750 43.279 46.861 1.00 19.09 176 GLU B O 1
ATOM 3557 N N . TYR B 1 197 ? 71.507 42.433 48.547 1.00 16.40 177 TYR B N 1
ATOM 3558 C CA . TYR B 1 197 ? 71.698 43.583 49.428 1.00 21.46 177 TYR B CA 1
ATOM 3559 C C . TYR B 1 197 ? 72.524 43.081 50.601 1.00 20.70 177 TYR B C 1
ATOM 3560 O O . TYR B 1 197 ? 72.230 42.030 51.167 1.00 22.48 177 TYR B O 1
ATOM 3569 N N . VAL B 1 198 ? 73.583 43.807 50.934 1.00 19.62 178 VAL B N 1
ATOM 3570 C CA . VAL B 1 198 ? 74.558 43.341 51.909 1.00 17.64 178 VAL B CA 1
ATOM 3571 C C . VAL B 1 198 ? 74.654 44.343 53.053 1.00 20.28 178 VAL B C 1
ATOM 3572 O O . VAL B 1 198 ? 74.699 45.555 52.828 1.00 17.97 178 VAL B O 1
ATOM 3576 N N . CYS B 1 199 ? 74.691 43.839 54.280 1.00 18.16 179 CYS B N 1
ATOM 3577 C CA . CYS B 1 199 ? 74.829 44.713 55.448 1.00 16.61 179 CYS B CA 1
ATOM 3578 C C . CYS B 1 199 ? 76.113 44.382 56.182 1.00 17.73 179 CYS B C 1
ATOM 3579 O O . CYS B 1 199 ? 76.406 43.215 56.452 1.00 20.21 179 CYS B O 1
ATOM 3582 N N . ILE B 1 200 ? 76.888 45.406 56.509 1.00 19.79 180 ILE B N 1
ATOM 3583 C CA . ILE B 1 200 ? 78.102 45.196 57.281 1.00 22.01 180 ILE B CA 1
ATOM 3584 C C . ILE B 1 200 ? 78.071 46.111 58.505 1.00 22.25 180 ILE B C 1
ATOM 3585 O O . ILE B 1 200 ? 78.043 47.318 58.349 1.00 17.35 180 ILE B O 1
ATOM 3590 N N . GLY B 1 201 ? 78.075 45.541 59.711 1.00 22.60 181 GLY B N 1
ATOM 3591 C CA . GLY B 1 201 ? 78.002 46.357 60.924 1.00 24.00 181 GLY B CA 1
ATOM 3592 C C . GLY B 1 201 ? 78.048 45.551 62.212 1.00 25.42 181 GLY B C 1
ATOM 3593 O O . GLY B 1 201 ? 78.696 44.510 62.268 1.00 25.93 181 GLY B O 1
ATOM 3594 N N . THR B 1 202 ? 77.367 46.028 63.254 1.00 30.14 182 THR B N 1
ATOM 3595 C CA . THR B 1 202 ? 77.273 45.294 64.517 1.00 27.11 182 THR B CA 1
ATOM 3596 C C . THR B 1 202 ? 76.314 44.121 64.342 1.00 26.18 182 THR B C 1
ATOM 3597 O O . THR B 1 202 ? 75.582 44.070 63.354 1.00 27.08 182 THR B O 1
ATOM 3601 N N . PRO B 1 203 ? 76.306 43.171 65.295 1.00 27.53 183 PRO B N 1
ATOM 3602 C CA . PRO B 1 203 ? 75.324 42.091 65.176 1.00 28.69 183 PRO B CA 1
ATOM 3603 C C . PRO B 1 203 ? 73.894 42.616 65.106 1.00 29.43 183 PRO B C 1
ATOM 3604 O O . PRO B 1 203 ? 73.080 42.043 64.392 1.00 27.01 183 PRO B O 1
ATOM 3608 N N . ASP B 1 204 ? 73.609 43.704 65.814 1.00 27.78 184 ASP B N 1
ATOM 3609 C CA . ASP B 1 204 ? 72.273 44.285 65.822 1.00 31.11 184 ASP B CA 1
ATOM 3610 C C . ASP B 1 204 ? 71.928 44.954 64.491 1.00 25.81 184 ASP B C 1
ATOM 3611 O O . ASP B 1 204 ? 70.792 44.860 64.035 1.00 26.72 184 ASP B O 1
ATOM 3616 N N . ASP B 1 205 ? 72.886 45.658 63.888 1.00 27.65 185 ASP B N 1
ATOM 3617 C CA . ASP B 1 205 ? 72.657 46.239 62.555 1.00 28.94 185 ASP B CA 1
ATOM 3618 C C . ASP B 1 205 ? 72.223 45.131 61.600 1.00 19.58 185 ASP B C 1
ATOM 3619 O O . ASP B 1 205 ? 71.218 45.246 60.907 1.00 21.52 185 ASP B O 1
ATOM 3624 N N . VAL B 1 206 ? 72.979 44.042 61.593 1.00 20.28 186 VAL B N 1
ATOM 3625 C CA . VAL B 1 206 ? 72.724 42.938 60.668 1.00 22.45 186 VAL B CA 1
ATOM 3626 C C . VAL B 1 206 ? 71.405 42.201 60.927 1.00 23.50 186 VAL B C 1
ATOM 3627 O O . VAL B 1 206 ? 70.674 41.880 59.983 1.00 18.82 186 VAL B O 1
ATOM 3631 N N . SER B 1 207 ? 71.077 41.916 62.187 1.00 23.44 187 SER B N 1
ATOM 3632 C CA . SER B 1 207 ? 69.841 41.153 62.422 1.00 21.70 187 SER B CA 1
ATOM 3633 C C . SER B 1 207 ? 68.620 42.003 62.106 1.00 20.97 187 SER B C 1
ATOM 3634 O O . SER B 1 207 ? 67.631 41.493 61.592 1.00 25.58 187 SER B O 1
ATOM 3637 N N . ASP B 1 208 ? 68.706 43.305 62.375 1.00 23.22 188 ASP B N 1
ATOM 3638 C CA . ASP B 1 208 ? 67.622 44.218 62.011 1.00 22.03 188 ASP B CA 1
ATOM 3639 C C . ASP B 1 208 ? 67.431 44.241 60.496 1.00 24.43 188 ASP B C 1
ATOM 3640 O O . ASP B 1 208 ? 66.314 44.151 60.002 1.00 23.13 188 ASP B O 1
ATOM 3645 N N . PHE B 1 209 ? 68.544 44.339 59.770 1.00 25.81 189 PHE B N 1
ATOM 3646 C CA . PHE B 1 209 ? 68.546 44.317 58.305 1.00 21.04 189 PHE B CA 1
ATOM 3647 C C . PHE B 1 209 ? 67.944 43.016 57.767 1.00 20.42 189 PHE B C 1
ATOM 3648 O O . PHE B 1 209 ? 67.070 43.036 56.898 1.00 18.30 189 PHE B O 1
ATOM 3656 N N . ARG B 1 210 ? 68.400 41.878 58.285 1.00 21.59 190 ARG B N 1
ATOM 3657 C CA . ARG B 1 210 ? 67.852 40.606 57.811 1.00 24.99 190 ARG B CA 1
ATOM 3658 C C . ARG B 1 210 ? 66.360 40.467 58.105 1.00 28.17 190 ARG B C 1
ATOM 3659 O O . ARG B 1 210 ? 65.594 39.952 57.281 1.00 27.48 190 ARG B O 1
ATOM 3667 N N . GLU B 1 211 ? 65.955 40.924 59.281 1.00 26.59 191 GLU B N 1
ATOM 3668 C CA . GLU B 1 211 ? 64.549 40.859 59.667 1.00 31.42 191 GLU B CA 1
ATOM 3669 C C . GLU B 1 211 ? 63.719 41.668 58.687 1.00 24.64 191 GLU B C 1
ATOM 3670 O O . GLU B 1 211 ? 62.738 41.174 58.141 1.00 26.21 191 GLU B O 1
ATOM 3676 N N . ARG B 1 212 ? 64.126 42.903 58.417 1.00 21.65 192 ARG B N 1
ATOM 3677 C CA . ARG B 1 212 ? 63.332 43.715 57.495 1.00 23.87 192 ARG B CA 1
ATOM 3678 C C . ARG B 1 212 ? 63.326 43.168 56.066 1.00 24.60 192 ARG B C 1
ATOM 3679 O O . ARG B 1 212 ? 62.290 43.210 55.389 1.00 22.71 192 ARG B O 1
ATOM 3687 N N . TRP B 1 213 ? 64.451 42.614 55.610 1.00 22.43 193 TRP B N 1
ATOM 3688 C CA . TRP B 1 213 ? 64.468 42.061 54.253 1.00 23.91 193 TRP B CA 1
ATOM 3689 C C . TRP B 1 213 ? 63.676 40.772 54.104 1.00 22.82 193 TRP B C 1
ATOM 3690 O O . TRP B 1 213 ? 63.116 40.501 53.046 1.00 27.71 193 TRP B O 1
ATOM 3701 N N . MET B 1 214 ? 63.594 39.987 55.167 1.00 26.02 194 MET B N 1
ATOM 3702 C CA . MET B 1 214 ? 62.751 38.803 55.113 1.00 28.43 194 MET B CA 1
ATOM 3703 C C . MET B 1 214 ? 61.281 39.169 54.927 1.00 29.29 194 MET B C 1
ATOM 3704 O O . MET B 1 214 ? 60.554 38.511 54.171 1.00 28.08 194 MET B O 1
ATOM 3709 N N . VAL B 1 215 ? 60.848 40.237 55.591 1.00 22.87 195 VAL B N 1
ATOM 3710 C CA . VAL B 1 215 ? 59.482 40.721 55.420 1.00 21.39 195 VAL B CA 1
ATOM 3711 C C . VAL B 1 215 ? 59.282 41.286 54.017 1.00 23.13 195 VAL B C 1
ATOM 3712 O O . VAL B 1 215 ? 58.318 40.948 53.337 1.00 24.84 195 VAL B O 1
ATOM 3716 N N . ARG B 1 216 ? 60.193 42.147 53.576 1.00 24.63 196 ARG B N 1
ATOM 3717 C CA . ARG B 1 216 ? 60.028 42.794 52.280 1.00 24.02 196 ARG B CA 1
ATOM 3718 C C . ARG B 1 216 ? 60.091 41.814 51.097 1.00 23.91 196 ARG B C 1
ATOM 3719 O O . ARG B 1 216 ? 59.343 41.929 50.136 1.00 25.78 196 ARG B O 1
ATOM 3727 N N . ALA B 1 217 ? 60.991 40.849 51.179 1.00 26.65 197 ALA B N 1
ATOM 3728 C CA . ALA B 1 217 ? 61.166 39.893 50.097 1.00 26.22 197 ALA B CA 1
ATOM 3729 C C . ALA B 1 217 ? 59.889 39.083 49.925 1.00 27.96 197 ALA B C 1
ATOM 3730 O O . ALA B 1 217 ? 59.464 38.819 48.805 1.00 27.57 197 ALA B O 1
ATOM 3732 N N . GLN B 1 218 ? 59.276 38.709 51.043 1.00 26.84 198 GLN B N 1
ATOM 3733 C CA . GLN B 1 218 ? 57.982 38.025 51.023 1.00 28.55 198 GLN B CA 1
ATOM 3734 C C . GLN B 1 218 ? 56.876 38.867 50.406 1.00 24.87 198 GLN B C 1
ATOM 3735 O O . GLN B 1 218 ? 56.080 38.364 49.609 1.00 31.11 198 GLN B O 1
ATOM 3741 N N . ALA B 1 219 ? 56.835 40.149 50.755 1.00 26.01 199 ALA B N 1
ATOM 3742 C CA . ALA B 1 219 ? 55.899 41.076 50.114 1.00 27.32 199 ALA B CA 1
ATOM 3743 C C . ALA B 1 219 ? 56.119 41.119 48.603 1.00 28.18 199 ALA B C 1
ATOM 3744 O O . ALA B 1 219 ? 55.166 41.126 47.825 1.00 31.46 199 ALA B O 1
ATOM 3746 N N . ILE B 1 220 ? 57.378 41.143 48.183 1.00 28.98 200 ILE B N 1
ATOM 3747 C CA . ILE B 1 220 ? 57.678 41.171 46.750 1.00 27.17 200 ILE B CA 1
ATOM 3748 C C . ILE B 1 220 ? 57.178 39.894 46.086 1.00 26.81 200 ILE B C 1
ATOM 3749 O O . ILE B 1 220 ? 56.523 39.935 45.046 1.00 27.97 200 ILE B O 1
ATOM 3754 N N . ALA B 1 221 ? 57.477 38.756 46.700 1.00 23.91 201 ALA B N 1
ATOM 3755 C CA . ALA B 1 221 ? 57.046 37.481 46.145 1.00 24.23 201 ALA B CA 1
ATOM 3756 C C . ALA B 1 221 ? 55.526 37.457 46.037 1.00 29.02 201 ALA B C 1
ATOM 3757 O O . ALA B 1 221 ? 54.980 36.987 45.040 1.00 28.83 201 ALA B O 1
ATOM 3759 N N . ARG B 1 222 ? 54.854 37.974 47.067 1.00 26.34 202 ARG B N 1
ATOM 3760 C CA . ARG B 1 222 ? 53.397 38.047 47.092 1.00 31.71 202 ARG B CA 1
ATOM 3761 C C . ARG B 1 222 ? 52.891 38.946 45.970 1.00 31.40 202 ARG B C 1
ATOM 3762 O O . ARG B 1 222 ? 51.994 38.559 45.224 1.00 32.64 202 ARG B O 1
ATOM 3770 N N . ASP B 1 223 ? 53.476 40.139 45.846 1.00 33.07 203 ASP B N 1
ATOM 3771 C CA . ASP B 1 223 ? 53.134 41.056 44.754 1.00 30.36 203 ASP B CA 1
ATOM 3772 C C . ASP B 1 223 ? 53.333 40.410 43.391 1.00 33.30 203 ASP B C 1
ATOM 3773 O O . ASP B 1 223 ? 52.615 40.728 42.446 1.00 33.99 203 ASP B O 1
ATOM 3778 N N . LEU B 1 224 ? 54.325 39.523 43.287 1.00 28.45 204 LEU B N 1
ATOM 3779 C CA . LEU B 1 224 ? 54.597 38.798 42.037 1.00 29.61 204 LEU B CA 1
ATOM 3780 C C . LEU B 1 224 ? 53.660 37.609 41.833 1.00 29.06 204 LEU B C 1
ATOM 3781 O O . LEU B 1 224 ? 53.757 36.899 40.832 1.00 29.09 204 LEU B O 1
ATOM 3786 N N . GLY B 1 225 ? 52.766 37.379 42.792 1.00 29.25 205 GLY B N 1
ATOM 3787 C CA . GLY B 1 225 ? 51.799 36.297 42.685 1.00 29.52 205 GLY B CA 1
ATOM 3788 C C . GLY B 1 225 ? 52.431 34.918 42.778 1.00 29.56 205 GLY B C 1
ATOM 3789 O O . GLY B 1 225 ? 51.932 33.941 42.201 1.00 29.59 205 GLY B O 1
ATOM 3790 N N . LEU B 1 226 ? 53.534 34.825 43.508 1.00 24.96 206 LEU B N 1
ATOM 3791 C CA . LEU B 1 226 ? 54.242 33.553 43.629 1.00 26.83 206 LEU B CA 1
ATOM 3792 C C . LEU B 1 226 ? 53.821 32.828 44.897 1.00 28.62 206 LEU B C 1
ATOM 3793 O O . LEU B 1 226 ? 53.564 33.454 45.920 1.00 31.92 206 LEU B O 1
ATOM 3798 N N . THR B 1 227 ? 53.780 31.505 44.818 1.00 26.69 207 THR B N 1
ATOM 3799 C CA . THR B 1 227 ? 53.494 30.658 45.965 1.00 28.11 207 THR B CA 1
ATOM 3800 C C . THR B 1 227 ? 54.805 30.250 46.598 1.00 28.10 207 THR B C 1
ATOM 3801 O O . THR B 1 227 ? 55.692 29.737 45.920 1.00 29.13 207 THR B O 1
ATOM 3805 N N . PHE B 1 228 ? 54.942 30.483 47.895 1.00 20.73 208 PHE B N 1
ATOM 3806 C CA . PHE B 1 228 ? 56.224 30.291 48.529 1.00 24.02 208 PHE B CA 1
ATOM 3807 C C . PHE B 1 228 ? 56.061 30.038 50.008 1.00 24.83 208 PHE B C 1
ATOM 3808 O O . PHE B 1 228 ? 55.032 30.353 50.593 1.00 29.79 208 PHE B O 1
ATOM 3816 N N . ARG B 1 229 ? 57.098 29.477 50.604 1.00 26.43 209 ARG B N 1
ATOM 3817 C CA . ARG B 1 229 ? 57.242 29.477 52.040 1.00 30.79 209 ARG B CA 1
ATOM 3818 C C . ARG B 1 229 ? 58.665 29.901 52.366 1.00 30.60 209 ARG B C 1
ATOM 3819 O O . ARG B 1 229 ? 59.554 29.808 51.520 1.00 24.71 209 ARG B O 1
ATOM 3827 N N . VAL B 1 230 ? 58.874 30.374 53.585 1.00 28.10 210 VAL B N 1
ATOM 3828 C CA . VAL B 1 230 ? 60.203 30.699 54.057 1.00 28.77 210 VAL B CA 1
ATOM 3829 C C . VAL B 1 230 ? 60.551 29.763 55.200 1.00 36.09 210 VAL B C 1
ATOM 3830 O O . VAL B 1 230 ? 59.757 29.595 56.121 1.00 41.34 210 VAL B O 1
ATOM 3834 N N . ASP B 1 231 ? 61.717 29.126 55.132 1.00 30.15 211 ASP B N 1
ATOM 3835 C CA A ASP B 1 231 ? 62.164 28.257 56.221 0.46 33.95 211 ASP B CA 1
ATOM 3836 C CA B ASP B 1 231 ? 62.159 28.240 56.199 0.54 33.95 211 ASP B CA 1
ATOM 3837 C C . ASP B 1 231 ? 63.677 28.266 56.373 1.00 34.00 211 ASP B C 1
ATOM 3838 O O . ASP B 1 231 ? 64.414 28.671 55.456 1.00 26.52 211 ASP B O 1
ATOM 3847 N N . TYR B 1 232 ? 64.135 27.836 57.548 1.00 30.94 212 TYR B N 1
ATOM 3848 C CA . TYR B 1 232 ? 65.555 27.756 57.856 1.00 32.82 212 TYR B CA 1
ATOM 3849 C C . TYR B 1 232 ? 66.151 26.718 56.935 1.00 32.94 212 TYR B C 1
ATOM 3850 O O . TYR B 1 232 ? 65.438 25.869 56.424 1.00 33.52 212 TYR B O 1
ATOM 3852 N N . ALA B 1 233 ? 67.456 26.794 56.719 1.00 28.49 213 ALA B N 1
ATOM 3853 C CA . ALA B 1 233 ? 68.116 25.893 55.795 1.00 34.31 213 ALA B CA 1
ATOM 3854 C C . ALA B 1 233 ? 69.608 25.893 56.054 1.00 36.86 213 ALA B C 1
ATOM 3855 O O . ALA B 1 233 ? 70.102 26.575 56.956 1.00 32.29 213 ALA B O 1
ATOM 3857 N N . SER B 1 234 ? 70.333 25.138 55.246 1.00 39.50 214 SER B N 1
ATOM 3858 C CA . SER B 1 234 ? 71.781 25.122 55.351 1.00 46.81 214 SER B CA 1
ATOM 3859 C C . SER B 1 234 ? 72.430 25.157 53.969 1.00 47.78 214 SER B C 1
ATOM 3860 O O . SER B 1 234 ? 71.812 24.783 52.972 1.00 51.07 214 SER B O 1
ATOM 3863 N N . ASP B 1 235 ? 73.664 25.644 53.911 1.00 47.02 215 ASP B N 1
ATOM 3864 C CA . ASP B 1 235 ? 74.450 25.595 52.684 1.00 45.11 215 ASP B CA 1
ATOM 3865 C C . ASP B 1 235 ? 75.008 24.183 52.521 1.00 45.47 215 ASP B C 1
ATOM 3866 O O . ASP B 1 235 ? 75.316 23.512 53.513 1.00 47.06 215 ASP B O 1
ATOM 3871 N N . PRO B 1 236 ? 75.145 23.721 51.270 1.00 50.03 216 PRO B N 1
ATOM 3872 C CA . PRO B 1 236 ? 75.683 22.371 51.060 1.00 51.85 216 PRO B CA 1
ATOM 3873 C C . PRO B 1 236 ? 77.204 22.340 51.245 1.00 52.20 216 PRO B C 1
ATOM 3874 O O . PRO B 1 236 ? 77.942 22.327 50.257 1.00 52.16 216 PRO B O 1
ATOM 3878 N N . PHE B 1 237 ? 77.668 22.339 52.494 1.00 44.74 217 PHE B N 1
ATOM 3879 C CA . PHE B 1 237 ? 79.102 22.311 52.756 1.00 45.91 217 PHE B CA 1
ATOM 3880 C C . PHE B 1 237 ? 79.671 20.980 52.278 1.00 46.55 217 PHE B C 1
ATOM 3881 O O . PHE B 1 237 ? 78.914 20.049 52.019 1.00 55.80 217 PHE B O 1
ATOM 3889 N N . PHE B 1 238 ? 80.992 20.902 52.138 1.00 41.79 218 PHE B N 1
ATOM 3890 C CA . PHE B 1 238 ? 81.631 19.727 51.541 1.00 44.88 218 PHE B CA 1
ATOM 3891 C C . PHE B 1 238 ? 82.234 18.803 52.585 1.00 42.79 218 PHE B C 1
ATOM 3892 O O . PHE B 1 238 ? 82.814 19.256 53.573 1.00 46.32 218 PHE B O 1
ATOM 3900 N N . GLY B 1 239 ? 82.105 17.501 52.354 1.00 52.85 219 GLY B N 1
ATOM 3901 C CA . GLY B 1 239 ? 82.733 16.519 53.218 1.00 58.89 219 GLY B CA 1
ATOM 3902 C C . GLY B 1 239 ? 82.003 16.269 54.525 1.00 63.28 219 GLY B C 1
ATOM 3903 O O . GLY B 1 239 ? 80.980 16.897 54.819 1.00 58.71 219 GLY B O 1
ATOM 3904 N N . ARG B 1 240 ? 82.544 15.346 55.314 1.00 65.48 220 ARG B N 1
ATOM 3905 C CA . ARG B 1 240 ? 81.933 14.949 56.578 1.00 66.17 220 ARG B CA 1
ATOM 3906 C C . ARG B 1 240 ? 81.892 16.081 57.603 1.00 63.16 220 ARG B C 1
ATOM 3907 O O . ARG B 1 240 ? 80.857 16.317 58.223 1.00 66.26 220 ARG B O 1
ATOM 3915 N N . VAL B 1 241 ? 83.011 16.777 57.784 1.00 57.37 221 VAL B N 1
ATOM 3916 C CA . VAL B 1 241 ? 83.050 17.922 58.694 1.00 56.55 221 VAL B CA 1
ATOM 3917 C C . VAL B 1 241 ? 82.077 19.007 58.217 1.00 63.36 221 VAL B C 1
ATOM 3918 O O . VAL B 1 241 ? 81.474 19.721 59.026 1.00 60.33 221 VAL B O 1
ATOM 3922 N N . GLY B 1 242 ? 81.917 19.109 56.898 1.00 64.73 222 GLY B N 1
ATOM 3923 C CA . GLY B 1 242 ? 80.975 20.043 56.302 1.00 61.04 222 GLY B CA 1
ATOM 3924 C C . GLY B 1 242 ? 79.545 19.782 56.743 1.00 59.31 222 GLY B C 1
ATOM 3925 O O . GLY B 1 242 ? 78.741 20.713 56.868 1.00 52.77 222 GLY B O 1
ATOM 3926 N N . GLN B 1 243 ? 79.231 18.511 56.988 1.00 55.91 223 GLN B N 1
ATOM 3927 C CA . GLN B 1 243 ? 77.908 18.131 57.460 1.00 58.52 223 GLN B CA 1
ATOM 3928 C C . GLN B 1 243 ? 77.614 18.728 58.832 1.00 54.18 223 GLN B C 1
ATOM 3929 O O . GLN B 1 243 ? 76.494 19.158 59.094 1.00 54.08 223 GLN B O 1
ATOM 3935 N N . MET B 1 244 ? 78.622 18.757 59.699 1.00 50.08 224 MET B N 1
ATOM 3936 C CA . MET B 1 244 ? 78.451 19.299 61.042 1.00 56.50 224 MET B CA 1
ATOM 3937 C C . MET B 1 244 ? 78.282 20.815 61.006 1.00 53.73 224 MET B C 1
ATOM 3938 O O . MET B 1 244 ? 77.439 21.363 61.723 1.00 44.69 224 MET B O 1
ATOM 3943 N N . LYS B 1 245 ? 79.080 21.485 60.172 1.00 51.19 225 LYS B N 1
ATOM 3944 C CA . LYS B 1 245 ? 78.944 22.927 59.965 1.00 48.98 225 LYS B CA 1
ATOM 3945 C C . LYS B 1 245 ? 77.518 23.256 59.543 1.00 40.17 225 LYS B C 1
ATOM 3946 O O . LYS B 1 245 ? 76.921 24.211 60.036 1.00 44.58 225 LYS B O 1
ATOM 3952 N N . ALA B 1 246 ? 76.977 22.446 58.639 1.00 36.47 226 ALA B N 1
ATOM 3953 C CA . ALA B 1 246 ? 75.607 22.602 58.179 1.00 36.47 226 ALA B CA 1
ATOM 3954 C C . ALA B 1 246 ? 74.609 22.435 59.327 1.00 45.49 226 ALA B C 1
ATOM 3955 O O . ALA B 1 246 ? 73.639 23.191 59.440 1.00 36.87 226 ALA B O 1
ATOM 3957 N N . VAL B 1 247 ? 74.854 21.434 60.170 1.00 39.87 227 VAL B N 1
ATOM 3958 C CA . VAL B 1 247 ? 73.987 21.165 61.302 1.00 38.23 227 VAL B CA 1
ATOM 3959 C C . VAL B 1 247 ? 73.925 22.379 62.198 1.00 28.64 227 VAL B C 1
ATOM 3960 O O . VAL B 1 247 ? 72.848 22.831 62.569 1.00 35.63 227 VAL B O 1
ATOM 3964 N N . SER B 1 248 ? 75.097 22.909 62.520 1.00 30.29 228 SER B N 1
ATOM 3965 C CA . SER B 1 248 ? 75.228 24.085 63.350 1.00 29.22 228 SER B CA 1
ATOM 3966 C C . SER B 1 248 ? 74.558 25.299 62.698 1.00 40.34 228 SER B C 1
ATOM 3967 O O . SER B 1 248 ? 73.965 26.133 63.386 1.00 34.93 228 SER B O 1
ATOM 3970 N N . GLN B 1 249 ? 74.654 25.390 61.370 1.00 38.65 229 GLN B N 1
ATOM 3971 C CA . GLN B 1 249 ? 74.087 26.521 60.629 1.00 38.06 229 GLN B CA 1
ATOM 3972 C C . GLN B 1 249 ? 72.576 26.519 60.759 1.00 33.79 229 GLN B C 1
ATOM 3973 O O . GLN B 1 249 ? 71.946 27.565 60.939 1.00 31.72 229 GLN B O 1
ATOM 3979 N N . LYS B 1 250 ? 71.998 25.330 60.669 1.00 29.99 230 LYS B N 1
ATOM 3980 C CA . LYS B 1 250 ? 70.557 25.191 60.781 1.00 37.13 230 LYS B CA 1
ATOM 3981 C C . LYS B 1 250 ? 70.122 25.479 62.215 1.00 35.76 230 LYS B C 1
ATOM 3982 O O . LYS B 1 250 ? 69.128 26.168 62.438 1.00 38.98 230 LYS B O 1
ATOM 3986 N N . GLN B 1 251 ? 70.896 24.990 63.179 1.00 35.54 231 GLN B N 1
ATOM 3987 C CA . GLN B 1 251 ? 70.595 25.198 64.595 1.00 37.03 231 GLN B CA 1
ATOM 3988 C C . GLN B 1 251 ? 70.663 26.673 64.984 1.00 39.62 231 GLN B C 1
ATOM 3989 O O . GLN B 1 251 ? 69.814 27.160 65.723 1.00 39.21 231 GLN B O 1
ATOM 3995 N N . GLN B 1 252 ? 71.686 27.372 64.500 1.00 33.49 232 GLN B N 1
ATOM 3996 C CA . GLN B 1 252 ? 71.816 28.808 64.734 1.00 33.84 232 GLN B CA 1
ATOM 3997 C C . GLN B 1 252 ? 70.877 29.637 63.861 1.00 30.69 232 GLN B C 1
ATOM 3998 O O . GLN B 1 252 ? 70.847 30.858 63.978 1.00 33.74 232 GLN B O 1
ATOM 4004 N N . GLN B 1 253 ? 70.141 28.974 62.972 1.00 29.89 233 GLN B N 1
ATOM 4005 C CA . GLN B 1 253 ? 69.231 29.649 62.047 1.00 30.38 233 GLN B CA 1
ATOM 4006 C C . GLN B 1 253 ? 69.899 30.793 61.284 1.00 29.66 233 GLN B C 1
ATOM 4007 O O . GLN B 1 253 ? 69.335 31.879 61.139 1.00 31.88 233 GLN B O 1
ATOM 4013 N N . LEU B 1 254 ? 71.104 30.534 60.788 1.00 27.60 234 LEU B N 1
ATOM 4014 C CA . LEU B 1 254 ? 71.868 31.538 60.061 1.00 32.70 234 LEU B CA 1
ATOM 4015 C C . LEU B 1 254 ? 71.388 31.746 58.621 1.00 28.80 234 LEU B C 1
ATOM 4016 O O . LEU B 1 254 ? 71.777 32.712 57.975 1.00 28.28 234 LEU B O 1
ATOM 4021 N N . LYS B 1 255 ? 70.557 30.842 58.116 1.00 24.67 235 LYS B N 1
ATOM 4022 C CA . LYS B 1 255 ? 70.158 30.920 56.720 1.00 23.32 235 LYS B CA 1
ATOM 4023 C C . LYS B 1 255 ? 68.698 30.590 56.516 1.00 28.01 235 LYS B C 1
ATOM 4024 O O . LYS B 1 255 ? 68.252 29.483 56.806 1.00 27.08 235 LYS B O 1
ATOM 4030 N N . PHE B 1 256 ? 67.955 31.560 55.999 1.00 22.93 236 PHE B N 1
ATOM 4031 C CA . PHE B 1 256 ? 66.596 31.311 55.560 1.00 22.05 236 PHE B CA 1
ATOM 4032 C C . PHE B 1 256 ? 66.546 31.321 54.043 1.00 25.59 236 PHE B C 1
ATOM 4033 O O . PHE B 1 256 ? 67.352 31.984 53.381 1.00 20.57 236 PHE B O 1
ATOM 4041 N N . GLU B 1 257 ? 65.598 30.585 53.491 1.00 16.82 237 GLU B N 1
ATOM 4042 C CA . GLU B 1 257 ? 65.383 30.600 52.058 1.00 22.49 237 GLU B CA 1
ATOM 4043 C C . GLU B 1 257 ? 63.928 30.820 51.778 1.00 26.01 237 GLU B C 1
ATOM 4044 O O . GLU B 1 257 ? 63.071 30.360 52.536 1.00 28.20 237 GLU B O 1
ATOM 4050 N N . LEU B 1 258 ? 63.642 31.531 50.693 1.00 25.95 238 LEU B N 1
ATOM 4051 C CA . LEU B 1 258 ? 62.285 31.599 50.191 1.00 25.39 238 LEU B CA 1
ATOM 4052 C C . LEU B 1 258 ? 62.177 30.536 49.123 1.00 26.79 238 LEU B C 1
ATOM 4053 O O . LEU B 1 258 ? 62.879 30.574 48.102 1.00 24.13 238 LEU B O 1
ATOM 4058 N N . LEU B 1 259 ? 61.289 29.583 49.367 1.00 22.44 239 LEU B N 1
ATOM 4059 C CA . LEU B 1 259 ? 61.201 28.387 48.552 1.00 22.61 239 LEU B CA 1
ATOM 4060 C C . LEU B 1 259 ? 59.908 28.365 47.765 1.00 23.17 239 LEU B C 1
ATOM 4061 O O . LEU B 1 259 ? 58.828 28.580 48.307 1.00 25.22 239 LEU B O 1
ATOM 4066 N N . ILE B 1 260 ? 60.028 28.097 46.477 1.00 22.51 240 ILE B N 1
ATOM 4067 C CA . ILE B 1 260 ? 58.888 28.099 45.589 1.00 23.48 240 ILE B CA 1
ATOM 4068 C C . ILE B 1 260 ? 58.789 26.707 44.973 1.00 31.42 240 ILE B C 1
ATOM 4069 O O . ILE B 1 260 ? 59.781 26.188 44.453 1.00 26.19 240 ILE B O 1
ATOM 4074 N N . PRO B 1 261 ? 57.600 26.085 45.046 1.00 33.89 241 PRO B N 1
ATOM 4075 C CA . PRO B 1 261 ? 57.454 24.754 44.443 1.00 35.76 241 PRO B CA 1
ATOM 4076 C C . PRO B 1 261 ? 57.399 24.874 42.923 1.00 34.99 241 PRO B C 1
ATOM 4077 O O . PRO B 1 261 ? 56.440 25.438 42.389 1.00 45.47 241 PRO B O 1
ATOM 4081 N N . LEU B 1 262 ? 58.425 24.393 42.233 1.00 33.65 242 LEU B N 1
ATOM 4082 C CA . LEU B 1 262 ? 58.413 24.413 40.773 1.00 37.57 242 LEU B CA 1
ATOM 4083 C C . LEU B 1 262 ? 58.140 23.017 40.194 1.00 39.35 242 LEU B C 1
ATOM 4084 O O . LEU B 1 262 ? 57.178 22.827 39.455 1.00 42.16 242 LEU B O 1
ATOM 4089 N N . ARG B 1 263 ? 58.977 22.041 40.526 1.00 45.24 243 ARG B N 1
ATOM 4090 C CA . ARG B 1 263 ? 58.687 20.677 40.092 1.00 51.27 243 ARG B CA 1
ATOM 4091 C C . ARG B 1 263 ? 57.738 19.994 41.063 1.00 48.13 243 ARG B C 1
ATOM 4092 O O . ARG B 1 263 ? 56.849 19.258 40.650 1.00 62.60 243 ARG B O 1
ATOM 4100 N N . SER B 1 264 ? 57.907 20.268 42.351 1.00 52.40 244 SER B N 1
ATOM 4101 C CA . SER B 1 264 ? 57.023 19.707 43.370 1.00 52.37 244 SER B CA 1
ATOM 4102 C C . SER B 1 264 ? 57.079 20.528 44.654 1.00 55.32 244 SER B C 1
ATOM 4103 O O . SER B 1 264 ? 57.980 21.359 44.828 1.00 39.15 244 SER B O 1
ATOM 4106 N N . GLU B 1 265 ? 56.113 20.297 45.544 1.00 47.66 245 GLU B N 1
ATOM 4107 C CA . GLU B 1 265 ? 56.152 20.896 46.874 1.00 49.28 245 GLU B CA 1
ATOM 4108 C C . GLU B 1 265 ? 57.117 20.128 47.779 1.00 47.01 245 GLU B C 1
ATOM 4109 O O . GLU B 1 265 ? 57.529 20.627 48.826 1.00 49.03 245 GLU B O 1
ATOM 4111 N N . GLU B 1 266 ? 57.492 18.921 47.363 1.00 45.90 246 GLU B N 1
ATOM 4112 C CA . GLU B 1 266 ? 58.389 18.082 48.160 1.00 50.28 246 GLU B CA 1
ATOM 4113 C C . GLU B 1 266 ? 59.832 18.561 48.058 1.00 49.02 246 GLU B C 1
ATOM 4114 O O . GLU B 1 266 ? 60.589 18.502 49.029 1.00 51.16 246 GLU B O 1
ATOM 4116 N N . GLN B 1 267 ? 60.208 19.024 46.869 1.00 45.04 247 GLN B N 1
ATOM 4117 C CA . GLN B 1 267 ? 61.539 19.568 46.636 1.00 43.74 247 GLN B CA 1
ATOM 4118 C C . GLN B 1 267 ? 61.406 20.949 45.993 1.00 35.43 247 GLN B C 1
ATOM 4119 O O . GLN B 1 267 ? 61.519 21.089 44.775 1.00 37.18 247 GLN B O 1
ATOM 4121 N N . PRO B 1 268 ? 61.122 21.975 46.808 1.00 41.63 248 PRO B N 1
ATOM 4122 C CA . PRO B 1 268 ? 60.905 23.307 46.238 1.00 34.71 248 PRO B CA 1
ATOM 4123 C C . PRO B 1 268 ? 62.239 23.982 45.887 1.00 31.62 248 PRO B C 1
ATOM 4124 O O . PRO B 1 268 ? 63.302 23.517 46.281 1.00 29.11 248 PRO B O 1
ATOM 4128 N N . THR B 1 269 ? 62.173 25.083 45.160 1.00 27.37 249 THR B N 1
ATOM 4129 C CA . THR B 1 269 ? 63.379 25.729 44.655 1.00 25.20 249 THR B CA 1
ATOM 4130 C C . THR B 1 269 ? 63.660 27.011 45.442 1.00 24.25 249 THR B C 1
ATOM 4131 O O . THR B 1 269 ? 62.790 27.861 45.565 1.00 22.93 249 THR B O 1
ATOM 4135 N N . ALA B 1 270 ? 64.868 27.133 45.988 1.00 23.38 250 ALA B N 1
ATOM 4136 C CA . ALA B 1 270 ? 65.245 28.310 46.752 1.00 24.07 250 ALA B CA 1
ATOM 4137 C C . ALA B 1 270 ? 65.541 29.472 45.797 1.00 26.74 250 ALA B C 1
ATOM 4138 O O . ALA B 1 270 ? 66.490 29.422 45.025 1.00 23.89 250 ALA B O 1
ATOM 4140 N N . CYS B 1 271 ? 64.707 30.504 45.845 1.00 23.54 251 CYS B N 1
ATOM 4141 C CA . CYS B 1 271 ? 64.798 31.621 44.915 1.00 22.83 251 CYS B CA 1
ATOM 4142 C C . CYS B 1 271 ? 65.355 32.877 45.564 1.00 24.45 251 CYS B C 1
ATOM 4143 O O . CYS B 1 271 ? 65.769 33.805 44.874 1.00 19.23 251 CYS B O 1
ATOM 4146 N N . MET B 1 272 ? 65.311 32.924 46.890 1.00 22.60 252 MET B N 1
ATOM 4147 C CA . MET B 1 272 ? 65.986 33.970 47.649 1.00 19.90 252 MET B CA 1
ATOM 4148 C C . MET B 1 272 ? 66.597 33.318 48.862 1.00 24.85 252 MET B C 1
ATOM 4149 O O . MET B 1 272 ? 66.128 32.268 49.314 1.00 22.17 252 MET B O 1
ATOM 4154 N N . SER B 1 273 ? 67.643 33.932 49.395 1.00 23.09 253 SER B N 1
ATOM 4155 C CA . SER B 1 273 ? 68.173 33.505 50.676 1.00 21.70 253 SER B CA 1
ATOM 4156 C C . SER B 1 273 ? 68.467 34.714 51.551 1.00 25.07 253 SER B C 1
ATOM 4157 O O . SER B 1 273 ? 68.723 35.810 51.057 1.00 22.05 253 SER B O 1
ATOM 4160 N N . PHE B 1 274 ? 68.428 34.490 52.853 1.00 19.95 254 PHE B N 1
ATOM 4161 C CA . PHE B 1 274 ? 68.632 35.523 53.842 1.00 21.76 254 PHE B CA 1
ATOM 4162 C C . PHE B 1 274 ? 69.682 34.962 54.790 1.00 28.54 254 PHE B C 1
ATOM 4163 O O . PHE B 1 274 ? 69.403 34.073 55.603 1.00 24.02 254 PHE B O 1
ATOM 4171 N N . ASN B 1 275 ? 70.904 35.455 54.642 1.00 20.49 255 ASN B N 1
ATOM 4172 C CA . ASN B 1 275 ? 72.063 34.847 55.274 1.00 22.46 255 ASN B CA 1
ATOM 4173 C C . ASN B 1 275 ? 72.710 35.715 56.340 1.00 31.40 255 ASN B C 1
ATOM 4174 O O . ASN B 1 275 ? 72.957 36.897 56.122 1.00 25.06 255 ASN B O 1
ATOM 4179 N N . TYR B 1 276 ? 72.985 35.123 57.495 1.00 24.37 256 TYR B N 1
ATOM 4180 C CA . TYR B 1 276 ? 73.742 35.806 58.536 1.00 23.27 256 TYR B CA 1
ATOM 4181 C C . TYR B 1 276 ? 75.097 35.097 58.619 1.00 26.27 256 TYR B C 1
ATOM 4182 O O . TYR B 1 276 ? 75.154 33.876 58.779 1.00 29.36 256 TYR B O 1
ATOM 4191 N N . HIS B 1 277 ? 76.182 35.855 58.482 1.00 23.62 257 HIS B N 1
ATOM 4192 C CA . HIS B 1 277 ? 77.527 35.290 58.424 1.00 27.39 257 HIS B CA 1
ATOM 4193 C C . HIS B 1 277 ? 78.228 35.357 59.769 1.00 30.94 257 HIS B C 1
ATOM 4194 O O . HIS B 1 277 ? 79.359 34.894 59.904 1.00 28.13 257 HIS B O 1
ATOM 4201 N N . ARG B 1 278 ? 77.561 35.967 60.745 1.00 28.67 258 ARG B N 1
ATOM 4202 C CA . ARG B 1 278 ? 78.190 36.337 62.009 1.00 31.83 258 ARG B CA 1
ATOM 4203 C C . ARG B 1 278 ? 79.450 37.140 61.718 1.00 31.55 258 ARG B C 1
ATOM 4204 O O . ARG B 1 278 ? 79.418 38.021 60.859 1.00 25.83 258 ARG B O 1
ATOM 4212 N N . GLU B 1 279 ? 80.558 36.826 62.388 1.00 31.29 259 GLU B N 1
ATOM 4213 C CA . GLU B 1 279 ? 81.763 37.649 62.279 1.00 29.42 259 GLU B CA 1
ATOM 4214 C C . GLU B 1 279 ? 82.793 37.135 61.252 1.00 28.47 259 GLU B C 1
ATOM 4215 O O . GLU B 1 279 ? 83.894 37.682 61.128 1.00 27.03 259 GLU B O 1
ATOM 4221 N N . HIS B 1 280 ? 82.415 36.109 60.502 1.00 28.32 260 HIS B N 1
ATOM 4222 C CA . HIS B 1 280 ? 83.336 35.444 59.575 1.00 34.94 260 HIS B CA 1
ATOM 4223 C C . HIS B 1 280 ? 84.096 36.386 58.621 1.00 34.32 260 HIS B C 1
ATOM 4224 O O . HIS B 1 280 ? 85.329 36.352 58.554 1.00 31.24 260 HIS B O 1
ATOM 4231 N N . PHE B 1 281 ? 83.367 37.221 57.887 1.00 28.71 261 PHE B N 1
ATOM 4232 C CA . PHE B 1 281 ? 84.004 38.137 56.950 1.00 24.97 261 PHE B CA 1
ATOM 4233 C C . PHE B 1 281 ? 84.642 39.325 57.656 1.00 30.72 261 PHE B C 1
ATOM 4234 O O . PHE B 1 281 ? 85.660 39.851 57.211 1.00 24.53 261 PHE B O 1
ATOM 4242 N N . GLY B 1 282 ? 84.034 39.761 58.753 1.00 26.81 262 GLY B N 1
ATOM 4243 C CA . GLY B 1 282 ? 84.595 40.868 59.499 1.00 24.85 262 GLY B CA 1
ATOM 4244 C C . GLY B 1 282 ? 85.984 40.543 60.018 1.00 29.07 262 GLY B C 1
ATOM 4245 O O . GLY B 1 282 ? 86.891 41.373 59.943 1.00 30.85 262 GLY B O 1
ATOM 4246 N N . THR B 1 283 ? 86.149 39.332 60.544 1.00 30.03 263 THR B N 1
ATOM 4247 C CA A THR B 1 283 ? 87.432 38.861 61.057 0.49 31.17 263 THR B CA 1
ATOM 4248 C CA B THR B 1 283 ? 87.450 38.921 61.059 0.51 31.16 263 THR B CA 1
ATOM 4249 C C . THR B 1 283 ? 88.428 38.649 59.922 1.00 31.63 263 THR B C 1
ATOM 4250 O O . THR B 1 283 ? 89.563 39.117 59.965 1.00 33.64 263 THR B O 1
ATOM 4257 N N . THR B 1 284 ? 87.984 37.920 58.904 1.00 30.62 264 THR B N 1
ATOM 4258 C CA . THR B 1 284 ? 88.815 37.635 57.743 1.00 29.21 264 THR B CA 1
ATOM 4259 C C . THR B 1 284 ? 89.404 38.905 57.127 1.00 29.69 264 THR B C 1
ATOM 4260 O O . THR B 1 284 ? 90.592 38.971 56.810 1.00 30.99 264 THR B O 1
ATOM 4264 N N . TRP B 1 285 ? 88.581 39.930 56.970 1.00 28.45 265 TRP B N 1
ATOM 4265 C CA . TRP B 1 285 ? 89.038 41.118 56.257 1.00 26.34 265 TRP B CA 1
ATOM 4266 C C . TRP B 1 285 ? 89.461 42.247 57.180 1.00 23.42 265 TRP B C 1
ATOM 4267 O O . TRP B 1 285 ? 89.812 43.336 56.726 1.00 27.44 265 TRP B O 1
ATOM 4278 N N . GLY B 1 286 ? 89.436 41.977 58.478 1.00 28.77 266 GLY B N 1
ATOM 4279 C CA . GLY B 1 286 ? 89.800 42.981 59.462 1.00 32.20 266 GLY B CA 1
ATOM 4280 C C . GLY B 1 286 ? 88.847 44.164 59.455 1.00 33.19 266 GLY B C 1
ATOM 4281 O O . GLY B 1 286 ? 89.278 45.318 59.556 1.00 29.87 266 GLY B O 1
ATOM 4282 N N . ILE B 1 287 ? 87.548 43.896 59.319 1.00 28.37 267 ILE B N 1
ATOM 4283 C CA . ILE B 1 287 ? 86.573 44.989 59.356 1.00 29.79 267 ILE B CA 1
ATOM 4284 C C . ILE B 1 287 ? 86.119 45.198 60.806 1.00 27.89 267 ILE B C 1
ATOM 4285 O O . ILE B 1 287 ? 85.628 44.273 61.443 1.00 28.41 267 ILE B O 1
ATOM 4290 N N . GLN B 1 288 ? 86.300 46.410 61.317 1.00 30.76 268 GLN B N 1
ATOM 4291 C CA . GLN B 1 288 ? 85.902 46.733 62.689 1.00 34.59 268 GLN B CA 1
ATOM 4292 C C . GLN B 1 288 ? 84.665 47.618 62.675 1.00 27.16 268 GLN B C 1
ATOM 4293 O O . GLN B 1 288 ? 84.624 48.610 61.957 1.00 25.09 268 GLN B O 1
ATOM 4299 N N . ASP B 1 289 ? 83.667 47.276 63.483 1.00 30.17 269 ASP B N 1
ATOM 4300 C CA . ASP B 1 289 ? 82.480 48.115 63.589 1.00 29.18 269 ASP B CA 1
ATOM 4301 C C . ASP B 1 289 ? 82.807 49.379 64.371 1.00 35.72 269 ASP B C 1
ATOM 4302 O O . ASP B 1 289 ? 83.961 49.600 64.731 1.00 33.65 269 ASP B O 1
ATOM 4307 N N . ALA B 1 290 ? 81.798 50.206 64.631 1.00 31.80 270 ALA B N 1
ATOM 4308 C CA . ALA B 1 290 ? 82.030 51.500 65.262 1.00 33.93 270 ALA B CA 1
ATOM 4309 C C . ALA B 1 290 ? 82.433 51.394 66.743 1.00 32.97 270 ALA B C 1
ATOM 4310 O O . ALA B 1 290 ? 82.964 52.340 67.308 1.00 39.21 270 ALA B O 1
ATOM 4312 N N . ASN B 1 291 ? 82.194 50.236 67.350 1.00 37.00 271 ASN B N 1
ATOM 4313 C CA . ASN B 1 291 ? 82.685 49.944 68.697 1.00 38.59 271 ASN B CA 1
ATOM 4314 C C . ASN B 1 291 ? 84.056 49.251 68.737 1.00 45.01 271 ASN B C 1
ATOM 4315 O O . ASN B 1 291 ? 84.493 48.804 69.791 1.00 43.12 271 ASN B O 1
ATOM 4320 N N . GLY B 1 292 ? 84.724 49.140 67.592 1.00 39.17 272 GLY B N 1
ATOM 4321 C CA . GLY B 1 292 ? 86.048 48.544 67.552 1.00 37.12 272 GLY B CA 1
ATOM 4322 C C . GLY B 1 292 ? 86.078 47.025 67.589 1.00 34.61 272 GLY B C 1
ATOM 4323 O O . GLY B 1 292 ? 87.143 46.434 67.711 1.00 46.34 272 GLY B O 1
ATOM 4324 N N . GLU B 1 293 ? 84.916 46.390 67.489 1.00 35.78 273 GLU B N 1
ATOM 4325 C CA . GLU B 1 293 ? 84.826 44.930 67.459 1.00 36.05 273 GLU B CA 1
ATOM 4326 C C . GLU B 1 293 ? 84.728 44.407 66.010 1.00 34.98 273 GLU B C 1
ATOM 4327 O O . GLU B 1 293 ? 84.288 45.131 65.118 1.00 36.95 273 GLU B O 1
ATOM 4333 N N . PRO B 1 294 ? 85.140 43.151 65.774 1.00 33.76 274 PRO B N 1
ATOM 4334 C CA . PRO B 1 294 ? 85.077 42.607 64.410 1.00 36.48 274 PRO B CA 1
ATOM 4335 C C . PRO B 1 294 ? 83.652 42.602 63.878 1.00 33.46 274 PRO B C 1
ATOM 4336 O O . PRO B 1 294 ? 82.764 42.065 64.541 1.00 30.51 274 PRO B O 1
ATOM 4340 N N . ALA B 1 295 ? 83.446 43.197 62.703 1.00 28.17 275 ALA B N 1
ATOM 4341 C CA . ALA B 1 295 ? 82.096 43.424 62.184 1.00 24.07 275 ALA B CA 1
ATOM 4342 C C . ALA B 1 295 ? 81.397 42.136 61.833 1.00 21.56 275 ALA B C 1
ATOM 4343 O O . ALA B 1 295 ? 82.039 41.161 61.445 1.00 20.29 275 ALA B O 1
ATOM 4345 N N . HIS B 1 296 ? 80.077 42.141 61.971 1.00 20.15 276 HIS B N 1
ATOM 4346 C CA . HIS B 1 296 ? 79.243 41.059 61.463 1.00 23.13 276 HIS B CA 1
ATOM 4347 C C . HIS B 1 296 ? 78.729 41.451 60.092 1.00 21.05 276 HIS B C 1
ATOM 4348 O O . HIS B 1 296 ? 78.696 42.632 59.755 1.00 21.46 276 HIS B O 1
ATOM 4355 N N . THR B 1 297 ? 78.322 40.467 59.303 1.00 19.74 277 THR B N 1
ATOM 4356 C CA . THR B 1 297 ? 77.766 40.770 57.999 1.00 18.16 277 THR B CA 1
ATOM 4357 C C . THR B 1 297 ? 76.607 39.843 57.717 1.00 18.73 277 THR B C 1
ATOM 4358 O O . THR B 1 297 ? 76.480 38.793 58.323 1.00 24.40 277 THR B O 1
ATOM 4362 N N . GLY B 1 298 ? 75.764 40.241 56.777 1.00 22.40 278 GLY B N 1
ATOM 4363 C CA . GLY B 1 298 ? 74.682 39.402 56.318 1.00 16.00 278 GLY B CA 1
ATOM 4364 C C . GLY B 1 298 ? 74.256 39.904 54.960 1.00 23.45 278 GLY B C 1
ATOM 4365 O O . GLY B 1 298 ? 74.614 41.015 54.562 1.00 20.87 278 GLY B O 1
ATOM 4366 N N . CYS B 1 299 ? 73.490 39.098 54.243 1.00 18.45 279 CYS B N 1
ATOM 4367 C CA . CYS B 1 299 ? 73.009 39.506 52.939 1.00 21.76 279 CYS B CA 1
ATOM 4368 C C . CYS B 1 299 ? 71.670 38.857 52.625 1.00 24.42 279 CYS B C 1
ATOM 4369 O O . CYS B 1 299 ? 71.363 37.753 53.102 1.00 22.36 279 CYS B O 1
ATOM 4372 N N . VAL B 1 300 ? 70.875 39.559 51.832 1.00 21.53 280 VAL B N 1
ATOM 4373 C CA . VAL B 1 300 ? 69.699 38.986 51.216 1.00 18.68 280 VAL B CA 1
ATOM 4374 C C . VAL B 1 300 ? 70.027 38.811 49.738 1.00 21.68 280 VAL B C 1
ATOM 4375 O O . VAL B 1 300 ? 70.467 39.758 49.071 1.00 20.02 280 VAL B O 1
ATOM 4379 N N . ALA B 1 301 ? 69.847 37.595 49.233 1.00 17.60 281 ALA B N 1
ATOM 4380 C CA . ALA B 1 301 ? 70.238 37.261 47.870 1.00 18.28 281 ALA B CA 1
ATOM 4381 C C . ALA B 1 301 ? 69.021 36.860 47.057 1.00 24.88 281 ALA B C 1
ATOM 4382 O O . ALA B 1 301 ? 68.195 36.073 47.520 1.00 22.31 281 ALA B O 1
ATOM 4384 N N . PHE B 1 302 ? 68.914 37.412 45.854 1.00 15.88 282 PHE B N 1
ATOM 4385 C CA . PHE B 1 302 ? 67.846 37.087 44.923 1.00 16.65 282 PHE B CA 1
ATOM 4386 C C . PHE B 1 302 ? 68.459 36.338 43.747 1.00 18.05 282 PHE B C 1
ATOM 4387 O O . PHE B 1 302 ? 69.407 36.817 43.130 1.00 18.22 282 PHE B O 1
ATOM 4395 N N . GLY B 1 303 ? 67.935 35.158 43.449 1.00 15.57 283 GLY B N 1
ATOM 4396 C CA . GLY B 1 303 ? 68.372 34.411 42.282 1.00 17.14 283 GLY B CA 1
ATOM 4397 C C . GLY B 1 303 ? 67.547 34.869 41.098 1.00 19.27 283 GLY B C 1
ATOM 4398 O O . GLY B 1 303 ? 66.378 34.502 40.977 1.00 20.71 283 GLY B O 1
ATOM 4399 N N . MET B 1 304 ? 68.140 35.696 40.238 1.00 17.84 284 MET B N 1
ATOM 4400 C CA . MET B 1 304 ? 67.377 36.352 39.174 1.00 15.72 284 MET B CA 1
ATOM 4401 C C . MET B 1 304 ? 66.854 35.369 38.136 1.00 18.74 284 MET B C 1
ATOM 4402 O O . MET B 1 304 ? 65.723 35.492 37.664 1.00 18.01 284 MET B O 1
ATOM 4407 N N . ASP B 1 305 ? 67.674 34.387 37.785 1.00 16.60 285 ASP B N 1
ATOM 4408 C CA . ASP B 1 305 ? 67.245 33.376 36.828 1.00 19.09 285 ASP B CA 1
ATOM 4409 C C . ASP B 1 305 ? 66.173 32.457 37.419 1.00 18.78 285 ASP B C 1
ATOM 4410 O O . ASP B 1 305 ? 65.215 32.098 36.737 1.00 23.27 285 ASP B O 1
ATOM 4415 N N . ARG B 1 306 ? 66.301 32.136 38.698 1.00 17.55 286 ARG B N 1
ATOM 4416 C CA . ARG B 1 306 ? 65.287 31.308 39.363 1.00 19.63 286 ARG B CA 1
ATOM 4417 C C . ARG B 1 306 ? 63.974 32.051 39.522 1.00 22.79 286 ARG B C 1
ATOM 4418 O O . ARG B 1 306 ? 62.907 31.473 39.314 1.00 21.51 286 ARG B O 1
ATOM 4426 N N . LEU B 1 307 ? 64.048 33.340 39.858 1.00 18.36 287 LEU B N 1
ATOM 4427 C CA . LEU B 1 307 ? 62.834 34.133 39.962 1.00 18.70 287 LEU B CA 1
ATOM 4428 C C . LEU B 1 307 ? 62.121 34.236 38.624 1.00 21.79 287 LEU B C 1
ATOM 4429 O O . LEU B 1 307 ? 60.895 34.131 38.557 1.00 21.13 287 LEU B O 1
ATOM 4434 N N . ALA B 1 308 ? 62.883 34.456 37.560 1.00 16.62 288 ALA B N 1
ATOM 4435 C CA . ALA B 1 308 ? 62.297 34.562 36.229 1.00 20.98 288 ALA B CA 1
ATOM 4436 C C . ALA B 1 308 ? 61.613 33.237 35.837 1.00 21.00 288 ALA B C 1
ATOM 4437 O O . ALA B 1 308 ? 60.466 33.219 35.388 1.00 21.52 288 ALA B O 1
ATOM 4439 N N . VAL B 1 309 ? 62.332 32.138 36.002 1.00 19.96 289 VAL B N 1
ATOM 4440 C CA . VAL B 1 309 ? 61.752 30.818 35.759 1.00 22.62 289 VAL B CA 1
ATOM 4441 C C . VAL B 1 309 ? 60.506 30.566 36.627 1.00 24.10 289 VAL B C 1
ATOM 4442 O O . VAL B 1 309 ? 59.482 30.095 36.121 1.00 24.35 289 VAL B O 1
ATOM 4446 N N . ALA B 1 310 ? 60.578 30.916 37.913 1.00 25.00 290 ALA B N 1
ATOM 4447 C CA . ALA B 1 310 ? 59.405 30.833 38.777 1.00 25.41 290 ALA B CA 1
ATOM 4448 C C . ALA B 1 310 ? 58.225 31.601 38.186 1.00 27.99 290 ALA B C 1
ATOM 4449 O O . ALA B 1 310 ? 57.097 31.112 38.202 1.00 27.95 290 ALA B O 1
ATOM 4451 N N . MET B 1 311 ? 58.483 32.790 37.645 1.00 26.02 291 MET B N 1
ATOM 4452 C CA . MET B 1 311 ? 57.412 33.613 37.091 1.00 21.90 291 MET B CA 1
ATOM 4453 C C . MET B 1 311 ? 56.777 32.954 35.868 1.00 27.85 291 MET B C 1
ATOM 4454 O O . MET B 1 311 ? 55.556 32.917 35.737 1.00 26.82 291 MET B O 1
ATOM 44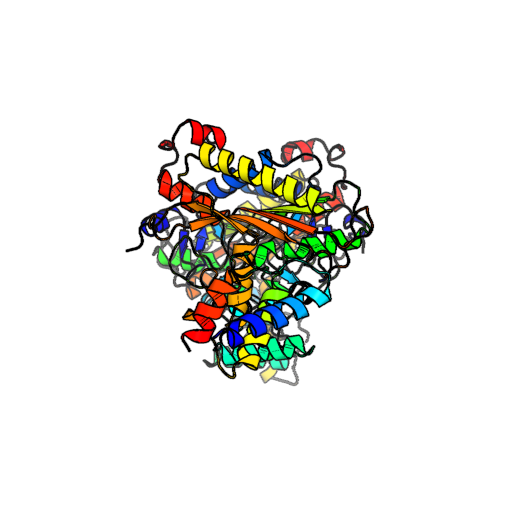59 N N . PHE B 1 312 ? 57.604 32.459 34.958 1.00 21.08 292 PHE B N 1
ATOM 4460 C CA . PHE B 1 312 ? 57.085 31.806 33.758 1.00 23.47 292 PHE B CA 1
ATOM 4461 C C . PHE B 1 312 ? 56.378 30.489 34.087 1.00 27.12 292 PHE B C 1
ATOM 4462 O O . PHE B 1 312 ? 55.393 30.129 33.452 1.00 28.33 292 PHE B O 1
ATOM 4470 N N . HIS B 1 313 ? 56.882 29.772 35.080 1.00 24.70 293 HIS B N 1
ATOM 4471 C CA . HIS B 1 313 ? 56.228 28.540 35.489 1.00 31.12 293 HIS B CA 1
ATOM 4472 C C . HIS B 1 313 ? 54.854 28.840 36.079 1.00 32.79 293 HIS B C 1
ATOM 4473 O O . HIS B 1 313 ? 53.888 28.139 35.812 1.00 28.20 293 HIS B O 1
ATOM 4480 N N . THR B 1 314 ? 54.789 29.892 36.884 1.00 29.71 294 THR B N 1
ATOM 4481 C CA . THR B 1 314 ? 53.588 30.229 37.628 1.00 27.64 294 THR B CA 1
ATOM 4482 C C . THR B 1 314 ? 52.534 30.848 36.718 1.00 35.68 294 THR B C 1
ATOM 4483 O O . THR B 1 314 ? 51.364 30.479 36.778 1.00 32.40 294 THR B O 1
ATOM 4487 N N . HIS B 1 315 ? 52.951 31.772 35.855 1.00 26.02 295 HIS B N 1
ATOM 4488 C CA . HIS B 1 315 ? 51.996 32.553 35.074 1.00 26.17 295 HIS B CA 1
ATOM 4489 C C . HIS B 1 315 ? 51.977 32.243 33.586 1.00 26.83 295 HIS B C 1
ATOM 4490 O O . HIS B 1 315 ? 51.190 32.828 32.845 1.00 31.50 295 HIS B O 1
ATOM 4497 N N . GLY B 1 316 ? 52.855 31.353 33.141 1.00 28.23 296 GLY B N 1
ATOM 4498 C CA . GLY B 1 316 ? 52.892 30.978 31.739 1.00 30.79 296 GLY B CA 1
ATOM 4499 C C . GLY B 1 316 ? 53.735 31.934 30.923 1.00 32.21 296 GLY B C 1
ATOM 4500 O O . GLY B 1 316 ? 54.151 32.978 31.420 1.00 32.13 296 GLY B O 1
ATOM 4501 N N . THR B 1 317 ? 53.968 31.588 29.662 1.00 30.62 297 THR B N 1
ATOM 4502 C CA . THR B 1 317 ? 54.878 32.346 28.814 1.00 31.71 297 THR B CA 1
ATOM 4503 C C . THR B 1 317 ? 54.176 33.394 27.955 1.00 37.69 297 THR B C 1
ATOM 4504 O O . THR B 1 317 ? 54.810 34.068 27.144 1.00 33.60 297 THR B O 1
ATOM 4508 N N . ASP B 1 318 ? 52.871 33.542 28.148 1.00 38.10 298 ASP B N 1
ATOM 4509 C CA . ASP B 1 318 ? 52.109 34.591 27.478 1.00 38.00 298 ASP B CA 1
ATOM 4510 C C . ASP B 1 318 ? 51.941 35.753 28.441 1.00 39.50 298 ASP B C 1
ATOM 4511 O O . ASP B 1 318 ? 51.154 35.667 29.382 1.00 34.01 298 ASP B O 1
ATOM 4516 N N . LEU B 1 319 ? 52.671 36.842 28.198 1.00 37.05 299 LEU B N 1
ATOM 4517 C CA . LEU B 1 319 ? 52.688 37.977 29.120 1.00 39.24 299 LEU B CA 1
ATOM 4518 C C . LEU B 1 319 ? 51.342 38.701 29.219 1.00 44.51 299 LEU B C 1
ATOM 4519 O O . LEU B 1 319 ? 50.999 39.240 30.276 1.00 39.31 299 LEU B O 1
ATOM 4524 N N . SER B 1 320 ? 50.583 38.723 28.126 1.00 44.18 300 SER B N 1
ATOM 4525 C CA . SER B 1 320 ? 49.282 39.398 28.133 1.00 44.17 300 SER B CA 1
ATOM 4526 C C . SER B 1 320 ? 48.260 38.666 29.010 1.00 42.23 300 SER B C 1
ATOM 4527 O O . SER B 1 320 ? 47.264 39.245 29.431 1.00 53.23 300 SER B O 1
ATOM 4530 N N . ALA B 1 321 ? 48.530 37.401 29.305 1.00 41.71 301 ALA B N 1
ATOM 4531 C CA . ALA B 1 321 ? 47.654 36.606 30.149 1.00 32.52 301 ALA B CA 1
ATOM 4532 C C . ALA B 1 321 ? 48.053 36.622 31.629 1.00 41.96 301 ALA B C 1
ATOM 4533 O O . ALA B 1 321 ? 47.437 35.932 32.450 1.00 41.60 301 ALA B O 1
ATOM 4535 N N . TRP B 1 322 ? 49.082 37.392 31.973 1.00 37.74 302 TRP B N 1
ATOM 4536 C CA . TRP B 1 322 ? 49.508 37.496 33.373 1.00 38.63 302 TRP B CA 1
ATOM 4537 C C . TRP B 1 322 ? 48.502 38.323 34.158 1.00 35.55 302 TRP B C 1
ATOM 4538 O O . TRP B 1 322 ? 47.865 39.202 33.590 1.00 43.45 302 TRP B O 1
ATOM 4549 N N . PRO B 1 323 ? 48.349 38.043 35.462 1.00 38.18 303 PRO B N 1
ATOM 4550 C CA . PRO B 1 323 ? 47.433 38.829 36.296 1.00 35.72 303 PRO B CA 1
ATOM 4551 C C . PRO B 1 323 ? 47.736 40.320 36.221 1.00 42.10 303 PRO B C 1
ATOM 4552 O O . PRO B 1 323 ? 48.905 40.701 36.130 1.00 40.49 303 PRO B O 1
ATOM 4556 N N . ALA B 1 324 ? 46.692 41.145 36.258 1.00 40.07 304 ALA B N 1
ATOM 4557 C CA . ALA B 1 324 ? 46.830 42.589 36.082 1.00 41.65 304 ALA B CA 1
ATOM 4558 C C . ALA B 1 324 ? 47.729 43.243 37.134 1.00 38.95 304 ALA B C 1
ATOM 4559 O O . ALA B 1 324 ? 48.510 44.141 36.824 1.00 41.59 304 ALA B O 1
ATOM 4561 N N . LYS B 1 325 ? 47.615 42.792 38.376 1.00 37.16 305 LYS B N 1
ATOM 4562 C CA . LYS B 1 325 ? 48.417 43.339 39.463 1.00 38.16 305 LYS B CA 1
ATOM 4563 C C . LYS B 1 325 ? 49.898 43.000 39.276 1.00 41.19 305 LYS B C 1
ATOM 4564 O O . LYS B 1 325 ? 50.781 43.775 39.651 1.00 43.53 305 LYS B O 1
ATOM 4570 N N . VAL B 1 326 ? 50.164 41.833 38.702 1.00 38.65 306 VAL B N 1
ATOM 4571 C CA . VAL B 1 326 ? 51.534 41.413 38.468 1.00 36.70 306 VAL B CA 1
ATOM 4572 C C . VAL B 1 326 ? 52.122 42.223 37.327 1.00 35.69 306 VAL B C 1
ATOM 4573 O O . VAL B 1 326 ? 53.227 42.750 37.448 1.00 36.70 306 VAL B O 1
ATOM 4577 N N . ARG B 1 327 ? 51.366 42.352 36.240 1.00 33.57 307 ARG B N 1
ATOM 4578 C CA . ARG B 1 327 ? 51.776 43.190 35.114 1.00 40.92 307 ARG B CA 1
ATOM 4579 C C . ARG B 1 327 ? 52.043 44.618 35.577 1.00 41.80 307 ARG B C 1
ATOM 4580 O O . ARG B 1 327 ? 52.998 45.256 35.139 1.00 40.20 307 ARG B O 1
ATOM 4588 N N . ASP B 1 328 ? 51.195 45.105 36.476 1.00 36.47 308 ASP B N 1
ATOM 4589 C CA . ASP B 1 328 ? 51.312 46.457 36.991 1.00 44.22 308 ASP B CA 1
ATOM 4590 C C . ASP B 1 328 ? 52.610 46.609 37.788 1.00 43.30 308 ASP B C 1
ATOM 4591 O O . ASP B 1 328 ? 53.433 47.474 37.493 1.00 36.48 308 ASP B O 1
ATOM 4596 N N . ILE B 1 329 ? 52.778 45.751 38.788 1.00 37.65 309 ILE B N 1
ATOM 4597 C CA . ILE B 1 329 ? 53.957 45.754 39.656 1.00 43.08 309 ILE B CA 1
ATOM 4598 C C . ILE B 1 329 ? 55.264 45.721 38.847 1.00 37.74 309 ILE B C 1
ATOM 4599 O O . ILE B 1 329 ? 56.242 46.366 39.205 1.00 37.25 309 ILE B O 1
ATOM 4604 N N . LEU B 1 330 ? 55.259 44.999 37.733 1.00 37.39 310 LEU B N 1
ATOM 4605 C CA . LEU B 1 330 ? 56.438 44.908 36.887 1.00 33.21 310 LEU B CA 1
ATOM 4606 C C . LEU B 1 330 ? 56.503 46.018 35.843 1.00 38.66 310 LEU B C 1
ATOM 4607 O O . LEU B 1 330 ? 57.439 46.076 35.051 1.00 37.42 310 LEU B O 1
ATOM 4612 N N . GLY B 1 331 ? 55.498 46.887 35.826 1.00 39.03 311 GLY B N 1
ATOM 4613 C CA . GLY B 1 331 ? 55.429 47.937 34.827 1.00 36.06 311 GLY B CA 1
ATOM 4614 C C . GLY B 1 331 ? 55.303 47.433 33.401 1.00 44.15 311 GLY B C 1
ATOM 4615 O O . GLY B 1 331 ? 55.801 48.066 32.476 1.00 43.99 311 GLY B O 1
ATOM 4616 N N . LEU B 1 332 ? 54.635 46.297 33.212 1.00 42.49 312 LEU B N 1
ATOM 4617 C CA . LEU B 1 332 ? 54.416 45.762 31.869 1.00 45.01 312 LEU B CA 1
ATOM 4618 C C . LEU B 1 332 ? 53.305 46.497 31.117 1.00 57.11 312 LEU B C 1
ATOM 4619 O O . LEU B 1 332 ? 53.256 46.457 29.886 1.00 67.53 312 LEU B O 1
ATOM 4624 N N . GLN B 1 333 ? 52.423 47.158 31.868 1.00 58.18 313 GLN B N 1
ATOM 4625 C CA . GLN B 1 333 ? 51.253 47.866 31.325 1.00 71.27 313 GLN B CA 1
ATOM 4626 C C . GLN B 1 333 ? 50.213 46.907 30.752 1.00 70.61 313 GLN B C 1
ATOM 4627 O O . GLN B 1 333 ? 49.491 46.238 31.496 1.00 69.24 313 GLN B O 1
ATOM 4629 N N . T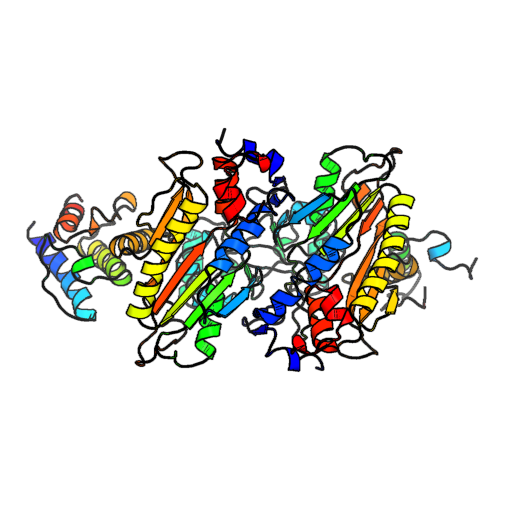HR C 2 50 ? 100.853 40.730 -13.001 1.00 76.94 30 THR C N 1
ATOM 4630 C CA . THR C 2 50 ? 101.876 41.761 -13.130 1.00 82.95 30 THR C CA 1
ATOM 4631 C C . THR C 2 50 ? 102.736 41.861 -11.869 1.00 89.63 30 THR C C 1
ATOM 4632 O O . THR C 2 50 ? 102.255 41.601 -10.765 1.00 88.38 30 THR C O 1
ATOM 4634 N N . PRO C 2 51 ? 104.021 42.223 -12.033 1.00 92.72 31 PRO C N 1
ATOM 4635 C CA . PRO C 2 51 ? 104.918 42.549 -10.915 1.00 88.69 31 PRO C CA 1
ATOM 4636 C C . PRO C 2 51 ? 104.657 43.946 -10.355 1.00 91.09 31 PRO C C 1
ATOM 4637 O O . PRO C 2 51 ? 105.541 44.549 -9.742 1.00 92.37 31 PRO C O 1
ATOM 4641 N N . GLN C 2 52 ? 103.451 44.455 -10.582 1.00 90.62 32 GLN C N 1
ATOM 4642 C CA . GLN C 2 52 ? 103.027 45.732 -10.030 1.00 88.10 32 GLN C CA 1
ATOM 4643 C C . GLN C 2 52 ? 101.663 45.551 -9.375 1.00 86.65 32 GLN C C 1
ATOM 4644 O O . GLN C 2 52 ? 101.294 46.288 -8.457 1.00 80.47 32 GLN C O 1
ATOM 4646 N N . ALA C 2 53 ? 100.923 44.556 -9.859 1.00 87.69 33 ALA C N 1
ATOM 4647 C CA . ALA C 2 53 ? 99.599 44.240 -9.338 1.00 88.40 33 ALA C CA 1
ATOM 4648 C C . ALA C 2 53 ? 99.659 43.939 -7.844 1.00 92.98 33 ALA C C 1
ATOM 4649 O O . ALA C 2 53 ? 100.482 43.134 -7.399 1.00 88.69 33 ALA C O 1
ATOM 4651 N N . LYS C 2 54 ? 98.794 44.603 -7.079 1.00 90.94 34 LYS C N 1
ATOM 4652 C CA . LYS C 2 54 ? 98.692 44.377 -5.641 1.00 86.79 34 LYS C CA 1
ATOM 4653 C C . LYS C 2 54 ? 98.408 42.904 -5.362 1.00 89.24 34 LYS C C 1
ATOM 4654 O O . LYS C 2 54 ? 97.544 42.299 -6.004 1.00 86.73 34 LYS C O 1
ATOM 4657 N N . LEU C 2 55 ? 99.149 42.334 -4.414 1.00 84.86 35 LEU C N 1
ATOM 4658 C CA . LEU C 2 55 ? 99.108 40.896 -4.150 1.00 87.07 35 LEU C CA 1
ATOM 4659 C C . LEU C 2 55 ? 97.706 40.368 -3.836 1.00 93.41 35 LEU C C 1
ATOM 4660 O O . LEU C 2 55 ? 97.344 39.266 -4.253 1.00 90.46 35 LEU C O 1
ATOM 4662 N N . VAL C 2 56 ? 96.918 41.163 -3.114 1.00 94.72 36 VAL C N 1
ATOM 4663 C CA . VAL C 2 56 ? 95.581 40.745 -2.693 1.00 92.89 36 VAL C CA 1
ATOM 4664 C C . VAL C 2 56 ? 94.531 40.938 -3.785 1.00 90.59 36 VAL C C 1
ATOM 4665 O O . VAL C 2 56 ? 93.423 40.405 -3.693 1.00 84.84 36 VAL C O 1
ATOM 4667 N N . ASP C 2 57 ? 94.886 41.700 -4.817 1.00 96.70 37 ASP C N 1
ATOM 4668 C CA . ASP C 2 57 ? 93.968 41.990 -5.918 1.00 94.10 37 ASP C CA 1
ATOM 4669 C C . ASP C 2 57 ? 93.813 40.800 -6.859 1.00 92.97 37 ASP C C 1
ATOM 4670 O O . ASP C 2 57 ? 92.746 40.592 -7.436 1.00 89.29 37 ASP C O 1
ATOM 4672 N N . VAL C 2 58 ? 94.882 40.024 -7.010 1.00 92.85 38 VAL C N 1
ATOM 4673 C CA . VAL C 2 58 ? 94.857 38.851 -7.878 1.00 94.55 38 VAL C CA 1
ATOM 4674 C C . VAL C 2 58 ? 93.997 37.739 -7.282 1.00 95.42 38 VAL C C 1
ATOM 4675 O O . VAL C 2 58 ? 93.471 36.893 -8.004 1.00 95.66 38 VAL C O 1
ATOM 4677 N N . GLY C 2 59 ? 93.859 37.746 -5.960 1.00 96.67 39 GLY C N 1
ATOM 4678 C CA . GLY C 2 59 ? 93.005 36.788 -5.283 1.00 93.20 39 GLY C CA 1
ATOM 4679 C C . GLY C 2 59 ? 93.695 36.008 -4.179 1.00 91.92 39 GLY C C 1
ATOM 4680 O O . GLY C 2 59 ? 93.239 34.929 -3.801 1.00 89.67 39 GLY C O 1
ATOM 4681 N N . LEU C 2 60 ? 94.794 36.547 -3.660 1.00 92.29 40 LEU C N 1
ATOM 4682 C CA . LEU C 2 60 ? 95.504 35.903 -2.555 1.00 93.03 40 LEU C CA 1
ATOM 4683 C C . LEU C 2 60 ? 94.971 36.331 -1.188 1.00 90.38 40 LEU C C 1
ATOM 4684 O O . LEU C 2 60 ? 95.331 37.393 -0.673 1.00 86.82 40 LEU C O 1
ATOM 4689 N N . THR C 2 61 ? 94.119 35.492 -0.606 1.00 84.36 41 THR C N 1
ATOM 4690 C CA . THR C 2 61 ? 93.570 35.749 0.718 1.00 77.47 41 THR C CA 1
ATOM 4691 C C . THR C 2 61 ? 94.560 35.335 1.805 1.00 78.39 41 THR C C 1
ATOM 4692 O O . THR C 2 61 ? 95.732 35.084 1.518 1.00 78.14 41 THR C O 1
ATOM 4696 N N . SER C 2 62 ? 94.087 35.262 3.048 1.00 74.44 42 SER C N 1
ATOM 4697 C CA . SER C 2 62 ? 94.979 35.106 4.198 1.00 73.40 42 SER C CA 1
ATOM 4698 C C . SER C 2 62 ? 95.794 33.825 4.173 1.00 77.81 42 SER C C 1
ATOM 4699 O O . SER C 2 62 ? 97.006 33.857 4.377 1.00 80.47 42 SER C O 1
ATOM 4702 N N . MET C 2 63 ? 95.126 32.704 3.922 1.00 82.63 43 MET C N 1
ATOM 4703 C CA . MET C 2 63 ? 95.799 31.409 3.885 1.00 87.50 43 MET C CA 1
ATOM 4704 C C . MET C 2 63 ? 96.739 31.305 2.693 1.00 86.85 43 MET C C 1
ATOM 4705 O O . MET C 2 63 ? 97.742 30.594 2.744 1.00 86.25 43 MET C O 1
ATOM 4710 N N . ASP C 2 64 ? 96.411 32.028 1.626 1.00 85.40 44 ASP C N 1
ATOM 4711 C CA . ASP C 2 64 ? 97.294 32.142 0.475 1.00 85.33 44 ASP C CA 1
ATOM 4712 C C . ASP C 2 64 ? 98.548 32.915 0.859 1.00 87.78 44 ASP C C 1
ATOM 4713 O O . ASP C 2 64 ? 99.661 32.524 0.510 1.00 88.90 44 ASP C O 1
ATOM 4718 N N . MET C 2 65 ? 98.355 34.016 1.580 1.00 87.11 45 MET C N 1
ATOM 4719 C CA . MET C 2 65 ? 99.464 34.843 2.047 1.00 86.54 45 MET C CA 1
ATOM 4720 C C . MET C 2 65 ? 100.300 34.119 3.101 1.00 91.34 45 MET C C 1
ATOM 4721 O O . MET C 2 65 ? 101.498 34.377 3.242 1.00 89.67 45 MET C O 1
ATOM 4726 N N . VAL C 2 66 ? 99.663 33.220 3.847 1.00 90.12 46 VAL C N 1
ATOM 4727 C CA . VAL C 2 66 ? 100.380 32.395 4.811 1.00 93.42 46 VAL C CA 1
ATOM 4728 C C . VAL C 2 66 ? 101.402 31.536 4.075 1.00 94.79 46 VAL C C 1
ATOM 4729 O O . VAL C 2 66 ? 102.595 31.573 4.382 1.00 94.43 46 VAL C O 1
ATOM 4733 N N . ASN C 2 67 ? 100.928 30.780 3.088 1.00 96.98 47 ASN C N 1
ATOM 4734 C CA . ASN C 2 67 ? 101.798 29.922 2.288 1.00 97.51 47 ASN C CA 1
ATOM 4735 C C . ASN C 2 67 ? 102.765 30.725 1.423 1.00 99.39 47 ASN C C 1
ATOM 4736 O O . ASN C 2 67 ? 103.777 30.198 0.962 1.00 98.47 47 ASN C O 1
ATOM 4741 N N . LEU C 2 68 ? 102.445 31.998 1.205 1.00 99.34 48 LEU C N 1
ATOM 4742 C CA . LEU C 2 68 ? 103.305 32.884 0.428 1.00 94.64 48 LEU C CA 1
ATOM 4743 C C . LEU C 2 68 ? 104.523 33.286 1.248 1.00 99.14 48 LEU C C 1
ATOM 4744 O O . LEU C 2 68 ? 105.620 33.425 0.715 1.00 101.63 48 LEU C O 1
ATOM 4746 N N . MET C 2 69 ? 104.323 33.474 2.547 1.00 98.00 49 MET C N 1
ATOM 4747 C CA . MET C 2 69 ? 105.433 33.718 3.454 1.00 98.10 49 MET C CA 1
ATOM 4748 C C . MET C 2 69 ? 106.219 32.419 3.587 1.00 103.85 49 MET C C 1
ATOM 4749 O O . MET C 2 69 ? 107.450 32.424 3.661 1.00 104.37 49 MET C O 1
ATOM 4754 N N . LEU C 2 70 ? 105.489 31.306 3.603 1.00 102.27 50 LEU C N 1
ATOM 4755 C CA . LEU C 2 70 ? 106.083 29.975 3.690 1.00 104.00 50 LEU C CA 1
ATOM 4756 C C . LEU C 2 70 ? 106.859 29.615 2.426 1.00 108.92 50 LEU C C 1
ATOM 4757 O O . LEU C 2 70 ? 107.957 29.062 2.500 1.00 112.68 50 LEU C O 1
ATOM 4762 N N . GLY C 2 71 ? 106.280 29.925 1.268 1.00 109.85 51 GLY C N 1
ATOM 4763 C CA . GLY C 2 71 ? 106.904 29.624 -0.010 1.00 108.84 51 GLY C CA 1
ATOM 4764 C C . GLY C 2 71 ? 108.190 30.394 -0.250 1.00 112.54 51 GLY C C 1
ATOM 4765 O O . GLY C 2 71 ? 109.154 29.855 -0.795 1.00 114.87 51 GLY C O 1
ATOM 4766 N N . VAL C 2 72 ? 108.201 31.658 0.164 1.00 111.91 52 VAL C N 1
ATOM 4767 C CA . VAL C 2 72 ? 109.376 32.518 0.032 1.00 111.08 52 VAL C CA 1
ATOM 4768 C C . VAL C 2 72 ? 110.504 32.053 0.961 1.00 111.92 52 VAL C C 1
ATOM 4769 O O . VAL C 2 72 ? 111.680 32.340 0.730 1.00 114.35 52 VAL C O 1
ATOM 4773 N N . GLU C 2 73 ? 110.145 31.306 1.998 1.00 113.09 53 GLU C N 1
ATOM 4774 C CA . GLU C 2 73 ? 111.144 30.696 2.867 1.00 116.13 53 GLU C CA 1
ATOM 4775 C C . GLU C 2 73 ? 111.888 29.577 2.134 1.00 116.92 53 GLU C C 1
ATOM 4776 O O . GLU C 2 73 ? 113.090 29.387 2.330 1.00 114.41 53 GLU C O 1
ATOM 4778 N N . ALA C 2 74 ? 111.169 28.856 1.276 1.00 115.90 54 ALA C N 1
ATOM 4779 C CA . ALA C 2 74 ? 111.727 27.717 0.546 1.00 115.04 54 ALA C CA 1
ATOM 4780 C C . ALA C 2 74 ? 112.780 28.117 -0.489 1.00 112.29 54 ALA C C 1
ATOM 4781 O O . ALA C 2 74 ? 113.440 27.259 -1.074 1.00 104.09 54 ALA C O 1
ATOM 4783 N N . GLU C 2 75 ? 112.936 29.419 -0.710 1.00 114.85 55 GLU C N 1
ATOM 4784 C CA . GLU C 2 75 ? 113.870 29.914 -1.714 1.00 112.50 55 GLU C CA 1
ATOM 4785 C C . GLU C 2 75 ? 115.250 30.249 -1.144 1.00 113.41 55 GLU C C 1
ATOM 4786 O O . GLU C 2 75 ? 116.269 29.837 -1.699 1.00 110.72 55 GLU C O 1
ATOM 4788 N N . PHE C 2 76 ? 115.287 30.990 -0.041 1.00 112.35 56 PHE C N 1
ATOM 4789 C CA . PHE C 2 76 ? 116.557 31.500 0.465 1.00 113.86 56 PHE C CA 1
ATOM 4790 C C . PHE C 2 76 ? 116.648 31.566 1.984 1.00 118.18 56 PHE C C 1
ATOM 4791 O O . PHE C 2 76 ? 115.905 30.892 2.699 1.00 116.72 56 PHE C O 1
ATOM 4793 N N . ASP C 2 77 ? 117.564 32.405 2.462 1.00 119.35 57 ASP C N 1
ATOM 4794 C CA . ASP C 2 77 ? 117.805 32.590 3.889 1.00 119.84 57 ASP C CA 1
ATOM 4795 C C . ASP C 2 77 ? 116.620 33.257 4.585 1.00 123.64 57 ASP C C 1
ATOM 4796 O O . ASP C 2 77 ? 116.656 33.505 5.793 1.00 122.41 57 ASP C O 1
ATOM 4798 N N . PHE C 2 78 ? 115.577 33.543 3.809 1.00 122.29 58 PHE C N 1
ATOM 4799 C CA . PHE C 2 78 ? 114.378 34.206 4.302 1.00 115.83 58 PHE C CA 1
ATOM 4800 C C . PHE C 2 78 ? 113.793 33.537 5.542 1.00 115.36 58 PHE C C 1
ATOM 4801 O O . PHE C 2 78 ? 113.445 32.354 5.528 1.00 114.12 58 PHE C O 1
ATOM 4803 N N . THR C 2 79 ? 113.723 34.310 6.619 1.00 109.57 59 THR C N 1
ATOM 4804 C CA . THR C 2 79 ? 112.992 33.931 7.815 1.00 104.99 59 THR C CA 1
ATOM 4805 C C . THR C 2 79 ? 112.043 35.083 8.118 1.00 101.83 59 THR C C 1
ATOM 4806 O O . THR C 2 79 ? 111.415 35.128 9.176 1.00 95.45 59 THR C O 1
ATOM 4808 N N . ILE C 2 80 ? 111.962 36.009 7.162 1.00 100.16 60 ILE C N 1
ATOM 4809 C CA . ILE C 2 80 ? 111.130 37.216 7.234 1.00 94.19 60 ILE C CA 1
ATOM 4810 C C . ILE C 2 80 ? 111.087 37.892 8.609 1.00 93.41 60 ILE C C 1
ATOM 4811 O O . ILE C 2 80 ? 111.969 38.680 8.957 1.00 89.19 60 ILE C O 1
ATOM 4813 N N . GLU C 2 84 ? 109.879 41.554 12.029 1.00 100.52 64 GLU C N 1
ATOM 4814 C CA . GLU C 2 84 ? 108.834 40.689 11.491 1.00 99.76 64 GLU C CA 1
ATOM 4815 C C . GLU C 2 84 ? 108.175 41.300 10.253 1.00 104.37 64 GLU C C 1
ATOM 4816 O O . GLU C 2 84 ? 108.633 42.321 9.736 1.00 105.13 64 GLU C O 1
ATOM 4818 N N . ILE C 2 85 ? 107.096 40.671 9.791 1.00 104.15 65 ILE C N 1
ATOM 4819 C CA . ILE C 2 85 ? 106.426 41.068 8.551 1.00 102.99 65 ILE C CA 1
ATOM 4820 C C . ILE C 2 85 ? 105.465 42.248 8.730 1.00 105.18 65 ILE C C 1
ATOM 4821 O O . ILE C 2 85 ? 104.691 42.291 9.686 1.00 105.56 65 ILE C O 1
ATOM 4823 N N . THR C 2 86 ? 105.516 43.192 7.792 1.00 104.55 66 THR C N 1
ATOM 4824 C CA . THR C 2 86 ? 104.720 44.419 7.864 1.00 101.60 66 THR C CA 1
ATOM 4825 C C . THR C 2 86 ? 103.895 44.623 6.587 1.00 101.01 66 THR C C 1
ATOM 4826 O O . THR C 2 86 ? 104.289 44.154 5.518 1.00 97.05 66 THR C O 1
ATOM 4830 N N . PRO C 2 87 ? 102.747 45.327 6.694 1.00 101.74 67 PRO C N 1
ATOM 4831 C CA . PRO C 2 87 ? 101.821 45.510 5.563 1.00 99.82 67 PRO C CA 1
ATOM 4832 C C . PRO C 2 87 ? 102.444 46.094 4.289 1.00 98.49 67 PRO C C 1
ATOM 4833 O O . PRO C 2 87 ? 102.046 45.702 3.188 1.00 93.62 67 PRO C O 1
ATOM 4837 N N . GLU C 2 88 ? 103.400 47.008 4.443 1.00 101.46 68 GLU C N 1
ATOM 4838 C CA . GLU C 2 88 ? 103.993 47.720 3.308 1.00 99.49 68 GLU C CA 1
ATOM 4839 C C . GLU C 2 88 ? 104.716 46.808 2.311 1.00 95.37 68 GLU C C 1
ATOM 4840 O O . GLU C 2 88 ? 104.498 46.898 1.101 1.00 91.40 68 GLU C O 1
ATOM 4842 N N . ASN C 2 89 ? 105.567 45.926 2.823 1.00 93.74 69 ASN C N 1
ATOM 4843 C CA . ASN C 2 89 ? 106.412 45.098 1.970 1.00 91.56 69 ASN C CA 1
ATOM 4844 C C . ASN C 2 89 ? 105.687 43.953 1.265 1.00 93.06 69 ASN C C 1
ATOM 4845 O O . ASN C 2 89 ? 106.329 43.041 0.745 1.00 89.72 69 ASN C O 1
ATOM 4850 N N . PHE C 2 90 ? 104.357 43.995 1.249 1.00 90.53 70 PHE C N 1
ATOM 4851 C CA . PHE C 2 90 ? 103.568 42.932 0.632 1.00 82.12 70 PHE C CA 1
ATOM 4852 C C . PHE C 2 90 ? 102.423 43.510 -0.194 1.00 82.54 70 PHE C C 1
ATOM 4853 O O . PHE C 2 90 ? 102.385 43.360 -1.417 1.00 82.41 70 PHE C O 1
ATOM 4861 N N . THR D 2 26 ? 74.900 4.497 79.958 1.00 76.13 6 THR D N 1
ATOM 4862 C CA . THR D 2 26 ? 75.844 4.734 81.045 1.00 82.65 6 THR D CA 1
ATOM 4863 C C . THR D 2 26 ? 75.781 6.173 81.543 1.00 85.46 6 THR D C 1
ATOM 4864 O O . THR D 2 26 ? 75.494 7.095 80.778 1.00 85.92 6 THR D O 1
ATOM 4866 N N . ASP D 2 27 ? 76.046 6.359 82.832 1.00 87.42 7 ASP D N 1
ATOM 4867 C CA . ASP D 2 27 ? 76.250 7.694 83.379 1.00 85.01 7 ASP D CA 1
ATOM 4868 C C . ASP D 2 27 ? 77.661 8.129 83.006 1.00 86.74 7 ASP D C 1
ATOM 4869 O O . ASP D 2 27 ? 78.025 9.300 83.142 1.00 82.01 7 ASP D O 1
ATOM 4871 N N . VAL D 2 28 ? 78.444 7.161 82.528 1.00 89.20 8 VAL D N 1
ATOM 4872 C CA . VAL D 2 28 ? 79.814 7.386 82.078 1.00 89.81 8 VAL D CA 1
ATOM 4873 C C . VAL D 2 28 ? 79.852 8.245 80.819 1.00 87.41 8 VAL D C 1
ATOM 4874 O O . VAL D 2 28 ? 80.501 9.291 80.797 1.00 89.32 8 VAL D O 1
ATOM 4876 N N . ARG D 2 29 ? 79.161 7.791 79.775 1.00 86.52 9 ARG D N 1
ATOM 4877 C CA . ARG D 2 29 ? 79.064 8.543 78.527 1.00 88.44 9 ARG D CA 1
ATOM 4878 C C . ARG D 2 29 ? 78.547 9.952 78.791 1.00 88.08 9 ARG D C 1
ATOM 4879 O O . ARG D 2 29 ? 79.136 10.931 78.336 1.00 85.09 9 ARG D O 1
ATOM 4881 N N . ASN D 2 30 ? 77.458 10.036 79.550 1.00 84.98 10 ASN D N 1
ATOM 4882 C CA . ASN D 2 30 ? 76.829 11.307 79.888 1.00 84.27 10 ASN D CA 1
ATOM 4883 C C . ASN D 2 30 ? 77.802 12.300 80.525 1.00 86.74 10 ASN D C 1
ATOM 4884 O O . ASN D 2 30 ? 78.078 13.357 79.956 1.00 88.19 10 ASN D O 1
ATOM 4889 N N . ARG D 2 31 ? 78.330 11.948 81.695 1.00 86.92 11 ARG D N 1
ATOM 4890 C CA . ARG D 2 31 ? 79.222 12.836 82.442 1.00 88.90 11 ARG D CA 1
ATOM 4891 C C . ARG D 2 31 ? 80.496 13.187 81.669 1.00 87.83 11 ARG D C 1
ATOM 4892 O O . ARG D 2 31 ? 81.096 14.243 81.892 1.00 80.64 11 ARG D O 1
ATOM 4894 N N . ILE D 2 32 ? 80.900 12.299 80.762 1.00 89.82 12 ILE D N 1
ATOM 4895 C CA . ILE D 2 32 ? 82.081 12.524 79.929 1.00 92.97 12 ILE D CA 1
ATOM 4896 C C . ILE D 2 32 ? 81.782 13.498 78.789 1.00 92.22 12 ILE D C 1
ATOM 4897 O O . ILE D 2 32 ? 82.608 14.353 78.457 1.00 88.29 12 ILE D O 1
ATOM 4899 N N . ILE D 2 33 ? 80.602 13.357 78.189 1.00 88.05 13 ILE D N 1
ATOM 4900 C CA . ILE D 2 33 ? 80.158 14.280 77.152 1.00 84.51 13 ILE D CA 1
ATOM 4901 C C . ILE D 2 33 ? 80.027 15.682 77.733 1.00 84.07 13 ILE D C 1
ATOM 4902 O O . ILE D 2 33 ? 80.494 16.654 77.138 1.00 84.38 13 ILE D O 1
ATOM 4907 N N . LYS D 2 34 ? 79.409 15.777 78.909 1.00 84.32 14 LYS D N 1
ATOM 4908 C CA . LYS D 2 34 ? 79.260 17.056 79.601 1.00 82.90 14 LYS D CA 1
ATOM 4909 C C . LYS D 2 34 ? 80.618 17.690 79.880 1.00 80.62 14 LYS D C 1
ATOM 4910 O O . LYS D 2 34 ? 80.745 18.914 79.927 1.00 82.48 14 LYS D O 1
ATOM 4913 N N . LEU D 2 35 ? 81.632 16.847 80.058 1.00 82.69 15 LEU D N 1
ATOM 4914 C CA . LEU D 2 35 ? 82.991 17.319 80.298 1.00 86.72 15 LEU D CA 1
ATOM 4915 C C . LEU D 2 35 ? 83.595 17.967 79.049 1.00 85.35 15 LEU D C 1
ATOM 4916 O O . LEU D 2 35 ? 84.079 19.099 79.104 1.00 79.43 15 LEU D O 1
ATOM 4918 N N . VAL D 2 36 ? 83.562 17.253 77.925 1.00 84.67 16 VAL D N 1
ATOM 4919 C CA . VAL D 2 36 ? 84.100 17.798 76.679 1.00 85.65 16 VAL D CA 1
ATOM 4920 C C . VAL D 2 36 ? 83.304 19.023 76.215 1.00 83.35 16 VAL D C 1
ATOM 4921 O O . VAL D 2 36 ? 83.877 19.970 75.674 1.00 81.11 16 VAL D O 1
ATOM 4925 N N . LYS D 2 37 ? 81.991 19.003 76.443 1.00 85.60 17 LYS D N 1
ATOM 4926 C CA . LYS D 2 37 ? 81.148 20.171 76.189 1.00 78.35 17 LYS D CA 1
ATOM 4927 C C . LYS D 2 37 ? 81.534 21.306 77.128 1.00 77.70 17 LYS D C 1
ATOM 4928 O O . LYS D 2 37 ? 81.565 22.469 76.731 1.00 79.46 17 LYS D O 1
ATOM 4931 N N . GLY D 2 38 ? 81.830 20.959 78.376 1.00 81.00 18 GLY D N 1
ATOM 4932 C CA . GLY D 2 38 ? 82.274 21.934 79.355 1.00 86.84 18 GLY D CA 1
ATOM 4933 C C . GLY D 2 38 ? 83.683 22.425 79.076 1.00 85.02 18 GLY D C 1
ATOM 4934 O O . GLY D 2 38 ? 84.025 23.567 79.380 1.00 84.69 18 GLY D O 1
ATOM 4935 N N . ILE D 2 39 ? 84.503 21.556 78.492 1.00 86.89 19 ILE D N 1
ATOM 4936 C CA . ILE D 2 39 ? 85.882 21.903 78.158 1.00 89.35 19 ILE D CA 1
ATOM 4937 C C . ILE D 2 39 ? 85.945 22.868 76.976 1.00 92.04 19 ILE D C 1
ATOM 4938 O O . ILE D 2 39 ? 86.686 23.853 77.009 1.00 91.67 19 ILE D O 1
ATOM 4940 N N . LEU D 2 40 ? 85.169 22.575 75.935 1.00 91.40 20 LEU D N 1
ATOM 4941 C CA . LEU D 2 40 ? 85.085 23.446 74.766 1.00 86.53 20 LEU D CA 1
ATOM 4942 C C . LEU D 2 40 ? 84.447 24.779 75.140 1.00 88.96 20 LEU D C 1
ATOM 4943 O O . LEU D 2 40 ? 84.861 25.834 74.657 1.00 88.34 20 LEU D O 1
ATOM 4946 N N . GLU D 2 41 ? 83.438 24.719 76.004 1.00 89.82 21 GLU D N 1
ATOM 4947 C CA . GLU D 2 41 ? 82.758 25.916 76.490 1.00 91.21 21 GLU D CA 1
ATOM 4948 C C . GLU D 2 41 ? 83.750 26.829 77.203 1.00 95.68 21 GLU D C 1
ATOM 4949 O O . GLU D 2 41 ? 83.753 28.041 76.996 1.00 96.67 21 GLU D O 1
ATOM 4952 N N . GLN D 2 42 ? 84.610 26.229 78.022 1.00 98.38 22 GLN D N 1
ATOM 4953 C CA . GLN D 2 42 ? 85.606 26.971 78.792 1.00 102.22 22 GLN D CA 1
ATOM 4954 C C . GLN D 2 42 ? 86.603 27.739 77.920 1.00 101.35 22 GLN D C 1
ATOM 4955 O O . GLN D 2 42 ? 87.340 28.588 78.417 1.00 104.29 22 GLN D O 1
ATOM 4957 N N . ASN D 2 43 ? 86.623 27.442 76.623 1.00 100.94 23 ASN D N 1
ATOM 4958 C CA . ASN D 2 43 ? 87.514 28.127 75.692 1.00 100.91 23 ASN D CA 1
ATOM 4959 C C . ASN D 2 43 ? 87.076 29.562 75.390 1.00 104.02 23 ASN D C 1
ATOM 4960 O O . ASN D 2 43 ? 87.773 30.298 74.690 1.00 103.64 23 ASN D O 1
ATOM 4962 N N . ALA D 2 44 ? 85.922 29.954 75.924 1.00 104.65 24 ALA D N 1
ATOM 4963 C CA . ALA D 2 44 ? 85.412 31.310 75.744 1.00 106.33 24 ALA D CA 1
ATOM 4964 C C . ALA D 2 44 ? 84.761 31.834 77.024 1.00 104.82 24 ALA D C 1
ATOM 4965 O O . ALA D 2 44 ? 85.165 32.865 77.560 1.00 104.68 24 ALA D O 1
ATOM 4967 N N . LEU D 2 45 ? 83.753 31.114 77.507 1.00 103.88 25 LEU D N 1
ATOM 4968 C CA . LEU D 2 45 ? 83.046 31.493 78.726 1.00 105.01 25 LEU D CA 1
ATOM 4969 C C . LEU D 2 45 ? 82.555 30.255 79.476 1.00 105.45 25 LEU D C 1
ATOM 4970 O O . LEU D 2 45 ? 83.130 29.175 79.348 1.00 103.27 25 LEU D O 1
ATOM 4972 N N . ALA D 2 46 ? 81.493 30.415 80.259 1.00 106.74 26 ALA D N 1
ATOM 4973 C CA . ALA D 2 46 ? 80.929 29.299 81.013 1.00 104.85 26 ALA D CA 1
ATOM 4974 C C . ALA D 2 46 ? 79.409 29.398 81.104 1.00 101.05 26 ALA D C 1
ATOM 4975 O O . ALA D 2 46 ? 78.838 30.477 80.935 1.00 95.98 26 ALA D O 1
ATOM 4977 N N . ALA D 2 47 ? 78.762 28.267 81.372 1.00 99.78 27 ALA D N 1
ATOM 4978 C CA . ALA D 2 47 ? 77.308 28.218 81.495 1.00 100.02 27 ALA D CA 1
ATOM 4979 C C . ALA D 2 47 ? 76.842 26.934 82.178 1.00 98.84 27 ALA D C 1
ATOM 4980 O O . ALA D 2 47 ? 77.653 26.079 82.543 1.00 95.26 27 ALA D O 1
ATOM 4982 N N . ASP D 2 48 ? 75.529 26.807 82.343 1.00 98.44 28 ASP D N 1
ATOM 4983 C CA . ASP D 2 48 ? 74.934 25.619 82.947 1.00 96.55 28 ASP D CA 1
ATOM 4984 C C . ASP D 2 48 ? 74.561 24.589 81.883 1.00 88.55 28 ASP D C 1
ATOM 4985 O O . ASP D 2 48 ? 73.677 24.828 81.062 1.00 91.01 28 ASP D O 1
ATOM 4987 N N . VAL D 2 49 ? 75.232 23.442 81.904 1.00 83.07 29 VAL D N 1
ATOM 498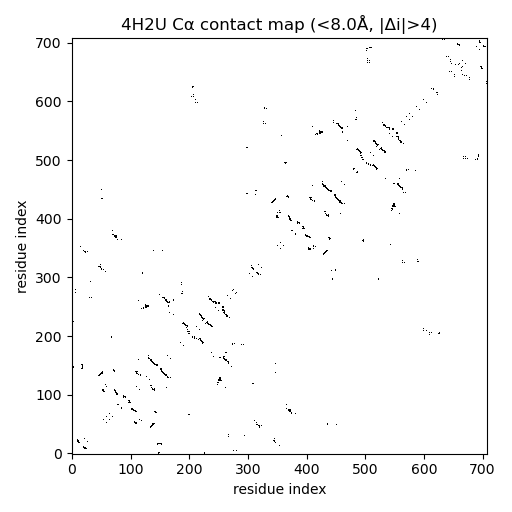8 C CA . VAL D 2 49 ? 74.985 22.405 80.907 1.00 79.74 29 VAL D CA 1
ATOM 4989 C C . VAL D 2 49 ? 74.182 21.220 81.462 1.00 74.04 29 VAL D C 1
ATOM 4990 O O . VAL D 2 49 ? 74.674 20.439 82.277 1.00 70.02 29 VAL D O 1
ATOM 4994 N N . THR D 2 50 ? 72.937 21.108 81.011 1.00 73.74 30 THR D N 1
ATOM 4995 C CA . THR D 2 50 ? 72.039 20.037 81.433 1.00 74.57 30 THR D CA 1
ATOM 4996 C C . THR D 2 50 ? 71.749 19.112 80.246 1.00 69.55 30 THR D C 1
ATOM 4997 O O . THR D 2 50 ? 72.008 19.480 79.105 1.00 68.39 30 THR D O 1
ATOM 5001 N N . PRO D 2 51 ? 71.224 17.900 80.508 1.00 75.92 31 PRO D N 1
ATOM 5002 C CA . PRO D 2 51 ? 70.967 16.963 79.404 1.00 72.37 31 PRO D CA 1
ATOM 5003 C C . PRO D 2 51 ? 69.897 17.402 78.401 1.00 70.86 31 PRO D C 1
ATOM 5004 O O . PRO D 2 51 ? 70.067 17.135 77.215 1.00 70.65 31 PRO D O 1
ATOM 5008 N N . GLN D 2 52 ? 68.819 18.041 78.853 1.00 70.71 32 GLN D N 1
ATOM 5009 C CA . GLN D 2 52 ? 67.752 18.443 77.931 1.00 71.03 32 GLN D CA 1
ATOM 5010 C C . GLN D 2 52 ? 67.991 19.824 77.304 1.00 64.34 32 GLN D C 1
ATOM 5011 O O . GLN D 2 52 ? 67.244 20.251 76.420 1.00 62.59 32 GLN D O 1
ATOM 5017 N N . ALA D 2 53 ? 69.038 20.507 77.762 1.00 60.73 33 ALA D N 1
ATOM 5018 C CA . ALA D 2 53 ? 69.408 21.815 77.227 1.00 63.78 33 ALA D CA 1
ATOM 5019 C C . ALA D 2 53 ? 69.987 21.705 75.813 1.00 67.73 33 ALA D C 1
ATOM 5020 O O . ALA D 2 53 ? 70.903 20.917 75.566 1.00 63.89 33 ALA D O 1
ATOM 5022 N N . LYS D 2 54 ? 69.454 22.504 74.892 1.00 63.34 34 LYS D N 1
ATOM 5023 C CA . LYS D 2 54 ? 69.927 22.499 73.511 1.00 61.37 34 LYS D CA 1
ATOM 5024 C C . LYS D 2 54 ? 71.337 23.074 73.396 1.00 55.15 34 LYS D C 1
ATOM 5025 O O . LYS D 2 54 ? 71.638 24.132 73.953 1.00 49.01 34 LYS D O 1
ATOM 5031 N N . LEU D 2 55 ? 72.193 22.359 72.670 1.00 52.95 35 LEU D N 1
ATOM 5032 C CA . LEU D 2 55 ? 73.593 22.741 72.497 1.00 55.56 35 LEU D CA 1
ATOM 5033 C C . LEU D 2 55 ? 73.768 24.156 71.953 1.00 59.72 35 LEU D C 1
ATOM 5034 O O . LEU D 2 55 ? 74.674 24.889 72.369 1.00 61.33 35 LEU D O 1
ATOM 5039 N N . VAL D 2 56 ? 72.900 24.535 71.021 1.00 52.48 36 VAL D N 1
ATOM 5040 C CA . VAL D 2 56 ? 72.966 25.866 70.433 1.00 54.52 36 VAL D CA 1
ATOM 5041 C C . VAL D 2 56 ? 72.633 26.932 71.485 1.00 60.09 36 VAL D C 1
ATOM 5042 O O . VAL D 2 56 ? 73.241 28.006 71.503 1.00 56.20 36 VAL D O 1
ATOM 5046 N N . ASP D 2 57 ? 71.699 26.610 72.383 1.00 58.31 37 ASP D N 1
ATOM 5047 C CA . ASP D 2 57 ? 71.320 27.511 73.475 1.00 60.79 37 ASP D CA 1
ATOM 5048 C C . ASP D 2 57 ? 72.436 27.648 74.507 1.00 59.35 37 ASP D C 1
ATOM 5049 O O . ASP D 2 57 ? 72.611 28.710 75.101 1.00 62.14 37 ASP D O 1
ATOM 5054 N N . VAL D 2 58 ? 73.179 26.565 74.719 1.00 65.61 38 VAL D N 1
ATOM 5055 C CA . VAL D 2 58 ? 74.359 26.585 75.580 1.00 66.71 38 VAL D CA 1
ATOM 5056 C C . VAL D 2 58 ? 75.343 27.663 75.112 1.00 66.01 38 VAL D C 1
ATOM 5057 O O . VAL D 2 58 ? 75.944 28.366 75.926 1.00 65.63 38 VAL D O 1
ATOM 5061 N N . GLY D 2 59 ? 75.489 27.797 73.795 1.00 66.97 39 GLY D N 1
ATOM 5062 C CA . GLY D 2 59 ? 76.342 28.821 73.218 1.00 64.44 39 GLY D CA 1
ATOM 5063 C C . GLY D 2 59 ? 77.376 28.288 72.239 1.00 66.11 39 GLY D C 1
ATOM 5064 O O . GLY D 2 59 ? 78.291 29.009 71.839 1.00 65.97 39 GLY D O 1
ATOM 5065 N N . LEU D 2 60 ? 77.234 27.025 71.851 1.00 58.64 40 LEU D N 1
ATOM 5066 C CA . LEU D 2 60 ? 78.174 26.416 70.919 1.00 60.53 40 LEU D CA 1
ATOM 5067 C C . LEU D 2 60 ? 77.982 26.947 69.501 1.00 61.53 40 LEU D C 1
ATOM 5068 O O . LEU D 2 60 ? 76.872 26.928 68.963 1.00 59.41 40 LEU D O 1
ATOM 5073 N N . THR D 2 61 ? 79.074 27.424 68.908 1.00 60.36 41 THR D N 1
ATOM 5074 C CA . THR D 2 61 ? 79.081 27.862 67.514 1.00 60.37 41 THR D CA 1
ATOM 5075 C C . THR D 2 61 ? 79.489 26.707 66.596 1.00 57.58 41 THR D C 1
ATOM 5076 O O . THR D 2 61 ? 79.578 25.570 67.043 1.00 52.44 41 THR D O 1
ATOM 5080 N N . SER D 2 62 ? 79.742 26.998 65.322 1.00 56.51 42 SER D N 1
ATOM 5081 C CA . SER D 2 62 ? 80.004 25.946 64.339 1.00 53.64 42 SER D CA 1
ATOM 5082 C C . SER D 2 62 ? 81.346 25.252 64.538 1.00 53.57 42 SER D C 1
ATOM 5083 O O . SER D 2 62 ? 81.436 24.035 64.433 1.00 47.75 42 SER D O 1
ATOM 5086 N N . MET D 2 63 ? 82.394 26.018 64.815 1.00 56.11 43 MET D N 1
ATOM 5087 C CA . MET D 2 63 ? 83.693 25.400 65.053 1.00 59.46 43 MET D CA 1
ATOM 5088 C C . MET D 2 63 ? 83.700 24.663 66.389 1.00 59.97 43 MET D C 1
ATOM 5089 O O . MET D 2 63 ? 84.436 23.696 66.565 1.00 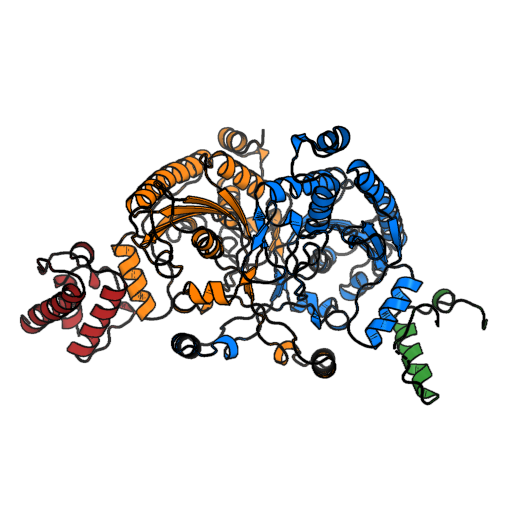63.29 43 MET D O 1
ATOM 5094 N N . ASP D 2 64 ? 82.864 25.117 67.321 1.00 58.37 44 ASP D N 1
ATOM 5095 C CA . ASP D 2 64 ? 82.633 24.385 68.562 1.00 58.72 44 ASP D CA 1
ATOM 5096 C C . ASP D 2 64 ? 81.999 23.033 68.268 1.00 56.85 44 ASP D C 1
ATOM 5097 O O . ASP D 2 64 ? 82.440 22.012 68.781 1.00 58.55 44 ASP D O 1
ATOM 5102 N N . MET D 2 65 ? 80.961 23.030 67.440 1.00 54.50 45 MET D N 1
ATOM 5103 C CA . MET D 2 65 ? 80.268 21.792 67.108 1.00 55.38 45 MET D CA 1
ATOM 5104 C C . MET D 2 65 ? 81.190 20.849 66.348 1.00 58.48 45 MET D C 1
ATOM 5105 O O . MET D 2 65 ? 81.106 19.630 66.507 1.00 54.63 45 MET D O 1
ATOM 5110 N N . VAL D 2 66 ? 82.065 21.423 65.523 1.00 52.46 46 VAL D N 1
ATOM 5111 C CA . VAL D 2 66 ? 83.090 20.649 64.833 1.00 58.12 46 VAL D CA 1
ATOM 5112 C C . VAL D 2 66 ? 84.051 20.046 65.853 1.00 62.08 46 VAL D C 1
ATOM 5113 O O . VAL D 2 66 ? 84.295 18.838 65.846 1.00 54.76 46 VAL D O 1
ATOM 5117 N N . ASN D 2 67 ? 84.579 20.894 66.735 1.00 58.74 47 ASN D N 1
ATOM 5118 C CA . ASN D 2 67 ? 85.482 20.450 67.797 1.00 63.54 47 ASN D CA 1
ATOM 5119 C C . ASN D 2 67 ? 84.836 19.445 68.748 1.00 63.51 47 ASN D C 1
ATOM 5120 O O . ASN D 2 67 ? 85.501 18.544 69.259 1.00 65.39 47 ASN D O 1
ATOM 5125 N N . LEU D 2 68 ? 83.540 19.606 68.986 1.00 63.16 48 LEU D N 1
ATOM 5126 C CA . LEU D 2 68 ? 82.818 18.720 69.891 1.00 62.24 48 LEU D CA 1
ATOM 5127 C C . LEU D 2 68 ? 82.612 17.351 69.247 1.00 60.76 48 LEU D C 1
ATOM 5128 O O . LEU D 2 68 ? 82.679 16.326 69.921 1.00 67.56 48 LEU D O 1
ATOM 5133 N N . MET D 2 69 ? 82.367 17.336 67.942 1.00 54.02 49 MET D N 1
ATOM 5134 C CA . MET D 2 69 ? 82.189 16.080 67.221 1.00 61.35 49 MET D CA 1
ATOM 5135 C C . MET D 2 69 ? 83.481 15.260 67.213 1.00 65.97 49 MET D C 1
ATOM 5136 O O . MET D 2 69 ? 83.448 14.028 67.282 1.00 61.51 49 MET D O 1
ATOM 5141 N N . LEU D 2 70 ? 84.614 15.954 67.128 1.00 62.49 50 LEU D N 1
ATOM 5142 C CA . LEU D 2 70 ? 85.925 15.308 67.162 1.00 67.36 50 LEU D CA 1
ATOM 5143 C C . LEU D 2 70 ? 86.312 14.880 68.577 1.00 66.53 50 LEU D C 1
ATOM 5144 O O . LEU D 2 70 ? 86.927 13.833 68.769 1.00 70.21 50 LEU D O 1
ATOM 5149 N N . GLY D 2 71 ? 85.949 15.694 69.564 1.00 58.72 51 GLY D N 1
ATOM 5150 C CA . GLY D 2 71 ? 86.219 15.381 70.957 1.00 68.44 51 GLY D CA 1
ATOM 5151 C C . GLY D 2 71 ? 85.401 14.202 71.461 1.00 76.45 51 GLY D C 1
ATOM 5152 O O . GLY D 2 71 ? 85.649 13.677 72.546 1.00 80.44 51 GLY D O 1
ATOM 5153 N N . VAL D 2 72 ? 84.419 13.791 70.665 1.00 71.19 52 VAL D N 1
ATOM 5154 C CA . VAL D 2 72 ? 83.564 12.657 70.991 1.00 75.23 52 VAL D CA 1
ATOM 5155 C C . VAL D 2 72 ? 84.002 11.418 70.211 1.00 76.62 52 VAL D C 1
ATOM 5156 O O . VAL D 2 72 ? 84.042 10.311 70.756 1.00 74.48 52 VAL D O 1
ATOM 5160 N N . GLU D 2 73 ? 84.342 11.613 68.938 1.00 73.45 53 GLU D N 1
ATOM 5161 C CA . GLU D 2 73 ? 84.862 10.530 68.104 1.00 74.12 53 GLU D CA 1
ATOM 5162 C C . GLU D 2 73 ? 86.210 10.009 68.616 1.00 76.90 53 GLU D C 1
ATOM 5163 O O . GLU D 2 73 ? 86.566 8.849 68.386 1.00 71.70 53 GLU D O 1
ATOM 5169 N N . ALA D 2 74 ? 86.952 10.873 69.309 1.00 73.41 54 ALA D N 1
ATOM 5170 C CA . ALA D 2 74 ? 88.229 10.493 69.912 1.00 77.22 54 ALA D CA 1
ATOM 5171 C C . ALA D 2 74 ? 88.023 9.852 71.283 1.00 80.98 54 ALA D C 1
ATOM 5172 O O . ALA D 2 74 ? 88.712 8.898 71.646 1.00 79.58 54 ALA D O 1
ATOM 5174 N N . GLU D 2 75 ? 87.062 10.384 72.034 1.00 83.30 55 GLU D N 1
ATOM 5175 C CA . GLU D 2 75 ? 86.786 9.929 73.392 1.00 82.53 55 GLU D CA 1
ATOM 5176 C C . GLU D 2 75 ? 86.287 8.488 73.455 1.00 84.49 55 GLU D C 1
ATOM 5177 O O . GLU D 2 75 ? 86.634 7.743 74.372 1.00 87.24 55 GLU D O 1
ATOM 5183 N N . PHE D 2 76 ? 85.471 8.098 72.481 1.00 88.23 56 PHE D N 1
ATOM 5184 C CA . PHE D 2 76 ? 84.828 6.787 72.511 1.00 88.24 56 PHE D CA 1
ATOM 5185 C C . PHE D 2 76 ? 85.301 5.846 71.401 1.00 87.54 56 PHE D C 1
ATOM 5186 O O . PHE D 2 76 ? 84.621 4.870 71.084 1.00 88.91 56 PHE D O 1
ATOM 5194 N N . ASP D 2 77 ? 86.462 6.152 70.821 1.00 86.60 57 ASP D N 1
ATOM 5195 C CA . ASP D 2 77 ? 87.122 5.279 69.844 1.00 89.13 57 ASP D CA 1
ATOM 5196 C C . ASP D 2 77 ? 86.211 4.790 68.721 1.00 92.99 57 ASP D C 1
ATOM 5197 O O . ASP D 2 77 ? 86.306 3.636 68.296 1.00 92.61 57 ASP D O 1
ATOM 5202 N N . PHE D 2 78 ? 85.323 5.657 68.250 1.00 87.22 58 PHE D N 1
ATOM 5203 C CA . PHE D 2 78 ? 84.421 5.284 67.169 1.00 86.50 58 PHE D CA 1
ATOM 5204 C C . PHE D 2 78 ? 84.298 6.409 66.150 1.00 81.46 58 PHE D C 1
ATOM 5205 O O . PHE D 2 78 ? 84.748 7.529 66.387 1.00 77.22 58 PHE D O 1
ATOM 5213 N N . THR D 2 79 ? 83.698 6.092 65.011 1.00 83.16 59 THR D N 1
ATOM 5214 C CA . THR D 2 79 ? 83.455 7.074 63.965 1.00 82.95 59 THR D CA 1
ATOM 5215 C C . THR D 2 79 ? 81.955 7.224 63.760 1.00 82.27 59 THR D C 1
ATOM 5216 O O . THR D 2 79 ? 81.250 6.236 63.547 1.00 82.08 59 THR D O 1
ATOM 5220 N N . ILE D 2 80 ? 81.464 8.454 63.843 1.00 75.27 60 ILE D N 1
ATOM 5221 C CA . ILE D 2 80 ? 80.061 8.706 63.564 1.00 75.53 60 ILE D CA 1
ATOM 5222 C C . ILE D 2 80 ? 79.837 8.592 62.065 1.00 77.58 60 ILE D C 1
ATOM 5223 O O . ILE D 2 80 ? 80.505 9.280 61.288 1.00 73.28 60 ILE D O 1
ATOM 5228 N N . PRO D 2 81 ? 78.911 7.708 61.651 1.00 78.99 61 PRO D N 1
ATOM 5229 C CA . PRO D 2 81 ? 78.494 7.641 60.246 1.00 79.66 61 PRO D CA 1
ATOM 5230 C C . PRO D 2 81 ? 77.974 9.004 59.821 1.00 82.17 61 PRO D C 1
ATOM 5231 O O . PRO D 2 81 ? 77.252 9.631 60.601 1.00 78.07 61 PRO D O 1
ATOM 5235 N N . GLN D 2 82 ? 78.338 9.460 58.625 1.00 78.67 62 GLN D N 1
ATOM 5236 C CA . GLN D 2 82 ? 77.884 10.759 58.144 1.00 82.28 62 GLN D CA 1
ATOM 5237 C C . GLN D 2 82 ? 76.360 10.825 58.184 1.00 83.95 62 GLN D C 1
ATOM 5238 O O . GLN D 2 82 ? 75.773 11.890 58.401 1.00 79.28 62 GLN D O 1
ATOM 5244 N N . SER D 2 83 ? 75.740 9.661 58.000 1.00 84.95 63 SER D N 1
ATOM 5245 C CA . SER D 2 83 ? 74.292 9.495 58.043 1.00 81.89 63 SER D CA 1
ATOM 5246 C C . SER D 2 83 ? 73.684 9.960 59.365 1.00 79.58 63 SER D C 1
ATOM 5247 O O . SER D 2 83 ? 72.495 10.271 59.431 1.00 79.98 63 SER D O 1
ATOM 5250 N N . GLU D 2 84 ? 74.503 10.002 60.413 1.00 80.45 64 GLU D N 1
ATOM 5251 C CA . GLU D 2 84 ? 74.027 10.343 61.751 1.00 80.98 64 GLU D CA 1
ATOM 5252 C C . GLU D 2 84 ? 74.453 11.744 62.197 1.00 82.32 64 GLU D C 1
ATOM 5253 O O . GLU D 2 84 ? 74.108 12.183 63.300 1.00 74.41 64 GLU D O 1
ATOM 5259 N N . ILE D 2 85 ? 75.209 12.438 61.349 1.00 79.02 65 ILE D N 1
ATOM 5260 C CA . ILE D 2 85 ? 75.585 13.819 61.632 1.00 74.26 65 ILE D CA 1
ATOM 5261 C C . ILE D 2 85 ? 74.406 14.720 61.270 1.00 76.50 65 ILE D C 1
ATOM 5262 O O . ILE D 2 85 ? 74.268 15.169 60.126 1.00 73.80 65 ILE D O 1
ATOM 5267 N N . THR D 2 86 ? 73.548 14.956 62.260 1.00 68.64 66 THR D N 1
ATOM 5268 C CA . THR D 2 86 ? 72.257 15.605 62.053 1.00 69.31 66 THR D CA 1
ATOM 5269 C C . THR D 2 86 ? 71.888 16.469 63.261 1.00 68.97 66 THR D C 1
ATOM 5270 O O . THR D 2 86 ? 72.415 16.259 64.361 1.00 62.29 66 THR D O 1
ATOM 5274 N N . PRO D 2 87 ? 70.986 17.449 63.060 1.00 67.73 67 PRO D N 1
ATOM 5275 C CA . PRO D 2 87 ? 70.525 18.280 64.177 1.00 66.32 67 PRO D CA 1
ATOM 5276 C C . PRO D 2 87 ? 69.768 17.454 65.209 1.00 66.61 67 PRO D C 1
ATOM 5277 O O . PRO D 2 87 ? 69.796 17.781 66.396 1.00 62.39 67 PRO D O 1
ATOM 5281 N N . GLU D 2 88 ? 69.106 16.394 64.749 1.00 71.71 68 GLU D N 1
ATOM 5282 C CA . GLU D 2 88 ? 68.390 15.476 65.632 1.00 71.80 68 GLU D CA 1
ATOM 5283 C C . GLU D 2 88 ? 69.315 14.907 66.709 1.00 71.20 68 GLU D C 1
ATOM 5284 O O . GLU D 2 88 ? 69.030 15.009 67.904 1.00 69.21 68 GLU D O 1
ATOM 5290 N N . ASN D 2 89 ? 70.430 14.325 66.278 1.00 66.74 69 ASN D N 1
ATOM 5291 C CA . ASN D 2 89 ? 71.388 13.721 67.200 1.00 68.33 69 ASN D CA 1
ATOM 5292 C C . ASN D 2 89 ? 72.283 14.720 67.943 1.00 72.03 69 ASN D C 1
ATOM 5293 O O . ASN D 2 89 ? 72.831 14.399 69.003 1.00 64.85 69 ASN D O 1
ATOM 5298 N N . PHE D 2 90 ? 72.439 15.923 67.395 1.00 63.35 70 PHE D N 1
ATOM 5299 C CA . PHE D 2 90 ? 73.316 16.914 68.019 1.00 62.92 70 PHE D CA 1
ATOM 5300 C C . PHE D 2 90 ? 72.560 18.091 68.630 1.00 62.60 70 PHE D C 1
ATOM 5301 O O . PHE D 2 90 ? 73.133 19.154 68.872 1.00 59.77 70 PHE D O 1
ATOM 5309 N N . GLN D 2 91 ? 71.276 17.878 68.896 1.00 60.59 71 GLN D N 1
ATOM 5310 C CA . GLN D 2 91 ? 70.424 18.883 69.522 1.00 62.62 71 GLN D CA 1
ATOM 5311 C C . GLN D 2 91 ? 70.820 19.200 70.965 1.00 61.70 71 GLN D C 1
ATOM 5312 O O . GLN D 2 91 ? 71.034 20.359 71.322 1.00 55.25 71 GLN D O 1
ATOM 5318 N N . SER D 2 92 ? 70.906 18.159 71.790 1.00 66.24 72 SER D N 1
ATOM 5319 C CA . SER D 2 92 ? 71.230 18.305 73.209 1.00 68.62 72 SER D CA 1
ATOM 5320 C C . SER D 2 92 ? 72.169 17.193 73.668 1.00 68.19 72 SER D C 1
ATOM 5321 O O . SER D 2 92 ? 72.353 16.201 72.958 1.00 67.68 72 SER D O 1
ATOM 5324 N N . VAL D 2 93 ? 72.757 17.362 74.851 1.00 69.91 73 VAL D N 1
ATOM 5325 C CA . VAL D 2 93 ? 73.608 16.330 75.447 1.00 75.02 73 VAL D CA 1
ATOM 5326 C C . VAL D 2 93 ? 72.889 14.981 75.497 1.00 70.81 73 VAL D C 1
ATOM 5327 O O . VAL D 2 93 ? 73.474 13.942 75.184 1.00 70.35 73 VAL D O 1
ATOM 5331 N N . GLU D 2 94 ? 71.614 15.016 75.876 1.00 69.72 74 GLU D N 1
ATOM 5332 C CA . GLU D 2 94 ? 70.765 13.830 75.891 1.00 68.59 74 GLU D CA 1
ATOM 5333 C C . GLU D 2 94 ? 70.717 13.139 74.532 1.00 69.08 74 GLU D C 1
ATOM 5334 O O . GLU D 2 94 ? 71.040 11.954 74.421 1.00 68.96 74 GLU D O 1
ATOM 5340 N N . THR D 2 95 ? 70.314 13.882 73.502 1.00 68.15 75 THR D N 1
ATOM 5341 C CA . THR D 2 95 ? 70.186 13.331 72.154 1.00 68.33 75 THR D CA 1
ATOM 5342 C C . THR D 2 95 ? 71.528 12.834 71.622 1.00 69.04 75 THR D C 1
ATOM 5343 O O . THR D 2 95 ? 71.582 11.972 70.741 1.00 66.68 75 THR D O 1
ATOM 5347 N N . LEU D 2 96 ? 72.605 13.386 72.171 1.00 67.08 76 LEU D N 1
ATOM 5348 C CA . LEU D 2 96 ? 73.955 13.037 71.756 1.00 71.99 76 LEU D CA 1
ATOM 5349 C C . LEU D 2 96 ? 74.401 11.710 72.372 1.00 73.28 76 LEU D C 1
ATOM 5350 O O . LEU D 2 96 ? 74.910 10.833 71.670 1.00 70.98 76 LEU D O 1
ATOM 5355 N N . GLU D 2 97 ? 74.211 11.569 73.681 1.00 71.72 77 GLU D N 1
ATOM 5356 C CA . GLU D 2 97 ? 74.514 10.314 74.366 1.00 73.22 77 GLU D CA 1
ATOM 5357 C C . GLU D 2 97 ? 73.687 9.165 73.786 1.00 73.19 77 GLU D C 1
ATOM 5358 O O . GLU D 2 97 ? 74.175 8.042 73.668 1.00 74.25 77 GLU D O 1
ATOM 5360 N N . ARG D 2 98 ? 72.443 9.460 73.408 1.00 71.74 78 ARG D N 1
ATOM 5361 C CA . ARG D 2 98 ? 71.582 8.488 72.731 1.00 69.11 78 ARG D CA 1
ATOM 5362 C C . ARG D 2 98 ? 72.212 7.998 71.424 1.00 76.67 78 ARG D C 1
ATOM 5363 O O . ARG D 2 98 ? 71.933 6.890 70.961 1.00 78.97 78 ARG D O 1
ATOM 5366 N N . MET D 2 99 ? 73.070 8.829 70.838 1.00 74.95 79 MET D N 1
ATOM 5367 C CA . MET D 2 99 ? 73.792 8.461 69.625 1.00 77.63 79 MET D CA 1
ATOM 5368 C C . MET D 2 99 ? 75.102 7.729 69.927 1.00 75.20 79 MET D C 1
ATOM 5369 O O . MET D 2 99 ? 75.431 6.739 69.277 1.00 71.80 79 MET D O 1
ATOM 5374 N N . VAL D 2 100 ? 75.862 8.234 70.894 1.00 73.12 80 VAL D N 1
ATOM 5375 C CA . VAL D 2 100 ? 77.120 7.599 71.274 1.00 77.73 80 VAL D CA 1
ATOM 5376 C C . VAL D 2 100 ? 76.868 6.179 71.777 1.00 80.98 80 VAL D C 1
ATOM 5377 O O . VAL D 2 100 ? 77.581 5.241 71.417 1.00 77.99 80 VAL D O 1
ATOM 5381 N N . MET D 2 101 ? 75.835 6.026 72.597 1.00 77.85 81 MET D N 1
ATOM 5382 C CA . MET D 2 101 ? 75.538 4.739 73.208 1.00 78.76 81 MET D CA 1
ATOM 5383 C C . MET D 2 101 ? 75.009 3.711 72.226 1.00 83.04 81 MET D C 1
ATOM 5384 O O . MET D 2 101 ? 75.193 2.515 72.434 1.00 88.25 81 MET D O 1
ATOM 5386 N N . THR D 2 102 ? 74.368 4.162 71.147 1.00 79.06 82 THR D N 1
ATOM 5387 C CA . THR D 2 102 ? 73.810 3.229 70.158 1.00 78.73 82 THR D CA 1
ATOM 5388 C C . THR D 2 102 ? 74.909 2.597 69.295 1.00 84.07 82 THR D C 1
ATOM 5389 O O . THR D 2 102 ? 74.623 1.870 68.342 1.00 83.97 82 THR D O 1
ATOM 5393 N N . GLN D 2 103 ? 76.164 2.861 69.665 1.00 86.45 83 GLN D N 1
ATOM 5394 C CA . GLN D 2 103 ? 77.347 2.336 68.991 1.00 82.09 83 GLN D CA 1
ATOM 5395 C C . GLN D 2 103 ? 78.332 1.849 70.051 1.00 80.91 83 GLN D C 1
ATOM 5396 O O . GLN D 2 103 ? 78.801 0.709 70.022 1.00 86.88 83 GLN D O 1
#